Protein AF-A0A2E9QWH9-F1 (afdb_monomer)

pLDDT: mean 79.09, std 26.96, range [25.22, 98.94]

Foldseek 3Di:
DDDDLVDLCDPLLVVLLQVLLVLQAPQLQVQLCNVVSVVQRCLLLVLLVLQLPDDQAAEEEEEWDKDQQFWFDAPNDIDGIAIAPFGLLLSLLLQVLCVLVVHHYAYEYEPRQVQLNLLLNVLVVCSVPHYYHYDYADDDDPVVVVVVVVVVVVVVVVVVVVVPDDDDDDDDDDDDDDDDDDDDDDDDDDDDDDDDDDDDDDDDDDDDDDDDDDDDDDDDDDDDDDDDDDDDDDDDPDPDPPVVVQCPDPDHHQAYEYFHAFAADPVRFTADLQLDGPNVVHRHPLCVLVDPPNHQYEYFESNQRTAQSLVPDQVSQCVRGRCSVRRHHNHHGNHYRHGSTRSSSSLSSSLSSCSSVVNLQSSLVSLALVSSQSSLVSSCHRVVHAASCPSHSDCAHVNHHSVVPVNVSSVSSSPSSNDPPPPPD

Secondary structure (DSSP, 8-state):
--S--TT---HHHHHHHHHHHHHHTTTGGGGT-HHHHHHTTTHHHHHHHHHHHSSS-EEEEEE--EEEEEEEEETTEEEEEEEBSTTHHHHHHHHHHHHHTT-EEEEEEETTTHHHHHHHHHTTT-TTTS-EEEEPPPPPPHHHHHHHHHHHHHHHHHHHHHTTPPPPPP------------------------------------------PPPP-----------------S-PPPPPTTHHHHHTSSS---EEEEES-B-B-TTS-BB-TTS-B-GGG---GGGGTS-TT--EEEEEESSSSBTBBTTS-HHHHHHHSTTHHHH----B-SEEEE-SSHHHHHHHHHHHHHHHHT-HHHHHGGGSHHHHHHHHHHHHHTS--B-TTT---SSEETTEEIIIIIHHHHHHHHHHHH-------

Radius of gyration: 27.43 Å; Cα contacts (8 Å, |Δi|>4): 755; chains: 1; bounding box: 76×68×94 Å

Sequence (425 aa):
MKSSYKDTCTPDITERIAQLETLCHRHTENRGMSWAAKKTRGQLRQAAEHIVRTVSPHIAIITGFFIPHAKATLHGKIIQGAAETDGPLGAVVLATSLHALGMKVRLVTDTHCEGTLKASLAATGLLESIPIDVITREEPRESEARQSEAQQSAVQQSEASEARQPRVNEARQPRVNEARQSEANEARQSGASEARQSGASEARQSGASEAMQPGASEARQSGASEARQSGASGNSPSPNPYSSHWSSFASPLTHVISIERVGPGQHGHCRNMRGEDISAFTTPLHHLFTSEYGWYRVGIGDGGNELGMGCLDREEVAAYVPHGETIHCCVEADALMVCGVSNWGGAALAAAIALMCGEGEKIAGNLTREVSERILERMVYEGPAVDGVSGEQRLCVDGLDWEAVHAPIMDEMYMICKGSSNQEE

Nearest PDB structures (foldseek):
  4fc5-assembly3_C  TM=8.519E-01  e=3.545E-14  Thermococcus onnurineus NA1
  5gl2-assembly3_E  TM=8.378E-01  e=4.174E-14  Thermococcus onnurineus NA1
  4dwz-assembly9_C  TM=8.547E-01  e=1.814E-13  Thermococcus onnurineus NA1
  3q1y-assembly1_A-2  TM=4.254E-01  e=9.611E-02  Listeria innocua

Mean predicted aligned error: 13.26 Å

Structure (mmCIF, N/CA/C/O backbone):
data_AF-A0A2E9QWH9-F1
#
_entry.id   AF-A0A2E9QWH9-F1
#
loop_
_atom_site.group_PDB
_atom_site.id
_atom_site.type_symbol
_atom_site.label_atom_id
_atom_site.label_alt_id
_atom_site.label_comp_id
_atom_site.label_asym_id
_atom_site.label_entity_id
_atom_site.label_seq_id
_atom_site.pdbx_PDB_ins_code
_atom_site.Cartn_x
_atom_site.Cartn_y
_atom_site.Cartn_z
_atom_site.occupancy
_atom_site.B_iso_or_equiv
_atom_site.auth_seq_id
_atom_site.auth_comp_id
_atom_site.auth_asym_id
_atom_site.auth_atom_id
_atom_site.pdbx_PDB_model_num
ATOM 1 N N . MET A 1 1 ? -21.529 -4.283 18.034 1.00 44.06 1 MET A N 1
ATOM 2 C CA . MET A 1 1 ? -21.027 -3.255 18.970 1.00 44.06 1 MET A CA 1
ATOM 3 C C . MET A 1 1 ? -21.855 -1.991 18.786 1.00 44.06 1 MET A C 1
ATOM 5 O O . MET A 1 1 ? -21.977 -1.527 17.662 1.00 44.06 1 MET A O 1
ATOM 9 N N . LYS A 1 2 ? -22.539 -1.520 19.837 1.00 36.28 2 LYS A N 1
ATOM 10 C CA . LYS A 1 2 ? -23.463 -0.374 19.788 1.00 36.28 2 LYS A CA 1
ATOM 11 C C . LYS A 1 2 ? -22.742 0.919 20.208 1.00 36.28 2 LYS A C 1
ATOM 13 O O . LYS A 1 2 ? -22.222 0.975 21.309 1.00 36.28 2 LYS A O 1
ATOM 18 N N . SER A 1 3 ? -22.865 1.963 19.384 1.00 37.56 3 SER A N 1
ATOM 19 C CA . SER A 1 3 ? -23.193 3.340 19.805 1.00 37.56 3 SER A CA 1
ATOM 20 C C . SER A 1 3 ? -22.228 4.148 20.709 1.00 37.56 3 SER A C 1
ATOM 22 O O . SER A 1 3 ? -22.716 4.831 21.609 1.00 37.56 3 SER A O 1
ATOM 24 N N . SER A 1 4 ? -20.914 4.203 20.442 1.00 44.91 4 SER A N 1
ATOM 25 C CA . SER A 1 4 ? -20.048 5.232 21.076 1.00 44.91 4 SER A CA 1
ATOM 26 C C . SER A 1 4 ? -19.060 5.976 20.164 1.00 44.91 4 SER A C 1
ATOM 28 O O . SER A 1 4 ? -18.305 6.796 20.663 1.00 44.91 4 SER A O 1
ATOM 30 N N . TYR A 1 5 ? -19.080 5.791 18.839 1.00 53.16 5 TYR A N 1
ATOM 31 C CA . TYR A 1 5 ? -18.142 6.479 17.923 1.00 53.16 5 TYR A CA 1
ATOM 32 C C . TYR A 1 5 ? -18.444 7.972 17.671 1.00 53.16 5 TYR A C 1
ATOM 34 O O . TYR A 1 5 ? -17.885 8.578 16.758 1.00 53.16 5 TYR A O 1
ATOM 42 N N . LYS A 1 6 ? -19.357 8.582 18.436 1.00 46.44 6 LYS A N 1
ATOM 43 C CA . LYS A 1 6 ? -19.646 10.016 18.315 1.00 46.44 6 LYS A CA 1
ATOM 44 C C . LYS A 1 6 ? -18.578 10.778 19.108 1.00 46.44 6 LYS A C 1
ATOM 46 O O . LYS A 1 6 ? -18.607 10.744 20.329 1.00 46.44 6 LYS A O 1
ATOM 51 N N . ASP A 1 7 ? -17.664 11.407 18.369 1.00 55.00 7 ASP A N 1
ATOM 52 C CA . ASP A 1 7 ? -16.525 12.237 18.802 1.00 55.00 7 ASP A CA 1
ATOM 53 C C . ASP A 1 7 ? -15.250 11.508 19.267 1.00 55.00 7 ASP A C 1
ATOM 55 O O . ASP A 1 7 ? -14.662 11.840 20.292 1.00 55.00 7 ASP A O 1
ATOM 59 N N . THR A 1 8 ? -14.749 10.547 18.478 1.00 56.44 8 THR A N 1
ATOM 60 C CA . THR A 1 8 ? -13.451 9.888 18.750 1.00 56.44 8 THR A CA 1
ATOM 61 C C . THR A 1 8 ? -12.217 10.643 18.242 1.00 56.44 8 THR A C 1
ATOM 63 O O . THR A 1 8 ? -11.098 10.212 18.498 1.00 56.44 8 THR A O 1
ATOM 66 N N . CYS A 1 9 ? -12.366 11.767 17.535 1.00 66.75 9 CYS A N 1
ATOM 67 C CA . CYS A 1 9 ? -11.224 12.516 17.005 1.00 66.75 9 CYS A CA 1
ATOM 68 C C . CYS A 1 9 ? -10.888 13.702 17.918 1.00 66.75 9 CYS A C 1
ATOM 70 O O . CYS A 1 9 ? -11.327 14.830 17.692 1.00 66.75 9 CYS A O 1
ATOM 72 N N . THR A 1 10 ? -10.129 13.434 18.981 1.00 84.31 10 THR A N 1
ATOM 73 C CA . THR A 1 10 ? -9.572 14.491 19.834 1.00 84.31 10 THR A CA 1
ATOM 74 C C . THR A 1 10 ? -8.530 15.316 19.057 1.00 84.31 10 THR A C 1
ATOM 76 O O . THR A 1 10 ? -7.996 14.845 18.042 1.00 84.31 10 THR A O 1
ATOM 79 N N . PRO A 1 11 ? -8.196 16.541 19.509 1.00 84.94 11 PRO A N 1
ATOM 80 C CA . PRO A 1 11 ? -7.082 17.300 18.939 1.00 84.94 11 PRO A CA 1
ATOM 81 C C . PRO A 1 11 ? -5.759 16.517 18.947 1.00 84.94 11 PRO A C 1
ATOM 83 O O . PRO A 1 11 ? -5.027 16.573 17.966 1.00 84.94 11 PRO A O 1
ATOM 86 N N . ASP A 1 12 ? -5.504 15.722 19.994 1.00 91.25 12 ASP A N 1
ATOM 87 C CA . ASP A 1 12 ? -4.332 14.836 20.088 1.00 91.25 12 ASP A CA 1
ATOM 88 C C . ASP A 1 12 ? -4.313 13.770 18.980 1.00 91.25 12 ASP A C 1
ATOM 90 O O . ASP A 1 12 ? -3.332 13.642 18.251 1.00 91.25 12 ASP A O 1
ATOM 94 N N . ILE A 1 13 ? -5.426 13.052 18.785 1.00 93.88 13 ILE A N 1
ATOM 95 C CA . ILE A 1 13 ? -5.541 12.043 17.719 1.00 9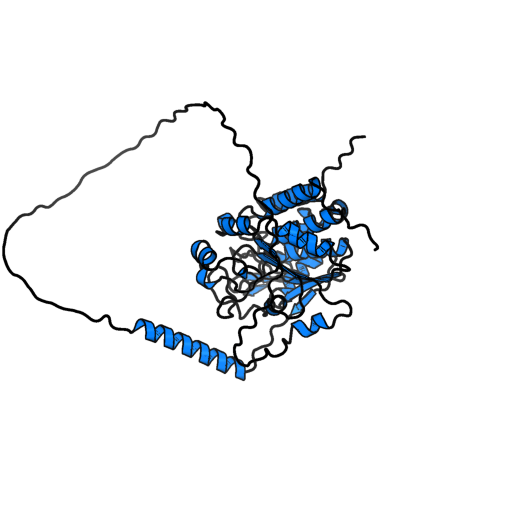3.88 13 ILE A CA 1
ATOM 96 C C . ILE A 1 13 ? -5.383 12.695 16.342 1.00 93.88 13 ILE A C 1
ATOM 98 O O . ILE A 1 13 ? -4.730 12.135 15.465 1.00 93.88 13 ILE A O 1
ATOM 102 N N . THR A 1 14 ? -5.953 13.888 16.149 1.00 94.50 14 THR A N 1
ATOM 103 C CA . THR A 1 14 ? -5.809 14.642 14.897 1.00 94.50 14 THR A CA 1
ATOM 104 C C . THR A 1 14 ? -4.345 14.969 14.607 1.00 94.50 14 THR A C 1
ATOM 106 O O . THR A 1 14 ? -3.886 14.741 13.488 1.00 94.50 14 THR A O 1
ATOM 109 N N . GLU A 1 15 ? -3.618 15.468 15.605 1.00 96.12 15 GLU A N 1
ATOM 110 C CA . GLU A 1 15 ? -2.205 15.823 15.474 1.00 96.12 15 GLU A CA 1
ATOM 111 C C . GLU A 1 15 ? -1.345 14.590 15.179 1.00 96.12 15 GLU A C 1
ATOM 113 O O . GLU A 1 15 ? -0.547 14.595 14.246 1.00 96.12 15 GLU A O 1
ATOM 118 N N . ARG A 1 16 ? -1.568 13.485 15.896 1.00 97.12 16 ARG A N 1
ATOM 119 C CA . ARG A 1 16 ? -0.848 12.224 15.664 1.00 97.12 16 ARG A CA 1
ATOM 120 C C . ARG A 1 16 ? -1.081 11.683 14.257 1.00 97.12 16 ARG A C 1
ATOM 122 O O . ARG A 1 16 ? -0.142 11.238 13.609 1.00 97.12 16 ARG A O 1
ATOM 129 N N . ILE A 1 17 ? -2.300 11.777 13.729 1.00 98.12 17 ILE A N 1
ATOM 130 C CA . ILE A 1 17 ? -2.580 11.382 12.341 1.00 98.12 17 ILE A CA 1
ATOM 131 C C . ILE A 1 17 ? -1.863 12.298 11.340 1.00 98.12 17 ILE A C 1
ATOM 133 O O . ILE A 1 17 ? -1.321 11.809 10.351 1.00 98.12 17 ILE A O 1
ATOM 137 N N . ALA A 1 18 ? -1.786 13.603 11.606 1.00 97.81 18 ALA A N 1
ATOM 138 C CA . ALA A 1 18 ? -1.010 14.523 10.775 1.00 97.81 18 ALA A CA 1
ATOM 139 C C . ALA A 1 18 ? 0.506 14.228 10.819 1.00 97.81 18 ALA A C 1
ATOM 141 O O . ALA A 1 18 ? 1.200 14.401 9.810 1.00 97.81 18 ALA A O 1
ATOM 142 N N . GLN A 1 19 ? 1.020 13.746 11.956 1.00 98.12 19 GLN A N 1
ATOM 143 C CA . GLN A 1 19 ? 2.400 13.264 12.089 1.00 98.12 19 GLN A CA 1
ATOM 144 C C . GLN A 1 19 ? 2.638 12.002 11.250 1.00 98.12 19 GLN A C 1
ATOM 146 O O . GLN A 1 19 ? 3.610 11.969 10.500 1.00 98.12 19 GLN A O 1
ATOM 151 N N . LEU A 1 20 ? 1.731 11.015 11.299 1.00 98.44 20 LEU A N 1
ATOM 152 C CA . LEU A 1 20 ? 1.797 9.807 10.457 1.00 98.44 20 LEU A CA 1
ATOM 153 C C . LEU A 1 20 ? 1.807 10.157 8.959 1.00 98.44 20 LEU A C 1
ATOM 155 O O . LEU A 1 20 ? 2.596 9.612 8.191 1.00 98.44 20 LEU A O 1
ATOM 159 N N . GLU A 1 21 ? 0.960 11.097 8.536 1.00 98.31 21 GLU A N 1
ATOM 160 C CA . GLU A 1 21 ? 0.912 11.542 7.138 1.00 98.31 21 GLU A CA 1
ATOM 161 C C . GLU A 1 21 ? 2.210 12.254 6.729 1.00 98.31 21 GLU A C 1
ATOM 163 O O . GLU A 1 21 ? 2.788 11.970 5.684 1.00 98.31 21 GLU A O 1
ATOM 168 N N . THR A 1 22 ? 2.727 13.133 7.593 1.00 97.94 22 THR A N 1
ATOM 169 C CA . THR A 1 22 ? 4.006 13.822 7.360 1.00 97.94 22 THR A CA 1
ATOM 170 C C . THR A 1 22 ? 5.173 12.835 7.277 1.00 97.94 22 THR A C 1
ATOM 172 O O . THR A 1 22 ? 6.074 13.024 6.460 1.00 97.94 22 THR A O 1
ATOM 175 N N . LEU A 1 23 ? 5.145 11.770 8.081 1.00 97.69 23 LEU A N 1
ATOM 176 C CA . LEU A 1 23 ? 6.124 10.690 8.040 1.00 97.69 23 LEU A CA 1
ATOM 177 C C . LEU A 1 23 ? 6.105 9.963 6.685 1.00 97.69 23 LEU A C 1
ATOM 179 O O . LEU A 1 23 ? 7.167 9.750 6.103 1.00 97.69 23 LEU A O 1
ATOM 183 N N . CYS A 1 24 ? 4.917 9.674 6.141 1.00 97.19 24 CYS A N 1
ATOM 184 C CA . CYS A 1 24 ? 4.758 9.032 4.829 1.00 97.19 24 CYS A CA 1
ATOM 185 C C . CYS A 1 24 ? 5.223 9.902 3.655 1.00 97.19 24 CYS A C 1
ATOM 187 O O . CYS A 1 24 ? 5.568 9.370 2.605 1.00 97.19 24 CYS A O 1
ATOM 189 N N . HIS A 1 25 ? 5.238 11.228 3.815 1.00 96.62 25 HIS A N 1
ATOM 190 C CA . HIS A 1 25 ? 5.674 12.162 2.773 1.00 96.62 25 HIS A CA 1
ATOM 191 C C . HIS A 1 25 ? 7.200 12.301 2.651 1.00 96.62 25 HIS A C 1
ATOM 193 O O . HIS A 1 25 ? 7.674 12.968 1.722 1.00 96.62 25 HIS A O 1
ATOM 199 N N . ARG A 1 26 ? 7.985 11.715 3.566 1.00 95.19 26 ARG A N 1
ATOM 200 C CA . ARG A 1 26 ? 9.451 11.657 3.421 1.00 95.19 26 ARG A CA 1
ATOM 201 C C . ARG A 1 26 ? 9.803 10.970 2.101 1.00 95.19 26 ARG A C 1
ATOM 203 O O . ARG A 1 26 ? 9.070 10.093 1.674 1.00 95.19 26 ARG A O 1
ATOM 210 N N . HIS A 1 27 ? 10.901 11.362 1.460 1.00 94.06 27 HIS A N 1
ATOM 211 C CA . HIS A 1 27 ? 11.366 10.802 0.183 1.00 94.06 27 HIS A CA 1
ATOM 212 C C . HIS A 1 27 ? 10.452 11.016 -1.038 1.00 94.06 27 HIS A C 1
ATOM 214 O O . HIS A 1 27 ? 10.832 10.623 -2.140 1.00 94.06 27 HIS A O 1
ATOM 220 N N . THR A 1 28 ? 9.314 11.708 -0.917 1.00 88.88 28 THR A N 1
ATOM 221 C CA . THR A 1 28 ? 8.469 12.051 -2.083 1.00 88.88 28 THR A CA 1
ATOM 222 C C . THR A 1 28 ? 9.211 12.895 -3.123 1.00 88.88 28 THR A C 1
ATOM 224 O O . THR A 1 28 ? 8.902 12.846 -4.313 1.00 88.88 28 THR A O 1
ATOM 227 N N . GLU A 1 29 ? 10.219 13.660 -2.706 1.00 88.88 29 GLU A N 1
ATOM 228 C CA . GLU A 1 29 ? 11.089 14.445 -3.581 1.00 88.88 29 GLU A CA 1
ATOM 229 C C . GLU A 1 29 ? 11.908 13.574 -4.538 1.00 88.88 29 GLU A C 1
ATOM 231 O O . GLU A 1 29 ? 12.118 13.968 -5.684 1.00 88.88 29 GLU A O 1
ATOM 236 N N . ASN A 1 30 ? 12.292 12.366 -4.114 1.00 87.44 30 ASN A N 1
ATOM 237 C CA . ASN A 1 30 ? 13.050 11.428 -4.942 1.00 87.44 30 ASN A CA 1
ATOM 238 C C . ASN A 1 30 ? 12.208 10.882 -6.106 1.00 87.44 30 ASN A C 1
ATOM 240 O O . ASN A 1 30 ? 12.763 10.434 -7.108 1.00 87.44 30 ASN A O 1
ATOM 244 N N . ARG A 1 31 ? 10.877 10.947 -5.981 1.00 85.38 31 ARG A N 1
ATOM 245 C CA . ARG A 1 31 ? 9.898 10.506 -6.984 1.00 85.38 31 ARG A CA 1
ATOM 246 C C . ARG A 1 31 ? 9.293 11.650 -7.803 1.00 85.38 31 ARG A C 1
ATOM 248 O O . ARG A 1 31 ? 8.480 11.408 -8.686 1.00 85.38 31 ARG A O 1
ATOM 255 N N . GLY A 1 32 ? 9.653 12.904 -7.510 1.00 92.12 32 GLY A N 1
ATOM 256 C CA . GLY A 1 32 ? 9.000 14.070 -8.117 1.00 92.12 32 GLY A CA 1
ATOM 257 C C . GLY A 1 32 ? 7.568 14.306 -7.615 1.00 92.12 32 GLY A C 1
ATOM 258 O O . GLY A 1 32 ? 6.804 15.022 -8.257 1.00 92.12 32 GLY A O 1
ATOM 259 N N . MET A 1 33 ? 7.205 13.743 -6.456 1.00 95.81 33 MET A N 1
ATOM 260 C CA . MET A 1 33 ? 5.834 13.711 -5.929 1.00 95.81 33 MET A CA 1
ATOM 261 C C . MET A 1 33 ? 5.559 14.659 -4.761 1.00 95.81 33 MET A C 1
ATOM 263 O O . MET A 1 33 ? 4.438 14.714 -4.256 1.00 95.81 33 MET A O 1
ATOM 267 N N . SER A 1 34 ? 6.528 15.470 -4.330 1.00 95.81 34 SER A N 1
ATOM 268 C CA . SER A 1 34 ? 6.328 16.371 -3.182 1.00 95.81 34 SER A CA 1
ATOM 269 C C . SER A 1 34 ? 5.179 17.371 -3.364 1.00 95.81 34 SER A C 1
ATOM 271 O O . SER A 1 34 ? 4.599 17.831 -2.380 1.00 95.81 34 SER A O 1
ATOM 273 N N . TRP A 1 35 ? 4.856 17.757 -4.601 1.00 96.19 35 TRP A N 1
ATOM 274 C CA . TRP A 1 35 ? 3.706 18.619 -4.894 1.00 96.19 35 TRP A CA 1
ATOM 275 C C . TRP A 1 35 ? 2.385 17.864 -4.692 1.00 96.19 35 TRP A C 1
ATOM 277 O O . TRP A 1 35 ? 1.468 18.393 -4.064 1.00 96.19 35 TRP A O 1
ATOM 287 N N . ALA A 1 36 ? 2.324 16.609 -5.141 1.00 96.62 36 ALA A N 1
ATOM 288 C CA . ALA A 1 36 ? 1.155 15.754 -5.028 1.00 96.62 36 ALA A CA 1
ATOM 289 C C . ALA A 1 36 ? 0.887 15.408 -3.558 1.00 96.62 36 ALA A C 1
ATOM 291 O O . ALA A 1 36 ? -0.225 15.620 -3.087 1.00 96.62 36 ALA A O 1
ATOM 292 N N . ALA A 1 37 ? 1.924 15.058 -2.791 1.00 95.81 37 ALA A N 1
ATOM 293 C CA . ALA A 1 37 ? 1.838 14.846 -1.342 1.00 95.81 37 ALA A CA 1
ATOM 294 C C . ALA A 1 37 ? 1.273 16.066 -0.583 1.00 95.81 37 ALA A C 1
ATOM 296 O O . ALA A 1 37 ? 0.479 15.938 0.349 1.00 95.81 37 ALA A O 1
ATOM 297 N N . LYS A 1 38 ? 1.623 17.292 -1.001 1.00 95.75 38 LYS A N 1
ATOM 298 C CA . LYS A 1 38 ? 1.018 18.517 -0.440 1.00 95.75 38 LYS A CA 1
ATOM 299 C C . LYS A 1 38 ? -0.454 18.660 -0.826 1.00 95.75 38 LYS A C 1
ATOM 301 O O . LYS A 1 38 ? -1.248 19.092 0.007 1.00 95.75 38 LYS A O 1
ATOM 306 N N . LYS A 1 39 ? -0.811 18.316 -2.067 1.00 96.00 39 LYS A N 1
ATOM 307 C CA . LYS A 1 39 ? -2.181 18.382 -2.603 1.00 96.00 39 LYS A CA 1
ATOM 308 C C . LYS A 1 39 ? -3.105 17.354 -1.944 1.00 96.00 39 LYS A C 1
ATOM 310 O O . LYS A 1 39 ? -4.286 17.631 -1.761 1.00 96.00 39 LYS A O 1
ATOM 315 N N . THR A 1 40 ? -2.567 16.202 -1.546 1.00 96.56 40 THR A N 1
ATOM 316 C CA . THR A 1 40 ? -3.317 15.113 -0.905 1.00 96.56 40 THR A CA 1
ATOM 317 C C . THR A 1 40 ? -3.308 15.151 0.621 1.00 96.56 40 THR A C 1
ATOM 319 O O . THR A 1 40 ? -3.805 14.232 1.263 1.00 96.56 40 THR A O 1
ATOM 322 N N . ARG A 1 41 ? -2.765 16.206 1.233 1.00 96.88 41 ARG A N 1
ATOM 323 C CA . ARG A 1 41 ? -2.673 16.313 2.691 1.00 96.88 41 ARG A CA 1
ATOM 324 C C . ARG A 1 41 ? -4.061 16.301 3.348 1.00 96.88 41 ARG A C 1
ATOM 326 O O . ARG A 1 41 ? -4.978 16.984 2.898 1.00 96.88 41 ARG A O 1
ATOM 333 N N . GLY A 1 42 ? -4.203 15.550 4.434 1.00 98.00 42 GLY A N 1
ATOM 334 C CA . GLY A 1 42 ? -5.453 15.292 5.143 1.00 98.00 42 GLY A CA 1
ATOM 335 C C . GLY A 1 42 ? -6.219 14.065 4.641 1.00 98.00 42 GLY A C 1
ATOM 336 O O . GLY A 1 42 ? -7.160 13.632 5.315 1.00 98.00 42 GLY A O 1
ATOM 337 N N . GLN A 1 43 ? -5.832 13.468 3.509 1.00 98.50 43 GLN A N 1
ATOM 338 C CA . GLN A 1 43 ? -6.555 12.327 2.946 1.00 98.50 43 GLN A CA 1
ATOM 339 C C . GLN A 1 43 ? -6.292 11.019 3.708 1.00 98.50 43 GLN A C 1
ATOM 341 O O . GLN A 1 43 ? -7.182 10.167 3.744 1.00 98.50 43 GLN A O 1
ATOM 346 N N . LEU A 1 44 ? -5.166 10.892 4.432 1.00 98.75 44 LEU A N 1
ATOM 347 C CA . LEU A 1 44 ? -4.978 9.798 5.400 1.00 98.75 44 LEU A CA 1
ATOM 348 C C . LEU A 1 44 ? -6.092 9.809 6.459 1.00 98.75 44 LEU A C 1
ATOM 350 O O . LEU A 1 44 ? -6.746 8.795 6.719 1.00 98.75 44 LEU A O 1
ATOM 354 N N . ARG A 1 45 ? -6.339 10.981 7.057 1.00 98.25 45 ARG A N 1
ATOM 355 C CA . ARG A 1 45 ? -7.400 11.161 8.056 1.00 98.25 45 ARG A CA 1
ATOM 356 C C . ARG A 1 45 ? -8.770 10.879 7.446 1.00 98.25 45 ARG A C 1
ATOM 358 O O . ARG A 1 45 ? -9.564 10.183 8.070 1.00 98.25 45 ARG A O 1
ATOM 365 N N . GLN A 1 46 ? -9.039 11.409 6.253 1.00 98.31 46 GLN A N 1
ATOM 366 C CA . GLN A 1 46 ? -10.306 11.209 5.547 1.00 98.31 46 GLN A CA 1
ATOM 367 C C . GLN A 1 46 ? -10.607 9.717 5.334 1.00 98.31 46 GLN A C 1
ATOM 369 O O . GLN A 1 46 ? -11.704 9.263 5.662 1.00 98.31 46 GLN A O 1
ATOM 374 N N . ALA A 1 47 ? -9.632 8.949 4.835 1.00 98.69 47 ALA A N 1
ATOM 375 C CA . ALA A 1 47 ? -9.775 7.513 4.612 1.00 98.69 47 ALA A CA 1
ATOM 376 C C . ALA A 1 47 ? -10.025 6.751 5.925 1.00 98.69 47 ALA A C 1
ATOM 378 O O . ALA A 1 47 ? -10.967 5.959 6.014 1.00 98.69 47 ALA A O 1
ATOM 379 N N . ALA A 1 48 ? -9.231 7.030 6.966 1.00 98.56 48 ALA A N 1
ATOM 380 C CA . ALA A 1 48 ? -9.400 6.412 8.280 1.00 98.56 48 ALA A CA 1
ATOM 381 C C . ALA A 1 48 ? -10.778 6.725 8.894 1.00 98.56 48 ALA A C 1
ATOM 383 O O . ALA A 1 48 ? -11.462 5.827 9.388 1.00 98.56 48 ALA A O 1
ATOM 384 N N . GLU A 1 49 ? -11.221 7.982 8.808 1.00 97.81 49 GLU A N 1
ATOM 385 C CA . GLU A 1 49 ? -12.512 8.432 9.330 1.00 97.81 49 GLU A CA 1
ATOM 386 C C . GLU A 1 49 ? -13.681 7.746 8.616 1.00 97.81 49 GLU A C 1
ATOM 388 O O . GLU A 1 49 ? -14.635 7.317 9.273 1.00 97.81 49 GLU A O 1
ATOM 393 N N . HIS A 1 50 ? -13.600 7.582 7.292 1.00 98.12 50 HIS A N 1
ATOM 394 C CA . HIS A 1 50 ? -14.630 6.887 6.524 1.00 98.12 50 HIS A CA 1
ATOM 395 C C . HIS A 1 50 ? -14.748 5.409 6.933 1.00 98.12 50 HIS A C 1
ATOM 397 O O . HIS A 1 50 ? -15.856 4.909 7.162 1.00 98.12 50 HIS A O 1
ATOM 403 N N . ILE A 1 51 ? -13.614 4.725 7.118 1.00 98.25 51 ILE A N 1
ATOM 404 C CA . ILE A 1 51 ? -13.584 3.324 7.560 1.00 98.25 51 ILE A CA 1
ATOM 405 C C . ILE A 1 51 ? -14.192 3.180 8.960 1.00 98.25 51 ILE A C 1
ATOM 407 O O . ILE A 1 51 ? -15.083 2.353 9.155 1.00 98.25 51 ILE A O 1
ATOM 411 N N . VAL A 1 52 ? -13.767 4.004 9.923 1.00 97.12 52 VAL A N 1
ATOM 412 C CA . VAL A 1 52 ? -14.226 3.920 11.324 1.00 97.12 52 VAL A CA 1
ATOM 413 C C . VAL A 1 52 ? -15.711 4.260 11.470 1.00 97.12 52 VAL A C 1
ATOM 415 O O . VAL A 1 52 ? -16.407 3.668 12.297 1.00 97.12 52 VAL A O 1
ATOM 418 N N . ARG A 1 53 ? -16.233 5.187 10.657 1.00 95.81 53 ARG A N 1
ATOM 419 C CA . ARG A 1 53 ? -17.661 5.551 10.663 1.00 95.81 53 ARG A CA 1
ATOM 420 C C . ARG A 1 53 ? -18.551 4.535 9.956 1.00 95.81 53 ARG A C 1
ATOM 422 O O . ARG A 1 53 ? -19.767 4.542 10.168 1.00 95.81 53 ARG A O 1
ATOM 429 N N . THR A 1 54 ? -17.977 3.670 9.127 1.00 96.06 54 THR A N 1
ATOM 430 C CA . THR A 1 54 ? -18.737 2.662 8.395 1.00 96.06 54 THR A CA 1
ATOM 431 C C . THR A 1 54 ? -19.207 1.558 9.335 1.00 96.06 54 THR A C 1
ATOM 433 O O . THR A 1 54 ? -18.434 0.949 10.070 1.00 96.06 54 THR A O 1
ATOM 436 N N . VAL A 1 55 ? -20.503 1.252 9.296 1.00 92.81 55 VAL A N 1
ATOM 437 C CA . VAL A 1 55 ? -21.066 0.151 10.080 1.00 92.81 55 VAL A CA 1
ATOM 438 C C . VAL A 1 55 ? -20.612 -1.181 9.482 1.00 92.81 55 VAL A C 1
ATOM 440 O O . VAL A 1 55 ? -20.952 -1.494 8.348 1.00 92.81 55 VAL A O 1
ATOM 443 N N . SER A 1 56 ? -19.909 -1.995 10.277 1.00 93.44 56 SER A N 1
ATOM 444 C CA . SER A 1 56 ? -19.400 -3.322 9.881 1.00 93.44 56 SER A CA 1
ATOM 445 C C . SER A 1 56 ? -18.534 -3.283 8.610 1.00 93.44 56 SER A C 1
ATOM 447 O O . SER A 1 56 ? -18.917 -3.874 7.597 1.00 93.44 56 SER A O 1
ATOM 449 N N . PRO A 1 57 ? -17.377 -2.595 8.636 1.00 96.38 57 PRO A N 1
ATOM 450 C CA . PRO A 1 57 ? -16.542 -2.450 7.453 1.00 96.38 57 PRO A CA 1
ATOM 451 C C . PRO A 1 57 ? -16.048 -3.817 6.957 1.00 96.38 57 PRO A C 1
ATOM 453 O O . PRO A 1 57 ? -15.622 -4.670 7.745 1.00 96.38 57 PRO A O 1
ATOM 456 N N . HIS A 1 58 ? -16.118 -4.008 5.639 1.00 96.25 58 HIS A N 1
ATOM 457 C CA . HIS A 1 58 ? -15.549 -5.149 4.937 1.00 96.25 58 HIS A CA 1
ATOM 458 C C . HIS A 1 58 ? -14.648 -4.628 3.822 1.00 96.25 58 HIS A C 1
ATOM 460 O O . HIS A 1 58 ? -15.113 -3.979 2.885 1.00 96.25 58 HIS A O 1
ATOM 466 N N . ILE A 1 59 ? -13.353 -4.864 3.977 1.00 98.00 59 ILE A N 1
ATOM 467 C CA . ILE A 1 59 ? -12.307 -4.151 3.252 1.00 98.00 59 ILE A CA 1
ATOM 468 C C . ILE A 1 59 ? -11.553 -5.145 2.370 1.00 98.00 59 ILE A C 1
ATOM 470 O O . ILE A 1 59 ? -11.089 -6.177 2.856 1.00 98.00 59 ILE A O 1
ATOM 474 N N . ALA A 1 60 ? -11.419 -4.830 1.085 1.00 97.56 60 ALA A N 1
ATOM 475 C CA . ALA A 1 60 ? -10.491 -5.514 0.191 1.00 97.56 60 ALA A CA 1
ATOM 476 C C . ALA A 1 60 ? -9.245 -4.649 -0.010 1.00 97.56 60 ALA A C 1
ATOM 478 O O . ALA A 1 60 ? -9.367 -3.477 -0.355 1.00 97.56 60 ALA A O 1
ATOM 479 N N . ILE A 1 61 ? -8.060 -5.220 0.205 1.00 98.81 61 ILE A N 1
ATOM 480 C CA . ILE A 1 61 ? -6.779 -4.541 -0.007 1.00 98.81 61 ILE A CA 1
ATOM 481 C C . ILE A 1 61 ? -6.093 -5.183 -1.208 1.00 98.81 61 ILE A C 1
ATOM 483 O O . ILE A 1 61 ? -5.717 -6.352 -1.161 1.00 98.81 61 ILE A O 1
ATOM 487 N N . ILE A 1 62 ? -5.955 -4.416 -2.280 1.00 98.44 62 ILE A N 1
ATOM 488 C CA . ILE A 1 62 ? -5.299 -4.787 -3.524 1.00 98.44 62 ILE A CA 1
ATOM 489 C C . ILE A 1 62 ? -3.834 -4.376 -3.445 1.00 98.44 62 ILE A C 1
ATOM 491 O O . ILE A 1 62 ? -3.531 -3.238 -3.091 1.00 98.44 62 ILE A O 1
ATOM 495 N N . THR A 1 63 ? -2.931 -5.277 -3.815 1.00 98.81 63 THR A N 1
ATOM 496 C CA . THR A 1 63 ? -1.506 -4.957 -3.919 1.00 98.81 63 THR A CA 1
ATOM 497 C C . THR A 1 63 ? -0.790 -5.868 -4.910 1.00 98.81 63 THR A C 1
ATOM 499 O O . THR A 1 63 ? -1.302 -6.929 -5.295 1.00 98.81 63 THR A O 1
ATOM 502 N N . GLY A 1 64 ? 0.411 -5.455 -5.298 1.00 97.81 64 GLY A N 1
ATOM 503 C CA . GLY A 1 64 ? 1.346 -6.233 -6.085 1.00 97.81 64 GLY A CA 1
ATOM 504 C C . GLY A 1 64 ? 1.679 -5.536 -7.393 1.00 97.81 64 GLY A C 1
ATOM 505 O O . GLY A 1 64 ? 0.789 -5.205 -8.185 1.00 97.81 64 GLY A O 1
ATOM 506 N N . PHE A 1 65 ? 2.973 -5.422 -7.646 1.00 98.31 65 PHE A N 1
ATOM 507 C CA . PHE A 1 65 ? 3.543 -4.838 -8.844 1.00 98.31 65 PHE A CA 1
ATOM 508 C C . PHE A 1 65 ? 4.617 -5.788 -9.371 1.00 98.31 6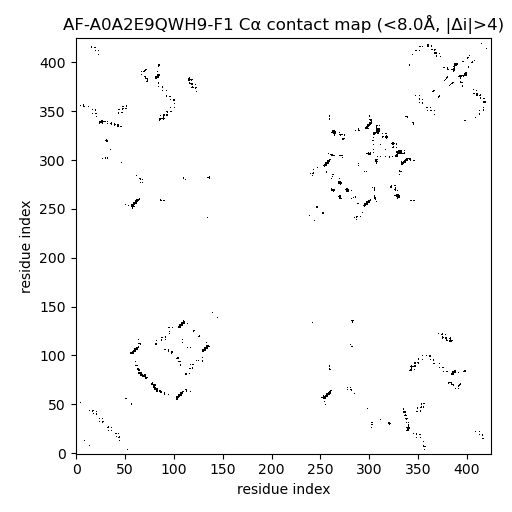5 PHE A C 1
ATOM 510 O O . PHE A 1 65 ? 5.526 -6.184 -8.645 1.00 98.31 65 PHE A O 1
ATOM 517 N N . PHE A 1 66 ? 4.496 -6.213 -10.627 1.00 97.50 66 PHE A N 1
ATOM 518 C CA . PHE A 1 66 ? 5.425 -7.177 -11.211 1.00 97.50 66 PHE A CA 1
ATOM 519 C C . PHE A 1 66 ? 6.548 -6.476 -11.976 1.00 97.50 66 PHE A C 1
ATOM 521 O O . PHE A 1 66 ? 6.292 -5.575 -12.776 1.00 97.50 66 PHE A O 1
ATOM 528 N N . ILE A 1 67 ? 7.783 -6.941 -11.784 1.00 97.50 67 ILE A N 1
ATOM 529 C CA . ILE A 1 67 ? 9.004 -6.426 -12.406 1.00 97.50 67 ILE A CA 1
ATOM 530 C C . ILE A 1 67 ? 9.521 -7.462 -13.416 1.00 97.50 67 ILE A C 1
ATOM 532 O O . ILE A 1 67 ? 10.268 -8.367 -13.041 1.00 97.50 67 ILE A O 1
ATOM 536 N N . PRO A 1 68 ? 9.172 -7.366 -14.718 1.00 96.06 68 PRO A N 1
ATOM 537 C CA . PRO A 1 68 ? 9.408 -8.459 -15.669 1.00 96.06 68 PRO A CA 1
ATOM 538 C C . PRO A 1 68 ? 10.884 -8.771 -15.931 1.00 96.06 68 PRO A C 1
ATOM 540 O O . PRO A 1 68 ? 11.250 -9.913 -16.208 1.00 96.06 68 PRO A O 1
ATOM 543 N N . HIS A 1 69 ? 11.740 -7.752 -15.865 1.00 93.94 69 HIS A N 1
ATOM 544 C CA . HIS A 1 69 ? 13.165 -7.872 -16.169 1.00 93.94 69 HIS A CA 1
ATOM 545 C C . HIS A 1 69 ? 13.999 -8.346 -14.967 1.00 93.94 69 HIS A C 1
ATOM 547 O O . HIS A 1 69 ? 15.156 -8.729 -15.159 1.00 93.94 69 HIS A O 1
ATOM 553 N N . ALA A 1 70 ? 13.427 -8.358 -13.758 1.00 95.94 70 ALA A N 1
ATOM 554 C CA . ALA A 1 70 ? 14.123 -8.776 -12.549 1.00 95.94 70 ALA A CA 1
ATOM 555 C C . ALA A 1 70 ? 14.543 -10.249 -12.602 1.00 95.94 70 ALA A C 1
ATOM 557 O O . ALA A 1 70 ? 13.973 -11.065 -13.335 1.00 95.94 70 ALA A O 1
ATOM 558 N N . LYS A 1 71 ? 15.544 -10.594 -11.794 1.00 93.38 71 LYS A N 1
ATOM 559 C CA . LYS A 1 71 ? 15.981 -11.975 -11.587 1.00 93.38 71 LYS A CA 1
ATOM 560 C C . LYS A 1 71 ? 16.000 -12.258 -10.099 1.00 93.38 71 LYS A C 1
ATOM 562 O O . LYS A 1 71 ? 16.723 -11.603 -9.357 1.00 93.38 71 LYS A O 1
ATOM 567 N N . ALA A 1 72 ? 15.250 -13.270 -9.694 1.00 96.12 72 ALA A N 1
ATOM 568 C CA . ALA A 1 72 ? 15.196 -13.719 -8.312 1.00 96.12 72 ALA A CA 1
ATOM 569 C C . ALA A 1 72 ? 15.563 -15.199 -8.220 1.00 96.12 72 ALA A C 1
ATOM 571 O O . ALA A 1 72 ? 15.576 -15.921 -9.218 1.00 96.12 72 ALA A O 1
ATOM 572 N N . THR A 1 73 ? 15.867 -15.658 -7.015 1.00 96.44 73 THR A N 1
ATOM 573 C CA . THR A 1 73 ? 16.120 -17.059 -6.702 1.00 96.44 73 THR A CA 1
ATOM 574 C C . THR A 1 73 ? 14.972 -17.605 -5.869 1.00 96.44 73 THR A C 1
ATOM 576 O O . THR A 1 73 ? 14.656 -17.072 -4.808 1.00 96.44 73 THR A O 1
ATOM 579 N N . LEU A 1 74 ? 14.390 -18.715 -6.318 1.00 93.75 74 LEU A N 1
ATOM 580 C CA . LEU A 1 74 ? 13.375 -19.467 -5.588 1.00 93.75 74 LEU A CA 1
ATOM 581 C C . LEU A 1 74 ? 13.761 -20.944 -5.555 1.00 93.75 74 LEU A C 1
ATOM 583 O O . LEU A 1 74 ? 14.013 -21.552 -6.597 1.00 93.75 74 LEU A O 1
ATOM 587 N N . HIS A 1 75 ? 13.832 -21.530 -4.357 1.00 92.00 75 HIS A N 1
ATOM 588 C CA . HIS A 1 75 ? 14.229 -22.932 -4.153 1.00 92.00 75 HIS A CA 1
ATOM 589 C C . HIS A 1 75 ? 15.539 -23.311 -4.880 1.00 92.00 75 HIS A C 1
ATOM 591 O O . HIS A 1 75 ? 15.650 -24.376 -5.490 1.00 92.00 75 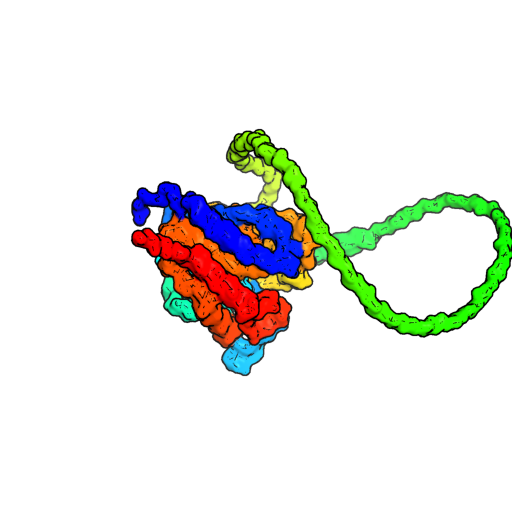HIS A O 1
ATOM 597 N N . GLY A 1 76 ? 16.528 -22.408 -4.854 1.00 92.12 76 GLY A N 1
ATOM 598 C CA . GLY A 1 76 ? 17.836 -22.606 -5.488 1.00 92.12 76 GLY A CA 1
ATOM 599 C C . GLY A 1 76 ? 17.848 -22.485 -7.017 1.00 92.12 76 GLY A C 1
ATOM 600 O O . GLY A 1 76 ? 18.854 -22.823 -7.639 1.00 92.12 76 GLY A O 1
ATOM 601 N N . LYS A 1 77 ? 16.758 -22.021 -7.640 1.00 95.06 77 LYS A N 1
ATOM 602 C CA . LYS A 1 77 ? 16.665 -21.784 -9.087 1.00 95.06 77 LYS A CA 1
ATOM 603 C C . LYS A 1 77 ? 16.453 -20.307 -9.380 1.00 95.06 77 LYS A C 1
ATOM 605 O O . LYS A 1 77 ? 15.641 -19.664 -8.723 1.00 95.06 77 LYS A O 1
ATOM 610 N N . ILE A 1 78 ? 17.143 -19.803 -10.400 1.00 95.69 78 ILE A N 1
ATOM 611 C CA . ILE A 1 78 ? 16.907 -18.454 -10.919 1.00 95.69 78 ILE A CA 1
ATOM 612 C C . ILE A 1 78 ? 15.585 -18.454 -11.694 1.00 95.69 78 ILE A C 1
ATOM 614 O O . ILE A 1 78 ? 15.388 -19.290 -12.578 1.00 95.69 78 ILE A O 1
ATOM 618 N N . ILE A 1 79 ? 14.707 -17.513 -11.367 1.00 95.12 79 ILE A N 1
ATOM 619 C CA . ILE A 1 79 ? 13.456 -17.228 -12.071 1.00 95.12 79 ILE A CA 1
ATOM 620 C C . ILE A 1 79 ? 13.543 -15.868 -12.771 1.00 95.12 79 ILE A C 1
ATOM 622 O O . ILE A 1 79 ? 14.310 -14.994 -12.360 1.00 95.12 79 ILE A O 1
ATOM 626 N N . GLN A 1 80 ? 12.770 -15.710 -13.847 1.00 94.81 80 GLN A N 1
ATOM 627 C CA . GLN A 1 80 ? 12.667 -14.462 -14.600 1.00 94.81 80 GLN A CA 1
ATOM 628 C C . GLN A 1 80 ? 11.390 -13.727 -14.202 1.00 94.81 80 GLN A C 1
ATOM 630 O O . GLN A 1 80 ? 10.299 -14.287 -14.304 1.00 94.81 80 GLN A O 1
ATOM 635 N N . GLY A 1 81 ? 11.553 -12.467 -13.815 1.00 96.12 81 GLY A N 1
ATOM 636 C CA . GLY A 1 81 ? 10.492 -11.628 -13.292 1.00 96.12 81 GLY A CA 1
ATOM 637 C C . GLY A 1 81 ? 10.099 -12.001 -11.862 1.00 96.12 81 GLY A C 1
ATOM 638 O O . GLY A 1 81 ? 10.107 -13.169 -11.472 1.00 96.12 81 GLY A O 1
ATOM 639 N N . ALA A 1 82 ? 9.774 -10.987 -11.074 1.00 97.62 82 ALA A N 1
ATOM 640 C CA . ALA A 1 82 ? 9.353 -11.131 -9.687 1.00 97.62 82 ALA A CA 1
ATOM 641 C C . ALA A 1 82 ? 8.437 -9.968 -9.307 1.00 97.62 82 ALA A C 1
ATOM 643 O O . ALA A 1 82 ? 8.499 -8.909 -9.933 1.00 97.62 82 ALA A O 1
ATOM 644 N N . ALA A 1 83 ? 7.589 -10.163 -8.299 1.00 97.88 83 ALA A N 1
ATOM 645 C CA . ALA A 1 83 ? 6.891 -9.040 -7.692 1.00 97.88 83 ALA A CA 1
ATOM 646 C C . ALA A 1 83 ? 7.875 -8.183 -6.894 1.00 97.88 83 ALA A C 1
ATOM 648 O O . ALA A 1 83 ? 8.875 -8.695 -6.376 1.00 97.88 83 ALA A O 1
ATOM 649 N N . GLU A 1 84 ? 7.597 -6.892 -6.805 1.00 98.00 84 GLU A N 1
ATOM 650 C CA . GLU A 1 84 ? 8.410 -6.006 -5.992 1.00 98.00 84 GLU A CA 1
ATOM 651 C C . GLU A 1 84 ? 8.046 -6.057 -4.504 1.00 98.00 84 GLU A C 1
ATOM 653 O O . GLU A 1 84 ? 7.041 -6.644 -4.090 1.00 98.00 84 GLU A O 1
ATOM 658 N N . THR A 1 85 ? 8.908 -5.454 -3.695 1.00 98.56 85 THR A N 1
ATOM 659 C CA . THR A 1 85 ? 8.770 -5.370 -2.241 1.00 98.56 85 THR A CA 1
ATOM 660 C C . THR A 1 85 ? 7.885 -4.221 -1.754 1.00 98.56 85 THR A C 1
ATOM 662 O O . THR A 1 85 ? 7.429 -4.269 -0.605 1.00 98.56 85 THR A O 1
ATOM 665 N N . ASP A 1 86 ? 7.652 -3.183 -2.568 1.00 98.75 86 ASP A N 1
ATOM 666 C CA . ASP A 1 86 ? 6.715 -2.112 -2.216 1.00 98.75 86 ASP A CA 1
ATOM 667 C C . ASP A 1 86 ? 5.263 -2.513 -2.496 1.00 98.75 86 ASP A C 1
ATOM 669 O O . ASP A 1 86 ? 4.963 -3.180 -3.482 1.00 98.75 86 ASP A O 1
ATOM 673 N N . GLY A 1 87 ? 4.368 -2.185 -1.563 1.00 98.75 87 GLY A N 1
ATOM 674 C CA . GLY A 1 87 ? 2.971 -2.619 -1.542 1.00 98.75 87 GLY A CA 1
ATOM 675 C C . GLY A 1 87 ? 2.660 -3.767 -0.581 1.00 98.75 87 GLY A C 1
ATOM 676 O O . GLY A 1 87 ? 1.935 -3.550 0.402 1.00 98.75 87 GLY A O 1
ATOM 677 N N . PRO A 1 88 ? 3.152 -5.002 -0.830 1.00 98.81 88 PRO A N 1
ATOM 678 C CA . PRO A 1 88 ? 2.753 -6.173 -0.058 1.00 98.81 88 PRO A CA 1
ATOM 679 C C . PRO A 1 88 ? 3.019 -6.070 1.448 1.00 98.81 88 PRO A C 1
ATOM 681 O O . PRO A 1 88 ? 2.211 -6.571 2.234 1.00 98.81 88 PRO A O 1
ATOM 684 N N . LEU A 1 89 ? 4.095 -5.402 1.882 1.00 98.81 89 LEU A N 1
ATOM 685 C CA . LEU A 1 89 ? 4.394 -5.239 3.311 1.00 98.81 89 LEU A CA 1
ATOM 686 C C . LEU A 1 89 ? 3.330 -4.356 3.969 1.00 98.81 89 LEU A C 1
ATOM 688 O O . LEU A 1 89 ? 2.721 -4.766 4.958 1.00 98.81 89 LEU A O 1
ATOM 692 N N . GLY A 1 90 ? 3.055 -3.182 3.397 1.00 98.81 90 GLY A N 1
ATOM 693 C CA . GLY A 1 90 ? 2.042 -2.251 3.891 1.00 98.81 90 GLY A CA 1
ATOM 694 C C . GLY A 1 90 ? 0.642 -2.852 3.857 1.00 98.81 90 GLY A C 1
ATOM 695 O O . GLY A 1 90 ? -0.127 -2.672 4.802 1.00 98.81 90 GLY A O 1
ATOM 696 N N . ALA A 1 91 ? 0.326 -3.634 2.823 1.00 98.94 91 ALA A N 1
ATOM 697 C CA . ALA A 1 91 ? -0.936 -4.358 2.719 1.00 98.94 91 ALA A CA 1
ATOM 698 C C . ALA A 1 91 ? -1.108 -5.395 3.834 1.00 98.94 91 ALA A C 1
ATOM 700 O O . ALA A 1 91 ? -2.177 -5.463 4.443 1.00 98.94 91 ALA A O 1
ATOM 701 N N . VAL A 1 92 ? -0.067 -6.171 4.150 1.00 98.94 92 VAL A N 1
ATOM 702 C CA . VAL A 1 92 ? -0.102 -7.152 5.246 1.00 98.94 92 VAL A CA 1
ATOM 703 C C . VAL A 1 92 ? -0.168 -6.464 6.610 1.00 98.94 92 VAL A C 1
ATOM 705 O O . VAL A 1 92 ? -0.977 -6.865 7.450 1.00 98.94 92 VAL A O 1
ATOM 708 N N . VAL A 1 93 ? 0.605 -5.402 6.841 1.00 98.88 93 VAL A N 1
ATOM 709 C CA . VAL A 1 93 ? 0.542 -4.623 8.092 1.00 98.88 93 VAL A CA 1
ATOM 710 C C . VAL A 1 93 ? -0.857 -4.033 8.300 1.00 98.88 93 VAL A C 1
ATOM 712 O O . VAL A 1 93 ? -1.433 -4.160 9.387 1.00 98.88 93 VAL A O 1
ATOM 715 N N . LEU A 1 94 ? -1.456 -3.462 7.252 1.00 98.94 94 LEU A N 1
ATOM 716 C CA . LEU A 1 94 ? -2.825 -2.958 7.297 1.00 98.94 94 LEU A CA 1
ATOM 717 C C . LEU A 1 94 ? -3.832 -4.084 7.552 1.00 98.94 94 LEU A C 1
ATOM 719 O O . LEU A 1 94 ? -4.648 -3.979 8.467 1.00 98.94 94 LEU A O 1
ATOM 723 N N . ALA A 1 95 ? -3.762 -5.182 6.798 1.00 98.94 95 ALA A N 1
ATOM 724 C CA . ALA A 1 95 ? -4.705 -6.289 6.921 1.00 98.94 95 ALA A CA 1
ATOM 725 C C . ALA A 1 95 ? -4.681 -6.924 8.318 1.00 98.94 95 ALA A C 1
ATOM 727 O O . ALA A 1 95 ? -5.728 -7.124 8.931 1.00 98.94 95 ALA A O 1
ATOM 728 N N . THR A 1 96 ? -3.495 -7.201 8.856 1.00 98.88 96 THR A N 1
ATOM 729 C CA . THR A 1 96 ? -3.349 -7.795 10.193 1.00 98.88 96 THR A CA 1
ATOM 730 C C . THR A 1 96 ? -3.837 -6.867 11.302 1.00 98.88 96 THR A C 1
ATOM 732 O O . THR A 1 96 ? -4.473 -7.324 12.254 1.00 98.88 96 THR A O 1
ATOM 735 N N . SER A 1 97 ? -3.637 -5.558 11.152 1.00 98.81 97 SER A N 1
ATOM 736 C CA . SER A 1 97 ? -4.146 -4.554 12.090 1.00 98.81 97 SER A CA 1
ATOM 737 C C . SER A 1 97 ? -5.669 -4.427 12.028 1.00 98.81 97 SER A C 1
ATOM 739 O O . SER A 1 97 ? -6.329 -4.472 13.064 1.00 98.81 97 SER A O 1
ATOM 741 N N . LEU A 1 98 ? -6.259 -4.368 10.831 1.00 98.81 98 LEU A N 1
ATOM 742 C CA . LEU A 1 98 ? -7.717 -4.361 10.654 1.00 98.81 98 LEU A CA 1
ATOM 743 C C . LEU A 1 98 ? -8.364 -5.637 11.211 1.00 98.81 98 LEU A C 1
ATOM 745 O O . LEU A 1 98 ? -9.393 -5.568 11.887 1.00 98.81 98 LEU A O 1
ATOM 749 N N . HIS A 1 99 ? -7.732 -6.792 10.988 1.00 98.62 99 HIS A N 1
ATOM 750 C CA . HIS A 1 99 ? -8.160 -8.065 11.561 1.00 98.62 99 HIS A CA 1
ATOM 751 C C . HIS A 1 99 ? -8.125 -8.036 13.097 1.00 98.62 99 HIS A C 1
ATOM 753 O O . HIS A 1 99 ? -9.106 -8.410 13.741 1.00 98.62 99 HIS A O 1
ATOM 759 N N . ALA A 1 100 ? -7.049 -7.517 13.701 1.00 98.38 100 ALA A N 1
ATOM 760 C CA . ALA A 1 100 ? -6.935 -7.357 15.153 1.00 98.38 100 ALA A CA 1
ATOM 761 C C . ALA A 1 100 ? -7.984 -6.385 15.735 1.00 98.38 100 ALA A C 1
ATOM 763 O O . ALA A 1 100 ? -8.469 -6.580 16.854 1.00 98.38 100 ALA A O 1
ATOM 764 N N . LEU A 1 101 ? -8.402 -5.372 14.972 1.00 98.00 101 LEU A N 1
ATOM 765 C CA . LEU A 1 101 ? -9.511 -4.472 15.320 1.00 98.00 101 LEU A CA 1
ATOM 766 C C . LEU A 1 101 ? -10.902 -5.112 15.129 1.00 98.00 101 LEU A C 1
ATOM 768 O O . LEU A 1 101 ? -11.912 -4.492 15.454 1.00 98.00 101 LEU A O 1
ATOM 772 N N . GLY A 1 102 ? -10.976 -6.358 14.651 1.00 97.56 102 GLY A N 1
ATOM 773 C CA . GLY A 1 102 ? -12.226 -7.093 14.443 1.00 97.56 102 GLY A CA 1
ATOM 774 C C . GLY A 1 102 ? -12.969 -6.710 13.161 1.00 97.56 102 GLY A C 1
ATOM 775 O O . GLY A 1 102 ? -14.153 -7.026 13.023 1.00 97.56 102 GLY A O 1
ATOM 776 N N . MET A 1 103 ? -12.304 -6.025 12.228 1.00 97.81 103 MET A N 1
ATOM 777 C CA . MET A 1 103 ? -12.871 -5.678 10.926 1.00 97.81 103 MET A CA 1
ATOM 778 C C . MET A 1 103 ? -12.736 -6.853 9.953 1.00 97.81 103 MET A C 1
ATOM 780 O O . MET A 1 103 ? -11.775 -7.623 10.007 1.00 97.81 103 MET A O 1
ATOM 784 N N . LYS A 1 104 ? -13.700 -6.998 9.034 1.00 97.50 104 LYS A N 1
ATOM 785 C CA . LYS A 1 104 ? -13.584 -7.996 7.966 1.00 97.50 104 LYS A CA 1
ATOM 786 C C . LYS A 1 104 ? -12.616 -7.462 6.924 1.00 97.50 104 LYS A C 1
ATOM 788 O O . LYS A 1 104 ? -12.830 -6.383 6.376 1.00 97.50 104 LYS A O 1
ATOM 793 N N . VAL A 1 105 ? -11.580 -8.226 6.628 1.00 98.12 105 VAL A N 1
ATOM 794 C CA . VAL A 1 105 ? -10.548 -7.818 5.682 1.00 98.12 105 VAL A CA 1
ATOM 795 C C . VAL A 1 105 ? -10.104 -8.998 4.841 1.00 98.12 105 VAL A C 1
ATOM 797 O O . VAL A 1 105 ? -10.120 -10.143 5.297 1.00 98.12 105 VAL A O 1
ATOM 800 N N . ARG A 1 106 ? -9.734 -8.700 3.603 1.00 97.44 106 ARG A N 1
ATOM 801 C CA . ARG A 1 106 ? -9.140 -9.639 2.663 1.00 97.44 106 ARG A CA 1
ATOM 802 C C . ARG A 1 106 ? -8.066 -8.958 1.840 1.00 97.44 106 ARG A C 1
ATOM 804 O O . ARG A 1 106 ? -8.145 -7.757 1.579 1.00 97.44 106 ARG A O 1
ATOM 811 N N . LEU A 1 107 ? -7.093 -9.748 1.429 1.00 98.62 107 LEU A N 1
ATOM 812 C CA . LEU A 1 107 ? -6.053 -9.342 0.502 1.00 98.62 107 LEU A CA 1
ATOM 813 C C . LEU A 1 107 ? -6.442 -9.794 -0.907 1.00 98.62 107 LEU A C 1
ATOM 815 O O . LEU A 1 107 ? -7.031 -10.860 -1.077 1.00 98.62 107 LEU A O 1
ATOM 819 N N . VAL A 1 108 ? -6.114 -8.992 -1.911 1.00 97.44 108 VAL A N 1
ATOM 820 C CA . VAL A 1 108 ? -6.391 -9.273 -3.320 1.00 97.44 108 VAL A CA 1
ATOM 821 C C . VAL A 1 108 ? -5.120 -9.029 -4.119 1.00 97.44 108 VAL A C 1
ATOM 823 O O . VAL A 1 108 ? -4.484 -7.984 -3.998 1.00 97.44 108 VAL A O 1
ATOM 826 N N . THR A 1 109 ? -4.743 -9.995 -4.946 1.00 97.31 109 THR A N 1
ATOM 827 C CA . THR A 1 109 ? -3.582 -9.876 -5.829 1.00 97.31 109 THR A CA 1
ATOM 828 C C . THR A 1 109 ? -3.777 -10.714 -7.088 1.00 97.31 109 THR A C 1
ATOM 830 O O . THR A 1 109 ? -4.857 -11.260 -7.317 1.00 97.31 109 THR A O 1
ATOM 833 N N . ASP A 1 110 ? -2.758 -10.798 -7.933 1.00 95.06 110 ASP A N 1
ATOM 834 C CA . ASP A 1 110 ? -2.753 -11.661 -9.109 1.00 95.06 110 ASP A CA 1
ATOM 835 C C . ASP A 1 110 ? -1.766 -12.822 -8.982 1.00 95.06 110 ASP A C 1
ATOM 837 O O . ASP A 1 110 ? -1.011 -12.945 -8.018 1.00 95.06 110 ASP A O 1
ATOM 841 N N . THR A 1 111 ? -1.795 -13.712 -9.968 1.00 95.00 111 THR A N 1
ATOM 842 C CA . THR A 1 111 ? -0.960 -14.916 -9.999 1.00 95.00 111 THR A CA 1
ATOM 843 C C . THR A 1 111 ? 0.538 -14.622 -10.029 1.00 95.00 111 THR A C 1
ATOM 845 O O . THR A 1 111 ? 1.323 -15.471 -9.618 1.00 95.00 111 THR A O 1
ATOM 848 N N . HIS A 1 112 ? 0.958 -13.447 -10.507 1.00 96.19 112 HIS A N 1
ATOM 849 C CA . HIS A 1 112 ? 2.374 -13.082 -10.546 1.00 96.19 112 HIS A CA 1
ATOM 850 C C . HIS A 1 112 ? 2.892 -12.645 -9.173 1.00 96.19 112 HIS A C 1
ATOM 852 O O . HIS A 1 112 ? 4.053 -12.893 -8.851 1.00 96.19 112 HIS A O 1
ATOM 858 N N . CYS A 1 113 ? 2.022 -12.050 -8.357 1.00 97.88 113 CYS A N 1
ATOM 859 C CA . CYS A 1 113 ? 2.350 -11.530 -7.030 1.00 97.88 113 CYS A CA 1
ATOM 860 C C . CYS A 1 113 ? 1.885 -12.441 -5.873 1.00 97.88 113 CYS A C 1
ATOM 862 O O . CYS A 1 113 ? 2.182 -12.173 -4.708 1.00 97.88 113 CYS A O 1
ATOM 864 N N . GLU A 1 114 ? 1.186 -13.542 -6.172 1.00 97.19 114 GLU A N 1
ATOM 865 C CA . GLU A 1 114 ? 0.635 -14.480 -5.185 1.00 97.19 114 GLU A CA 1
ATOM 866 C C . GLU A 1 114 ? 1.684 -15.002 -4.196 1.00 97.19 114 GLU A C 1
ATOM 868 O O . GLU A 1 114 ? 1.461 -14.966 -2.984 1.00 97.19 114 GLU A O 1
ATOM 873 N N . GLY A 1 115 ? 2.810 -15.518 -4.703 1.00 97.44 115 GLY A N 1
ATOM 874 C CA . GLY A 1 115 ? 3.842 -16.142 -3.868 1.00 97.44 115 GLY A CA 1
ATOM 875 C C . GLY A 1 115 ? 4.425 -15.157 -2.858 1.00 97.44 115 GLY A C 1
ATOM 876 O O . GLY A 1 115 ? 4.544 -15.474 -1.675 1.00 97.44 115 GLY A O 1
ATOM 877 N N . THR A 1 116 ? 4.691 -13.938 -3.324 1.00 98.12 116 THR A N 1
ATOM 878 C CA . THR A 1 116 ? 5.132 -12.802 -2.519 1.00 98.12 116 THR A CA 1
ATOM 879 C C . THR A 1 116 ? 4.147 -12.502 -1.399 1.00 98.12 116 THR A C 1
ATOM 881 O O . THR A 1 116 ? 4.509 -12.580 -0.227 1.00 98.12 116 THR A O 1
ATOM 884 N N . LEU A 1 117 ? 2.877 -12.259 -1.736 1.00 98.62 117 LEU A N 1
ATOM 885 C CA . LEU A 1 117 ? 1.873 -11.859 -0.752 1.00 98.62 117 LEU A CA 1
ATOM 886 C C . LEU A 1 117 ? 1.553 -12.969 0.261 1.00 98.62 117 LEU A C 1
ATOM 888 O O . LEU A 1 117 ? 1.363 -12.693 1.448 1.00 98.62 117 LEU A O 1
ATOM 892 N N . LYS A 1 118 ? 1.535 -14.235 -0.178 1.00 98.69 118 LYS A N 1
ATOM 893 C CA . LYS A 1 118 ? 1.366 -15.392 0.715 1.00 98.69 118 LYS A CA 1
ATOM 894 C C . LYS A 1 118 ? 2.520 -15.516 1.706 1.00 98.69 118 LYS A C 1
ATOM 896 O O . LYS A 1 118 ? 2.260 -15.708 2.893 1.00 98.69 118 LYS A O 1
ATOM 901 N N . ALA A 1 119 ? 3.766 -15.381 1.248 1.00 98.62 119 ALA A N 1
ATOM 902 C CA . ALA A 1 119 ? 4.939 -15.422 2.120 1.00 98.62 119 ALA A CA 1
ATOM 903 C C . ALA A 1 119 ? 4.918 -14.280 3.150 1.00 98.62 119 ALA A C 1
ATOM 905 O O . ALA A 1 119 ? 5.153 -14.509 4.340 1.00 98.62 119 ALA A O 1
ATOM 906 N N . SER A 1 120 ? 4.542 -13.072 2.718 1.00 98.69 120 SER A N 1
ATOM 907 C CA . SER A 1 120 ? 4.375 -11.913 3.598 1.00 98.69 120 SER A CA 1
ATOM 908 C C . SER A 1 120 ? 3.326 -12.154 4.682 1.00 98.69 120 SER A C 1
ATOM 910 O O . SER A 1 120 ? 3.607 -11.959 5.863 1.00 98.69 120 SER A O 1
ATOM 912 N N . LEU A 1 121 ? 2.128 -12.634 4.325 1.00 98.81 121 LEU A N 1
ATOM 913 C CA . LEU A 1 121 ? 1.083 -12.906 5.315 1.00 98.81 121 LEU A CA 1
ATOM 914 C C . LEU A 1 121 ? 1.472 -14.065 6.249 1.00 98.81 121 LEU A C 1
ATOM 916 O O . LEU A 1 121 ? 1.224 -13.998 7.456 1.00 98.81 121 LEU A O 1
ATOM 920 N N . ALA A 1 122 ? 2.138 -15.102 5.733 1.00 98.62 122 ALA A N 1
ATOM 921 C CA . ALA A 1 122 ? 2.629 -16.225 6.532 1.00 98.62 122 ALA A CA 1
ATOM 922 C C . ALA A 1 122 ? 3.627 -15.796 7.623 1.00 98.62 122 ALA A C 1
ATOM 924 O O . ALA A 1 122 ? 3.668 -16.410 8.690 1.00 98.62 122 ALA A O 1
ATOM 925 N N . ALA A 1 123 ? 4.388 -14.715 7.414 1.00 98.31 123 ALA A N 1
ATOM 926 C CA . ALA A 1 123 ? 5.287 -14.133 8.418 1.00 98.31 123 ALA A CA 1
ATOM 927 C C . ALA A 1 123 ? 4.569 -13.622 9.685 1.00 98.31 123 ALA A C 1
ATOM 929 O O . ALA A 1 123 ? 5.202 -13.423 10.728 1.00 98.31 123 ALA A O 1
ATOM 930 N N . THR A 1 124 ? 3.250 -13.431 9.606 1.00 98.19 124 THR A N 1
ATOM 931 C CA . THR A 1 124 ? 2.398 -12.951 10.707 1.00 98.19 124 THR A CA 1
ATOM 932 C C . THR A 1 124 ? 1.631 -14.074 11.411 1.00 98.19 124 THR A C 1
ATOM 934 O O . THR A 1 124 ? 1.005 -13.839 12.439 1.00 98.19 124 THR A O 1
ATOM 937 N N . GLY A 1 125 ? 1.664 -15.298 10.869 1.00 98.00 125 GLY A N 1
ATOM 938 C CA . GLY A 1 125 ? 0.881 -16.429 11.376 1.00 98.00 125 GLY A CA 1
ATOM 939 C C . GLY A 1 125 ? -0.617 -16.371 11.046 1.00 98.00 125 GLY A C 1
ATOM 940 O O . GLY A 1 125 ? -1.376 -17.186 11.562 1.00 98.00 125 GLY A O 1
ATOM 941 N N . LEU A 1 126 ? -1.055 -15.440 10.189 1.00 98.12 126 LEU A N 1
ATOM 942 C CA . LEU A 1 126 ? -2.471 -15.206 9.869 1.00 98.12 126 LEU A CA 1
ATOM 943 C C . LEU A 1 126 ? -2.891 -15.681 8.468 1.00 98.12 126 LEU A C 1
ATOM 945 O O . LEU A 1 126 ? -3.965 -15.306 8.004 1.00 98.12 126 LEU A O 1
ATOM 949 N N . LEU A 1 127 ? -2.090 -16.530 7.812 1.00 96.88 127 LEU A N 1
ATOM 950 C CA . LEU A 1 127 ? -2.372 -17.037 6.458 1.00 96.88 127 LEU A CA 1
ATOM 951 C C . LEU A 1 127 ? -3.732 -17.749 6.348 1.00 96.88 127 LEU A C 1
ATOM 953 O O . LEU A 1 127 ? -4.432 -17.583 5.357 1.00 96.88 127 LEU A O 1
ATOM 957 N N . GLU A 1 128 ? -4.126 -18.491 7.384 1.00 96.88 128 GLU A N 1
ATOM 958 C CA . GLU A 1 128 ? -5.418 -19.195 7.435 1.00 96.88 128 GLU A CA 1
ATOM 959 C C . GLU A 1 128 ? -6.573 -18.297 7.918 1.00 96.88 128 GLU A C 1
ATOM 961 O O . GLU A 1 128 ? -7.745 -18.633 7.752 1.00 96.88 128 GLU A O 1
ATOM 966 N N . SER A 1 129 ? -6.257 -17.153 8.534 1.00 97.75 129 SER A N 1
ATOM 967 C CA . SER A 1 129 ? -7.235 -16.254 9.164 1.00 97.75 129 SER A CA 1
ATOM 968 C C . SER A 1 129 ? -7.673 -15.111 8.249 1.00 97.75 129 SER A C 1
ATOM 970 O O . SER A 1 129 ? -8.810 -14.645 8.352 1.00 97.75 129 SER A O 1
ATOM 972 N N . ILE A 1 130 ? -6.779 -14.633 7.379 1.00 98.12 130 ILE A N 1
ATOM 973 C CA . ILE A 1 130 ? -7.042 -13.541 6.438 1.00 98.12 130 ILE A CA 1
ATOM 974 C C . ILE A 1 130 ? -7.022 -14.119 5.019 1.00 98.12 130 ILE A C 1
ATOM 976 O O . ILE A 1 130 ? -5.966 -14.547 4.555 1.00 98.12 130 ILE A O 1
ATOM 980 N N . PRO A 1 131 ? -8.160 -14.136 4.304 1.00 96.81 131 PRO A N 1
ATOM 981 C CA . PRO A 1 131 ? -8.209 -14.699 2.963 1.00 96.81 131 PRO A CA 1
ATOM 982 C C . PRO A 1 131 ? -7.404 -13.851 1.971 1.00 96.81 131 PRO A C 1
ATOM 984 O O . PRO A 1 131 ? -7.440 -12.616 2.015 1.00 96.81 131 PRO A O 1
ATOM 987 N N . ILE A 1 132 ? -6.725 -14.540 1.052 1.00 96.94 132 ILE A N 1
ATOM 988 C CA . ILE A 1 132 ? -6.063 -13.960 -0.118 1.00 96.94 132 ILE A CA 1
ATOM 989 C C . ILE A 1 132 ? -6.828 -14.416 -1.361 1.00 96.94 132 ILE A C 1
ATOM 991 O O . ILE A 1 132 ? -6.842 -15.607 -1.675 1.00 96.94 132 ILE A O 1
ATOM 995 N N . ASP A 1 133 ? -7.430 -13.473 -2.081 1.00 95.12 133 ASP A N 1
ATOM 996 C CA . ASP A 1 133 ? -8.003 -13.738 -3.396 1.00 95.12 133 ASP A CA 1
ATOM 997 C C . ASP A 1 133 ? -6.938 -13.525 -4.469 1.00 95.12 133 ASP A C 1
ATOM 999 O O . ASP A 1 133 ? -6.444 -12.413 -4.670 1.00 95.12 133 ASP A O 1
ATOM 1003 N N . VAL A 1 134 ? -6.600 -14.600 -5.175 1.00 94.00 134 VAL A N 1
ATOM 1004 C CA . VAL A 1 134 ? -5.654 -14.562 -6.290 1.00 94.00 134 VAL A CA 1
ATOM 1005 C C . VAL A 1 134 ? -6.440 -14.568 -7.586 1.00 94.00 134 VAL A C 1
ATOM 1007 O O . VAL A 1 134 ? -7.130 -15.535 -7.909 1.00 94.00 134 VAL A O 1
ATOM 1010 N N . ILE A 1 135 ? -6.340 -13.475 -8.332 1.00 91.06 135 ILE A N 1
ATOM 1011 C CA . ILE A 1 135 ? -7.119 -13.269 -9.545 1.00 91.06 135 ILE A CA 1
ATOM 1012 C C . ILE A 1 135 ? -6.241 -13.545 -10.749 1.00 91.06 135 ILE A C 1
ATOM 1014 O O . ILE A 1 135 ? -5.281 -12.830 -11.048 1.00 91.06 135 ILE A O 1
ATOM 1018 N N . THR A 1 136 ? -6.598 -14.613 -11.449 1.00 86.69 136 THR A N 1
ATOM 1019 C CA . THR A 1 136 ? -5.957 -14.973 -12.707 1.00 86.69 136 THR A CA 1
ATOM 1020 C C . THR A 1 136 ? -6.530 -14.102 -13.811 1.00 86.69 136 THR A C 1
ATOM 1022 O O . THR A 1 136 ? -7.744 -13.919 -13.903 1.00 86.69 136 THR A O 1
ATOM 1025 N N . ARG A 1 137 ? -5.655 -13.562 -14.653 1.00 77.69 137 ARG A N 1
ATOM 1026 C CA . ARG A 1 137 ? -6.078 -12.885 -15.871 1.00 77.69 137 ARG A CA 1
ATOM 1027 C C . ARG A 1 137 ? -6.708 -13.901 -16.824 1.00 77.69 137 ARG A C 1
ATOM 1029 O O . ARG A 1 137 ? -6.073 -14.892 -17.170 1.00 77.69 137 ARG A O 1
ATOM 1036 N N . GLU A 1 138 ? -7.924 -13.631 -17.285 1.00 71.62 138 GLU A N 1
ATOM 1037 C CA . GLU A 1 138 ? -8.493 -14.354 -18.423 1.00 71.62 138 GLU A CA 1
ATOM 1038 C C . GLU A 1 138 ? -7.759 -13.932 -19.707 1.00 71.62 138 GLU A C 1
ATOM 1040 O O . GLU A 1 138 ? -7.590 -12.736 -19.972 1.00 71.62 138 GLU A O 1
ATOM 1045 N N . GLU A 1 139 ? -7.286 -14.900 -20.499 1.00 57.00 139 GLU A N 1
ATOM 1046 C CA . GLU A 1 139 ? -6.738 -14.593 -21.821 1.00 57.00 139 GLU A CA 1
ATOM 1047 C C . GLU A 1 139 ? -7.842 -13.991 -22.707 1.00 57.00 139 GLU A C 1
ATOM 1049 O O . GLU A 1 139 ? -8.972 -14.496 -22.700 1.00 57.00 139 GLU A O 1
ATOM 1054 N N . PRO A 1 140 ? -7.551 -12.919 -23.471 1.00 51.62 140 PRO A N 1
ATOM 1055 C CA . PRO A 1 140 ? -8.539 -12.347 -24.369 1.00 51.62 140 PRO A CA 1
ATOM 1056 C C . PRO A 1 140 ? -9.003 -13.412 -25.361 1.00 51.62 140 PRO A C 1
ATOM 1058 O O . PRO A 1 140 ? -8.194 -14.133 -25.950 1.00 51.62 140 PRO A O 1
ATOM 1061 N N . ARG A 1 141 ? -10.319 -13.507 -25.579 1.00 50.09 141 ARG A N 1
ATOM 1062 C CA . ARG A 1 141 ? -10.858 -14.399 -26.615 1.00 50.09 141 ARG A CA 1
ATOM 1063 C C . ARG A 1 141 ? -10.291 -13.944 -27.962 1.00 50.09 141 ARG A C 1
ATOM 1065 O O . ARG A 1 141 ? -10.209 -12.743 -28.205 1.00 50.09 141 ARG A O 1
ATOM 1072 N N . GLU A 1 142 ? -9.942 -14.869 -28.862 1.00 45.25 142 GLU A N 1
ATOM 1073 C CA . GLU A 1 142 ? -9.291 -14.560 -30.157 1.00 45.25 142 GLU A CA 1
ATOM 1074 C C . GLU A 1 142 ? -9.959 -13.426 -30.966 1.00 45.25 142 GLU A C 1
ATOM 1076 O O . GLU A 1 142 ? -9.310 -12.769 -31.778 1.00 45.25 142 GLU A O 1
ATOM 1081 N N . SER A 1 143 ? -11.258 -13.186 -30.770 1.00 41.94 143 SER A N 1
ATOM 1082 C CA . SER A 1 143 ? -12.008 -12.099 -31.402 1.00 41.94 143 SER A CA 1
ATOM 1083 C C . SER A 1 143 ? -11.628 -10.697 -30.911 1.00 41.94 143 SER A C 1
ATOM 1085 O O . SER A 1 143 ? -11.671 -9.756 -31.698 1.00 41.94 143 SER A O 1
ATOM 1087 N N . GLU A 1 144 ? -11.261 -10.550 -29.637 1.00 50.34 144 GLU A N 1
ATOM 1088 C CA . GLU A 1 144 ? -10.898 -9.270 -29.011 1.00 50.34 144 GLU A CA 1
ATOM 1089 C C . GLU A 1 144 ? -9.441 -8.904 -29.313 1.00 50.34 144 GLU A C 1
ATOM 1091 O O . GLU A 1 144 ? -9.153 -7.752 -29.631 1.00 50.34 144 GLU A O 1
ATOM 1096 N N . ALA A 1 145 ? -8.544 -9.898 -29.350 1.00 47.19 145 ALA A N 1
ATOM 1097 C CA . ALA A 1 145 ? -7.148 -9.714 -29.758 1.00 47.19 145 ALA A CA 1
ATOM 1098 C C . ALA A 1 145 ? -7.030 -9.150 -31.189 1.00 47.19 145 ALA A C 1
ATOM 1100 O O . ALA A 1 145 ? -6.274 -8.213 -31.442 1.00 47.19 145 ALA A O 1
ATOM 1101 N N . ARG A 1 146 ? -7.859 -9.642 -32.122 1.00 47.09 146 ARG A N 1
ATOM 1102 C CA . ARG A 1 146 ? -7.900 -9.133 -33.506 1.00 47.09 146 ARG A CA 1
ATOM 1103 C C . ARG A 1 146 ? -8.428 -7.698 -33.598 1.00 47.09 146 ARG A C 1
ATOM 1105 O O . ARG A 1 146 ? -8.045 -6.967 -34.509 1.00 47.09 146 ARG A O 1
ATOM 1112 N N . GLN A 1 147 ? -9.307 -7.283 -32.681 1.00 47.12 147 GLN A N 1
ATOM 1113 C CA . GLN A 1 147 ? -9.809 -5.906 -32.623 1.00 47.12 147 GLN A CA 1
ATOM 1114 C C . GLN A 1 147 ? -8.776 -4.951 -32.018 1.00 47.12 147 GLN A C 1
ATOM 1116 O O . GLN A 1 147 ? -8.583 -3.864 -32.564 1.00 47.12 147 GLN A O 1
ATOM 1121 N N . SER A 1 148 ? -8.055 -5.367 -30.969 1.00 52.03 148 SER A N 1
ATOM 1122 C CA . SER A 1 148 ? -6.969 -4.566 -30.394 1.00 52.03 148 SER A CA 1
ATOM 1123 C C . SER A 1 148 ? -5.789 -4.413 -31.354 1.00 52.03 148 SER A C 1
ATOM 1125 O O . SER A 1 148 ? -5.247 -3.319 -31.472 1.00 52.03 148 SER A O 1
ATOM 1127 N N . GLU A 1 149 ? -5.430 -5.462 -32.104 1.00 52.28 149 GLU A N 1
ATOM 1128 C CA . GLU A 1 149 ? -4.397 -5.390 -33.150 1.00 52.28 149 GLU A CA 1
ATOM 1129 C C . GLU A 1 149 ? -4.808 -4.449 -34.292 1.00 52.28 149 GLU A C 1
ATOM 1131 O O . GLU A 1 149 ? -3.991 -3.668 -34.790 1.00 52.28 149 GLU A O 1
ATOM 1136 N N . ALA A 1 150 ? -6.086 -4.465 -34.683 1.00 48.00 150 ALA A N 1
ATOM 1137 C CA . ALA A 1 150 ? -6.620 -3.553 -35.691 1.00 48.00 150 ALA A CA 1
ATOM 1138 C C . ALA A 1 150 ? -6.641 -2.092 -35.202 1.00 48.00 150 ALA A C 1
ATOM 1140 O O . ALA A 1 150 ? -6.312 -1.188 -35.971 1.00 48.00 150 ALA A O 1
ATOM 1141 N N . GLN A 1 151 ? -6.969 -1.851 -33.928 1.00 51.09 151 GLN A N 1
ATOM 1142 C CA . GLN A 1 151 ? -6.926 -0.518 -33.318 1.00 51.09 151 GLN A CA 1
ATOM 1143 C C . GLN A 1 151 ? -5.492 -0.005 -33.129 1.00 51.09 151 GLN A C 1
ATOM 1145 O O . GLN A 1 151 ? -5.223 1.145 -33.463 1.00 51.09 151 GLN A O 1
ATOM 1150 N N . GLN A 1 152 ? -4.552 -0.848 -32.691 1.00 54.19 152 GLN A N 1
ATOM 1151 C CA . GLN A 1 152 ? -3.129 -0.491 -32.597 1.00 54.19 152 GLN A CA 1
ATOM 1152 C C . GLN A 1 152 ? -2.530 -0.171 -33.971 1.00 54.19 152 GLN A C 1
ATOM 1154 O O . GLN A 1 152 ? -1.806 0.814 -34.120 1.00 54.19 152 GLN A O 1
ATOM 1159 N N . SER A 1 153 ? -2.894 -0.946 -34.996 1.00 55.44 153 SER A N 1
ATOM 1160 C CA . SER A 1 153 ? -2.480 -0.687 -36.379 1.00 55.44 153 SER A CA 1
ATOM 1161 C C . SER A 1 153 ? -3.052 0.629 -36.918 1.00 55.44 153 SER A C 1
ATOM 1163 O O . SER A 1 153 ? -2.373 1.334 -37.663 1.00 55.44 153 SER A O 1
ATOM 1165 N N . ALA A 1 154 ? -4.279 0.992 -36.530 1.00 52.41 154 ALA A N 1
ATOM 1166 C CA . ALA A 1 154 ? -4.911 2.245 -36.936 1.00 52.41 154 ALA A CA 1
ATOM 1167 C C . ALA A 1 154 ? -4.263 3.476 -36.274 1.00 52.41 154 ALA A C 1
ATOM 1169 O O . ALA A 1 154 ? -4.040 4.475 -36.955 1.00 52.41 154 ALA A O 1
ATOM 1170 N N . VAL A 1 155 ? -3.902 3.390 -34.987 1.00 52.81 155 VAL A N 1
ATOM 1171 C CA . VAL A 1 155 ? -3.225 4.480 -34.254 1.00 52.81 155 VAL A CA 1
ATOM 1172 C C . VAL A 1 155 ? -1.811 4.722 -34.798 1.00 52.81 155 VAL A C 1
ATOM 1174 O O . VAL A 1 155 ? -1.440 5.862 -35.081 1.00 52.81 155 VAL A O 1
ATOM 1177 N N . GLN A 1 156 ? -1.048 3.656 -35.068 1.00 50.94 156 GLN A N 1
ATOM 1178 C CA . GLN A 1 156 ? 0.277 3.783 -35.692 1.00 50.94 156 GLN A CA 1
ATOM 1179 C C . GLN A 1 156 ? 0.206 4.376 -37.110 1.00 50.94 156 GLN A C 1
ATOM 1181 O O . GLN A 1 156 ? 1.093 5.125 -37.525 1.00 50.94 156 GLN A O 1
ATOM 1186 N N . GLN A 1 157 ? -0.855 4.074 -37.867 1.00 53.06 157 GLN A N 1
ATOM 1187 C CA . GLN A 1 157 ? -1.073 4.667 -39.189 1.00 53.06 157 GLN A CA 1
ATOM 1188 C C . GLN A 1 157 ? -1.478 6.146 -39.116 1.00 53.06 157 GLN A C 1
ATOM 1190 O O . GLN A 1 157 ? -1.050 6.918 -39.977 1.00 53.06 157 GLN A O 1
ATOM 1195 N N . SER A 1 158 ? -2.241 6.569 -38.100 1.00 49.72 158 SER A N 1
ATOM 1196 C CA . SER A 1 158 ? -2.579 7.986 -37.914 1.00 49.72 158 SER A CA 1
ATOM 1197 C C . SER A 1 158 ? -1.364 8.825 -37.514 1.00 49.72 158 SER A C 1
ATOM 1199 O O . SER A 1 158 ? -1.131 9.864 -38.134 1.00 49.72 158 SER A O 1
ATOM 1201 N N . GLU A 1 159 ? -0.522 8.342 -36.596 1.00 49.75 159 GLU A N 1
ATOM 1202 C CA . GLU A 1 159 ? 0.702 9.043 -36.169 1.00 49.75 159 GLU A CA 1
ATOM 1203 C C . GLU A 1 159 ? 1.721 9.172 -37.319 1.00 49.75 159 GLU A C 1
ATOM 1205 O O . GLU A 1 159 ? 2.332 10.224 -37.525 1.00 49.75 159 GLU A O 1
ATOM 1210 N N . ALA A 1 160 ? 1.843 8.138 -38.160 1.00 47.38 160 ALA A N 1
ATOM 1211 C CA . ALA A 1 160 ? 2.678 8.185 -39.362 1.00 47.38 160 ALA A CA 1
ATOM 1212 C C . ALA A 1 160 ? 2.144 9.154 -40.439 1.00 47.38 160 ALA A C 1
ATOM 1214 O O . ALA A 1 160 ? 2.918 9.637 -41.275 1.00 47.38 160 ALA A O 1
ATOM 1215 N N . SER A 1 161 ? 0.835 9.434 -40.441 1.00 51.19 161 SER A N 1
ATOM 1216 C CA . SER A 1 161 ? 0.198 10.367 -41.378 1.00 51.19 161 SER A CA 1
ATOM 1217 C C . SER A 1 161 ? 0.340 11.833 -40.946 1.00 51.19 161 SER A C 1
ATOM 1219 O O . SER A 1 161 ? 0.568 12.694 -41.799 1.00 51.19 161 SER A O 1
ATOM 1221 N N . GLU A 1 162 ? 0.318 12.120 -39.640 1.00 46.84 162 GLU A N 1
ATOM 1222 C CA . GLU A 1 162 ? 0.555 13.468 -39.100 1.00 46.84 162 GLU A CA 1
ATOM 1223 C C . GLU A 1 162 ? 2.015 13.915 -39.265 1.00 46.84 162 GLU A C 1
ATOM 1225 O O . GLU A 1 162 ? 2.278 15.080 -39.564 1.00 46.84 162 GLU A O 1
ATOM 1230 N N . ALA A 1 163 ? 2.971 12.981 -39.224 1.00 44.38 163 ALA A N 1
ATOM 1231 C CA . ALA A 1 163 ? 4.383 13.258 -39.501 1.00 44.38 163 ALA A CA 1
ATOM 1232 C C . ALA A 1 163 ? 4.697 13.580 -40.986 1.00 44.38 163 ALA A C 1
ATOM 1234 O O . ALA A 1 163 ? 5.841 13.899 -41.319 1.00 44.38 163 ALA A O 1
ATOM 1235 N N . ARG A 1 164 ? 3.714 13.496 -41.901 1.00 41.66 164 ARG A N 1
ATOM 1236 C CA . ARG A 1 164 ? 3.893 13.663 -43.361 1.00 41.66 164 ARG A CA 1
ATOM 1237 C C . ARG A 1 164 ? 3.151 14.855 -43.981 1.00 41.66 164 ARG A C 1
ATOM 1239 O O . ARG A 1 164 ? 2.919 14.856 -45.190 1.00 41.66 164 ARG A O 1
ATOM 1246 N N . GLN A 1 165 ? 2.821 15.900 -43.223 1.00 36.59 165 GLN A N 1
ATOM 1247 C CA . GLN A 1 165 ? 2.351 17.151 -43.839 1.00 36.59 165 GLN A CA 1
ATOM 1248 C C . GLN A 1 165 ? 3.535 18.023 -44.317 1.00 36.59 165 GLN A C 1
ATOM 1250 O O . GLN A 1 165 ? 4.402 18.371 -43.512 1.00 36.59 165 GLN A O 1
ATOM 1255 N N . PRO A 1 166 ? 3.617 18.410 -45.607 1.00 39.72 166 PRO A N 1
ATOM 1256 C CA . PRO A 1 166 ? 4.693 19.264 -46.095 1.00 39.72 166 PRO A CA 1
ATOM 1257 C C . PRO A 1 166 ? 4.439 20.728 -45.704 1.00 39.72 166 PRO A C 1
ATOM 1259 O O . PRO A 1 166 ? 3.386 21.291 -45.999 1.00 39.72 166 PRO A O 1
ATOM 1262 N N . ARG A 1 167 ? 5.436 21.373 -45.083 1.00 34.56 167 ARG A N 1
ATOM 1263 C CA . ARG A 1 167 ? 5.459 22.834 -44.905 1.00 34.56 167 ARG A CA 1
ATOM 1264 C C . ARG A 1 167 ? 5.473 23.511 -46.280 1.00 34.56 167 ARG A C 1
ATOM 1266 O O . ARG A 1 167 ? 6.379 23.284 -47.080 1.00 34.56 167 ARG A O 1
ATOM 1273 N N . VAL A 1 168 ? 4.473 24.346 -46.542 1.00 35.56 168 VAL A N 1
ATOM 1274 C CA . VAL A 1 168 ? 4.372 25.170 -47.752 1.00 35.56 168 VAL A CA 1
ATOM 1275 C C . VAL A 1 168 ? 5.403 26.303 -47.671 1.00 35.56 168 VAL A C 1
ATOM 1277 O O . VAL A 1 168 ? 5.396 27.089 -46.728 1.00 35.56 168 VAL A O 1
ATOM 1280 N N . ASN A 1 169 ? 6.301 26.365 -48.656 1.00 37.25 169 ASN A N 1
ATOM 1281 C CA . ASN A 1 169 ? 7.239 27.469 -48.869 1.00 37.25 169 ASN A CA 1
ATOM 1282 C C . ASN A 1 169 ? 6.519 28.656 -49.526 1.00 37.25 169 ASN A C 1
ATOM 1284 O O . ASN A 1 169 ? 5.994 28.509 -50.629 1.00 37.25 169 ASN A O 1
ATOM 1288 N N . GLU A 1 170 ? 6.604 29.847 -48.932 1.00 34.88 170 GLU A N 1
ATOM 1289 C CA . GLU A 1 170 ? 6.411 31.107 -49.656 1.00 34.88 170 GLU A CA 1
ATOM 1290 C C . GLU A 1 170 ? 7.767 31.759 -49.946 1.00 34.88 170 GLU A C 1
ATOM 1292 O O . GLU A 1 170 ? 8.543 32.082 -49.048 1.00 34.88 170 GLU A O 1
ATOM 1297 N N . ALA A 1 171 ? 8.047 31.959 -51.234 1.00 34.81 171 ALA A N 1
ATOM 1298 C CA . ALA A 1 171 ? 9.191 32.702 -51.739 1.00 34.81 171 ALA A CA 1
ATOM 1299 C C . ALA A 1 171 ? 8.737 34.066 -52.283 1.00 34.81 171 ALA A C 1
ATOM 1301 O O . ALA A 1 171 ? 7.851 34.121 -53.137 1.00 34.81 171 ALA A O 1
ATOM 1302 N N . ARG A 1 172 ? 9.409 35.159 -51.887 1.00 30.61 172 ARG A N 1
ATOM 1303 C CA . ARG A 1 172 ? 9.426 36.441 -52.624 1.00 30.61 172 ARG A CA 1
ATOM 1304 C C . ARG A 1 172 ? 10.785 37.161 -52.517 1.00 30.61 172 ARG A C 1
ATOM 1306 O O . ARG A 1 172 ? 11.032 37.885 -51.568 1.00 30.61 172 ARG A O 1
ATOM 1313 N N . GLN A 1 173 ? 11.612 36.909 -53.539 1.00 30.70 173 GLN A N 1
ATOM 1314 C CA . GLN A 1 173 ? 12.416 37.805 -54.408 1.00 30.70 173 GLN A CA 1
ATOM 1315 C C . GLN A 1 173 ? 13.345 38.941 -53.880 1.00 30.70 173 GLN A C 1
ATOM 1317 O O . GLN A 1 173 ? 13.161 39.465 -52.789 1.00 30.70 173 GLN A O 1
ATOM 1322 N N . PRO A 1 174 ? 14.377 39.327 -54.680 1.00 46.34 174 PRO A N 1
ATOM 1323 C CA . PRO A 1 174 ? 15.697 39.738 -54.191 1.00 46.34 174 PRO A CA 1
ATOM 1324 C C . PRO A 1 174 ? 15.980 41.248 -54.283 1.00 46.34 174 PRO A C 1
ATOM 1326 O O . PRO A 1 174 ? 15.371 41.967 -55.077 1.00 46.34 174 PRO A O 1
ATOM 1329 N N . ARG A 1 175 ? 17.005 41.716 -53.554 1.00 29.44 175 ARG A N 1
ATOM 1330 C CA . ARG A 1 175 ? 17.735 42.955 -53.868 1.00 29.44 175 ARG A CA 1
ATOM 1331 C C . ARG A 1 175 ? 19.243 42.775 -53.711 1.00 29.44 175 ARG A C 1
ATOM 1333 O O . ARG A 1 175 ? 19.721 41.977 -52.916 1.00 29.44 175 ARG A O 1
ATOM 1340 N N . VAL A 1 176 ? 19.937 43.514 -54.561 1.00 32.31 176 VAL A N 1
ATOM 1341 C CA . VAL A 1 176 ? 21.327 43.382 -54.988 1.00 32.31 176 VAL A CA 1
ATOM 1342 C C . VAL A 1 176 ? 22.185 44.486 -54.346 1.00 32.31 176 VAL A C 1
ATOM 1344 O O . VAL A 1 176 ? 21.674 45.575 -54.097 1.00 32.31 176 VAL A O 1
ATOM 1347 N N . ASN A 1 177 ? 23.480 44.174 -54.204 1.00 33.03 177 ASN A N 1
ATOM 1348 C CA . ASN A 1 177 ? 24.689 45.020 -54.198 1.00 33.03 177 ASN A CA 1
ATOM 1349 C C . ASN A 1 177 ? 25.524 45.249 -52.912 1.00 33.03 177 ASN A C 1
ATOM 1351 O O . ASN A 1 177 ? 25.128 45.942 -51.984 1.00 33.03 177 ASN A O 1
ATOM 1355 N N . GLU A 1 178 ? 26.763 44.742 -53.046 1.00 32.22 178 GLU A N 1
ATOM 1356 C CA . GLU A 1 178 ? 28.076 45.396 -52.866 1.00 32.22 178 GLU A CA 1
ATOM 1357 C C . GLU A 1 178 ? 28.848 45.336 -51.527 1.00 32.22 178 GLU A C 1
ATOM 1359 O O . GLU A 1 178 ? 28.644 46.110 -50.604 1.00 32.22 178 GLU A O 1
ATOM 1364 N N . ALA A 1 179 ? 29.865 44.457 -51.564 1.00 30.00 179 ALA A N 1
ATOM 1365 C CA . ALA A 1 179 ? 31.307 44.727 -51.417 1.00 30.00 179 ALA A CA 1
ATOM 1366 C C . ALA A 1 179 ? 31.913 45.173 -50.066 1.00 30.00 179 ALA A C 1
ATOM 1368 O O . ALA A 1 179 ? 31.727 46.303 -49.627 1.00 30.00 179 ALA A O 1
ATOM 1369 N N . ARG A 1 180 ? 32.828 44.326 -49.547 1.00 30.97 180 ARG A N 1
ATOM 1370 C CA . ARG A 1 180 ? 34.279 44.550 -49.243 1.00 30.97 180 ARG A CA 1
ATOM 1371 C C . ARG A 1 180 ? 34.767 43.428 -48.293 1.00 30.97 180 ARG A C 1
ATOM 1373 O O . ARG A 1 180 ? 34.055 43.095 -47.358 1.00 30.97 180 ARG A O 1
ATOM 1380 N N . GLN A 1 181 ? 35.768 42.609 -48.667 1.00 29.19 181 GLN A N 1
ATOM 1381 C CA . GLN A 1 181 ? 37.210 42.702 -48.298 1.00 29.19 181 GLN A CA 1
ATOM 1382 C C . GLN A 1 181 ? 37.431 42.959 -46.789 1.00 29.19 181 GLN A C 1
ATOM 1384 O O . GLN A 1 181 ? 36.820 43.878 -46.267 1.00 29.19 181 GLN A O 1
ATOM 1389 N N . SER A 1 182 ? 38.282 42.271 -46.018 1.00 33.31 182 SER A N 1
ATOM 1390 C CA . SER A 1 182 ? 39.406 41.347 -46.257 1.00 33.31 182 SER A CA 1
ATOM 1391 C C . SER A 1 182 ? 39.951 40.860 -44.887 1.00 33.31 182 SER A C 1
ATOM 1393 O O . SER A 1 182 ? 39.627 41.464 -43.871 1.00 33.31 182 SER A O 1
ATOM 1395 N N . GLU A 1 183 ? 40.824 39.837 -44.909 1.00 30.62 183 GLU A N 1
ATOM 1396 C CA . GLU A 1 183 ? 41.879 39.494 -43.910 1.00 30.62 183 GLU A CA 1
ATOM 1397 C C . GLU A 1 183 ? 41.442 38.867 -42.560 1.00 30.62 183 GLU A C 1
ATOM 1399 O O . GLU A 1 183 ? 40.672 39.433 -41.799 1.00 30.62 183 GLU A O 1
ATOM 1404 N N . ALA A 1 184 ? 41.741 37.589 -42.280 1.00 31.58 184 ALA A N 1
ATOM 1405 C CA . ALA A 1 184 ? 43.030 36.960 -41.916 1.00 31.58 184 ALA A CA 1
ATOM 1406 C C . ALA A 1 184 ? 43.488 37.260 -40.471 1.00 31.58 184 ALA A C 1
ATOM 1408 O O . ALA A 1 184 ? 43.936 38.364 -40.190 1.00 31.58 184 ALA A O 1
ATOM 1409 N N . ASN A 1 185 ? 43.457 36.263 -39.573 1.00 31.66 185 ASN A N 1
ATOM 1410 C CA . ASN A 1 185 ? 44.687 35.636 -39.065 1.00 31.66 185 ASN A CA 1
ATOM 1411 C C . ASN A 1 185 ? 44.450 34.482 -38.078 1.00 31.66 185 ASN A C 1
ATOM 1413 O O . ASN A 1 185 ? 43.469 34.426 -37.341 1.00 31.66 185 ASN A O 1
ATOM 1417 N N . GLU A 1 186 ? 45.414 33.568 -38.115 1.00 32.72 186 GLU A N 1
ATOM 1418 C CA . GLU A 1 186 ? 45.564 32.355 -37.325 1.00 32.72 186 GLU A CA 1
ATOM 1419 C C . GLU A 1 186 ? 46.089 32.596 -35.893 1.00 32.72 186 GLU A C 1
ATOM 1421 O O . GLU A 1 186 ? 46.656 33.636 -35.571 1.00 32.72 186 GLU A O 1
ATOM 1426 N N . ALA A 1 187 ? 46.040 31.496 -35.130 1.00 30.33 187 ALA A N 1
ATOM 1427 C CA . ALA A 1 187 ? 47.100 30.991 -34.248 1.00 30.33 187 ALA A CA 1
ATOM 1428 C C . ALA A 1 187 ? 47.027 31.259 -32.726 1.00 30.33 187 ALA A C 1
ATOM 1430 O O . ALA A 1 187 ? 47.419 32.294 -32.208 1.00 30.33 187 ALA A O 1
ATOM 1431 N N . ARG A 1 188 ? 46.661 30.163 -32.041 1.00 31.77 188 ARG A N 1
ATOM 1432 C CA . ARG A 1 188 ? 47.449 29.393 -31.048 1.00 31.77 188 ARG A CA 1
ATOM 1433 C C . ARG A 1 188 ? 47.866 30.011 -29.696 1.00 31.77 188 ARG A C 1
ATOM 1435 O O . ARG A 1 188 ? 48.694 30.900 -29.614 1.00 31.77 188 ARG A O 1
ATOM 1442 N N . GLN A 1 189 ? 47.459 29.241 -28.676 1.00 30.62 189 GLN A N 1
ATOM 1443 C CA . GLN A 1 189 ? 48.223 28.693 -27.535 1.00 30.62 189 GLN A CA 1
ATOM 1444 C C . GLN A 1 189 ? 48.827 29.631 -26.479 1.00 30.62 189 GLN A C 1
ATOM 1446 O O . GLN A 1 189 ? 49.785 30.350 -26.727 1.00 30.62 189 GLN A O 1
ATOM 1451 N N . SER A 1 190 ? 48.412 29.423 -25.226 1.00 33.62 190 SER A N 1
ATOM 1452 C CA . SER A 1 190 ? 49.224 28.915 -24.089 1.00 33.62 190 SER A CA 1
ATOM 1453 C C . SER A 1 190 ? 48.397 29.074 -22.801 1.00 33.62 190 SER A C 1
ATOM 1455 O O . SER A 1 190 ? 47.663 30.042 -22.663 1.00 33.62 190 SER A O 1
ATOM 1457 N N . GLY A 1 191 ? 48.252 28.035 -21.976 1.00 28.50 191 GLY A N 1
ATOM 1458 C CA . GLY A 1 191 ? 49.079 27.778 -20.782 1.00 28.50 191 GLY A CA 1
ATOM 1459 C C . GLY A 1 191 ? 48.176 27.964 -19.547 1.00 28.50 191 GLY A C 1
ATOM 1460 O O . GLY A 1 191 ? 47.512 28.984 -19.449 1.00 28.50 191 GLY A O 1
ATOM 1461 N N . ALA A 1 192 ? 47.865 26.911 -18.777 1.00 29.05 192 ALA A N 1
ATOM 1462 C CA . ALA A 1 192 ? 48.478 26.608 -17.468 1.00 29.05 192 ALA A CA 1
ATOM 1463 C C . ALA A 1 192 ? 48.517 27.847 -16.535 1.00 29.05 192 ALA A C 1
ATOM 1465 O O . ALA A 1 192 ? 49.023 28.884 -16.933 1.00 29.05 192 ALA A O 1
ATOM 1466 N N . SER A 1 193 ? 48.048 27.854 -15.287 1.00 31.41 193 SER A N 1
ATOM 1467 C CA . SER A 1 193 ? 47.969 26.799 -14.274 1.00 31.41 193 SER A CA 1
ATOM 1468 C C . SER A 1 193 ? 47.433 27.405 -12.959 1.00 31.41 193 SER A C 1
ATOM 1470 O O . SER A 1 193 ? 47.464 28.616 -12.777 1.00 31.41 193 SER A O 1
ATOM 1472 N N . GLU A 1 194 ? 47.058 26.512 -12.036 1.00 32.41 194 GLU A N 1
ATOM 1473 C CA . GLU A 1 194 ? 47.107 26.656 -10.567 1.00 32.41 194 GLU A CA 1
ATOM 1474 C C . GLU A 1 194 ? 46.028 27.450 -9.797 1.00 32.41 194 GLU A C 1
ATOM 1476 O O . GLU A 1 194 ? 46.003 28.670 -9.713 1.00 32.41 194 GLU A O 1
ATOM 1481 N N . ALA A 1 195 ? 45.175 26.660 -9.134 1.00 30.00 195 ALA A N 1
ATOM 1482 C CA . ALA A 1 195 ? 44.980 26.593 -7.681 1.00 30.00 195 ALA A CA 1
ATOM 1483 C C . ALA A 1 195 ? 45.184 27.870 -6.835 1.00 30.00 195 ALA A C 1
ATOM 1485 O O . ALA A 1 195 ? 46.303 28.345 -6.677 1.00 30.00 195 ALA A O 1
ATOM 1486 N N . ARG A 1 196 ? 44.167 28.226 -6.037 1.00 30.42 196 ARG A N 1
ATOM 1487 C CA . ARG A 1 196 ? 44.139 27.944 -4.585 1.00 30.42 196 ARG A CA 1
ATOM 1488 C C . ARG A 1 196 ? 42.883 28.495 -3.908 1.00 30.42 196 ARG A C 1
ATOM 1490 O O . ARG A 1 196 ? 42.266 29.457 -4.341 1.00 30.42 196 ARG A O 1
ATOM 1497 N N . GLN A 1 197 ? 42.561 27.803 -2.822 1.00 34.16 197 GLN A N 1
ATOM 1498 C CA . GLN A 1 197 ? 41.528 28.048 -1.825 1.00 34.16 197 GLN A CA 1
ATOM 1499 C C . GLN A 1 197 ? 41.632 29.431 -1.168 1.00 34.16 197 GLN A C 1
ATOM 1501 O O . GLN A 1 197 ? 42.734 29.942 -0.978 1.00 34.16 197 GLN A O 1
ATOM 1506 N N . SER A 1 198 ? 40.507 29.940 -0.663 1.00 33.00 198 SER A N 1
ATOM 1507 C CA . SER A 1 198 ? 40.265 30.205 0.771 1.00 33.00 198 SER A CA 1
ATOM 1508 C C . SER A 1 198 ? 39.178 31.264 0.962 1.00 33.00 198 SER A C 1
ATOM 1510 O O . SER A 1 198 ? 38.999 32.138 0.120 1.00 33.00 198 SER A O 1
ATOM 1512 N N . GLY A 1 199 ? 38.497 31.200 2.108 1.00 29.02 199 GLY A N 1
ATOM 1513 C CA . GLY A 1 199 ? 37.860 32.377 2.695 1.00 29.02 199 GLY A CA 1
ATOM 1514 C C . GLY A 1 199 ? 36.395 32.200 3.051 1.00 29.02 199 GLY A C 1
ATOM 1515 O O . GLY A 1 199 ? 35.520 32.659 2.329 1.00 29.02 199 GLY A O 1
ATOM 1516 N N . ALA A 1 200 ? 36.145 31.581 4.202 1.00 35.03 200 ALA A N 1
ATOM 1517 C CA . ALA A 1 200 ? 34.920 31.801 4.953 1.00 35.03 200 ALA A CA 1
ATOM 1518 C C . ALA A 1 200 ? 34.893 33.234 5.514 1.00 35.03 200 ALA A C 1
ATOM 1520 O O . ALA A 1 200 ? 35.927 33.747 5.947 1.00 35.03 200 ALA A O 1
ATOM 1521 N N . SER A 1 201 ? 33.703 33.822 5.609 1.00 33.66 201 SER A N 1
ATOM 1522 C CA . SER A 1 201 ? 33.401 34.844 6.609 1.00 33.66 201 SER A CA 1
ATOM 1523 C C . SER A 1 201 ? 31.928 34.780 7.010 1.00 33.66 201 SER A C 1
ATOM 1525 O O . SER A 1 201 ? 31.015 34.862 6.192 1.00 33.66 201 SER A O 1
ATOM 1527 N N . GLU A 1 202 ? 31.732 34.590 8.312 1.00 35.09 202 GLU A N 1
ATOM 1528 C CA . GLU A 1 202 ? 30.476 34.745 9.033 1.00 35.09 202 GLU A CA 1
ATOM 1529 C C . GLU A 1 202 ? 30.031 36.216 9.038 1.00 35.09 202 GLU A C 1
ATOM 1531 O O . GLU A 1 202 ? 30.859 37.118 9.166 1.00 35.09 202 GLU A O 1
ATOM 1536 N N . ALA A 1 203 ? 28.719 36.458 9.051 1.00 31.16 203 ALA A N 1
ATOM 1537 C CA . ALA A 1 203 ? 28.149 37.593 9.772 1.00 31.16 203 ALA A CA 1
ATOM 1538 C C . ALA A 1 203 ? 26.733 37.256 10.255 1.00 31.16 203 ALA A C 1
ATOM 1540 O O . ALA A 1 203 ? 25.895 36.736 9.521 1.00 31.16 203 ALA A O 1
ATOM 1541 N N . ARG A 1 204 ? 26.523 37.530 11.541 1.00 29.52 204 ARG A N 1
ATOM 1542 C CA . ARG A 1 204 ? 25.355 37.215 12.361 1.00 29.52 204 ARG A CA 1
ATOM 1543 C C . ARG A 1 204 ? 24.221 38.237 12.200 1.00 29.52 204 ARG A C 1
ATOM 1545 O O . ARG A 1 204 ? 24.474 39.416 12.007 1.00 29.52 204 ARG A O 1
ATOM 1552 N N . GLN A 1 205 ? 23.007 37.724 12.417 1.00 32.75 205 GLN A N 1
ATOM 1553 C CA . GLN A 1 205 ? 21.857 38.272 13.162 1.00 32.75 205 GLN A CA 1
ATOM 1554 C C . GLN A 1 205 ? 21.548 39.782 13.141 1.00 32.75 205 GLN A C 1
ATOM 1556 O O . GLN A 1 205 ? 22.271 40.583 13.723 1.00 32.75 205 GLN A O 1
ATOM 1561 N N . SER A 1 206 ? 20.302 40.093 12.775 1.00 32.91 206 SER A N 1
ATOM 1562 C CA . SER A 1 206 ? 19.357 40.799 13.658 1.00 32.91 206 SER A CA 1
ATOM 1563 C C . SER A 1 206 ? 17.918 40.574 13.172 1.00 32.91 206 SER A C 1
ATOM 1565 O O . SER A 1 206 ? 17.652 40.536 11.974 1.00 32.91 206 SER A O 1
ATOM 1567 N N . GLY A 1 207 ? 17.000 40.332 14.111 1.00 26.91 207 GLY A N 1
ATOM 1568 C CA . GLY A 1 207 ? 15.573 40.174 13.837 1.00 26.91 207 GLY A CA 1
ATOM 1569 C C . GLY A 1 207 ? 14.780 41.455 14.079 1.00 26.91 207 GLY A C 1
ATOM 1570 O O . GLY A 1 207 ? 15.291 42.386 14.692 1.00 26.91 207 GLY A O 1
ATOM 1571 N N . ALA A 1 208 ? 13.527 41.462 13.628 1.00 27.28 208 ALA A N 1
ATOM 1572 C CA . ALA A 1 208 ? 12.331 41.729 14.435 1.00 27.28 208 ALA A CA 1
ATOM 1573 C C . ALA A 1 208 ? 11.087 41.809 13.527 1.00 27.28 208 ALA A C 1
ATOM 1575 O O . ALA A 1 208 ? 11.035 42.601 12.596 1.00 27.28 208 ALA A O 1
ATOM 1576 N N . SER A 1 209 ? 10.129 40.939 13.847 1.00 27.33 209 SER A N 1
ATOM 1577 C CA . SER A 1 209 ? 8.676 41.125 13.925 1.00 27.33 209 SER A CA 1
ATOM 1578 C C . SER A 1 209 ? 7.969 42.151 13.035 1.00 27.33 209 SER A C 1
ATOM 1580 O O . SER A 1 209 ? 8.138 43.347 13.224 1.00 27.33 209 SER A O 1
ATOM 1582 N N . GLU A 1 210 ? 6.962 41.677 12.297 1.00 30.25 210 GLU A N 1
ATOM 1583 C CA . GLU A 1 210 ? 5.666 42.357 12.244 1.00 30.25 210 GLU A CA 1
ATOM 1584 C C . GLU A 1 210 ? 4.522 41.339 12.140 1.00 30.25 210 GLU A C 1
ATOM 1586 O O . GLU A 1 210 ? 4.589 40.339 11.428 1.00 30.25 210 GLU A O 1
ATOM 1591 N N . ALA A 1 211 ? 3.500 41.582 12.956 1.00 26.61 211 ALA A N 1
ATOM 1592 C CA . ALA A 1 211 ? 2.320 40.761 13.134 1.00 26.61 211 ALA A CA 1
ATOM 1593 C C . ALA A 1 211 ? 1.251 41.108 12.088 1.00 26.61 211 ALA A C 1
ATOM 1595 O O . ALA A 1 211 ? 0.951 42.282 11.885 1.00 26.61 211 ALA A O 1
ATOM 1596 N N . MET A 1 212 ? 0.585 40.100 11.520 1.00 28.47 212 MET A N 1
ATOM 1597 C CA . MET A 1 212 ? -0.737 40.271 10.912 1.00 28.47 212 MET A CA 1
ATOM 1598 C C . MET A 1 212 ? -1.703 39.231 11.480 1.00 28.47 212 MET A C 1
ATOM 1600 O O . MET A 1 212 ? -1.465 38.028 11.438 1.00 28.47 212 MET A O 1
ATOM 1604 N N . GLN A 1 213 ? -2.782 39.750 12.062 1.00 30.36 213 GLN A N 1
ATOM 1605 C CA . GLN A 1 213 ? -3.952 39.024 12.552 1.00 30.36 213 GLN A CA 1
ATOM 1606 C C . GLN A 1 213 ? -4.773 38.445 11.379 1.00 30.36 213 GLN A C 1
ATOM 1608 O O . GLN A 1 213 ? -4.724 38.996 10.276 1.00 30.36 213 GLN A O 1
ATOM 1613 N N . PRO A 1 214 ? -5.547 37.365 11.599 1.00 31.31 214 PRO A N 1
ATOM 1614 C CA . PRO A 1 214 ? -6.200 36.618 10.532 1.00 31.31 214 PRO A CA 1
ATOM 1615 C C . PRO A 1 214 ? -7.547 37.235 10.131 1.00 31.31 214 PRO A C 1
ATOM 1617 O O . PRO A 1 214 ? -8.400 37.530 10.968 1.00 31.31 214 PRO A O 1
ATOM 1620 N N . GLY A 1 215 ? -7.751 37.392 8.822 1.00 26.56 215 GLY A N 1
ATOM 1621 C CA . GLY A 1 215 ? -9.044 37.724 8.231 1.00 26.56 215 GLY A CA 1
ATOM 1622 C C . GLY A 1 215 ? -9.901 36.472 8.066 1.00 26.56 215 GLY A C 1
ATOM 1623 O O . GLY A 1 215 ? -9.509 35.526 7.384 1.00 26.56 215 GLY A O 1
ATOM 1624 N N . ALA A 1 216 ? -11.078 36.484 8.689 1.00 27.86 216 ALA A N 1
ATOM 1625 C CA . ALA A 1 216 ? -12.135 35.506 8.486 1.00 27.86 216 ALA A CA 1
ATOM 1626 C C . ALA A 1 216 ? -12.523 35.425 7.001 1.00 27.86 216 ALA A C 1
ATOM 1628 O O . ALA A 1 216 ? -12.814 36.442 6.374 1.00 27.86 216 ALA A O 1
ATOM 1629 N N . SER A 1 217 ? -12.560 34.214 6.449 1.00 30.77 217 SER A N 1
ATOM 1630 C CA . SER A 1 217 ? -13.220 33.942 5.174 1.00 30.77 217 SER A CA 1
ATOM 1631 C C . SER A 1 217 ? -14.157 32.751 5.336 1.00 30.77 217 SER A C 1
ATOM 1633 O O . SER A 1 217 ? -13.829 31.726 5.929 1.00 30.77 217 SER A O 1
ATOM 1635 N N . GLU A 1 218 ? -15.385 32.996 4.902 1.00 27.83 218 GLU A N 1
ATOM 1636 C CA . GLU A 1 218 ? -16.590 32.237 5.176 1.00 27.83 218 GLU A CA 1
ATOM 1637 C C . GLU A 1 218 ? -16.554 30.836 4.563 1.00 27.83 218 GLU A C 1
ATOM 1639 O O . GLU A 1 218 ? -16.150 30.632 3.416 1.00 27.83 218 GLU A O 1
ATOM 1644 N N . ALA A 1 219 ? -17.058 29.875 5.336 1.00 26.53 219 ALA A N 1
ATOM 1645 C CA . ALA A 1 219 ? -17.365 28.532 4.885 1.00 26.53 219 ALA A CA 1
ATOM 1646 C C . ALA A 1 219 ? -18.377 28.585 3.730 1.00 26.53 219 ALA A C 1
ATOM 1648 O O . ALA A 1 219 ? -19.565 28.846 3.929 1.00 26.53 219 ALA A O 1
ATOM 1649 N N . ARG A 1 220 ? -17.915 28.301 2.510 1.00 25.22 220 ARG A N 1
ATOM 1650 C CA . ARG A 1 220 ? -18.802 27.960 1.399 1.00 25.22 220 ARG A CA 1
ATOM 1651 C C . ARG A 1 220 ? -19.150 26.482 1.485 1.00 25.22 220 ARG A C 1
ATOM 1653 O O . ARG A 1 220 ? -18.316 25.618 1.245 1.00 25.22 220 ARG A O 1
ATOM 1660 N N . GLN A 1 221 ? -20.408 26.218 1.816 1.00 27.80 221 GLN A N 1
ATOM 1661 C CA . GLN A 1 221 ? -21.068 24.942 1.576 1.00 27.80 221 GLN A CA 1
ATOM 1662 C C . GLN A 1 221 ? -21.103 24.687 0.061 1.00 27.80 221 GLN A C 1
ATOM 1664 O O . GLN A 1 221 ? -21.815 25.384 -0.662 1.00 27.80 221 GLN A O 1
ATOM 1669 N N . SER A 1 222 ? -20.351 23.707 -0.440 1.00 32.00 222 SER A N 1
ATOM 1670 C CA . SER A 1 222 ? -20.600 23.144 -1.768 1.00 32.00 222 SER A CA 1
ATOM 1671 C C . SER A 1 222 ? -21.628 22.028 -1.632 1.00 32.00 222 SER A C 1
ATOM 1673 O O . SER A 1 222 ? -21.363 20.976 -1.052 1.00 32.00 222 SER A O 1
ATOM 1675 N N . GLY A 1 223 ? -22.831 22.322 -2.121 1.00 26.33 223 GLY A N 1
ATOM 1676 C CA . GLY A 1 223 ? -23.933 21.382 -2.241 1.00 26.33 223 GLY A CA 1
ATOM 1677 C C . GLY A 1 223 ? -23.630 20.240 -3.208 1.00 26.33 223 GLY A C 1
ATOM 1678 O O . GLY A 1 223 ? -22.731 20.320 -4.043 1.00 26.33 223 GLY A O 1
ATOM 1679 N N . ALA A 1 224 ? -24.424 19.182 -3.062 1.00 27.72 224 ALA A N 1
ATOM 1680 C CA . ALA A 1 224 ? -24.453 18.012 -3.922 1.00 27.72 224 ALA A CA 1
ATOM 1681 C C . ALA A 1 224 ? -24.498 18.404 -5.408 1.00 27.72 224 ALA A C 1
ATOM 1683 O O . ALA A 1 224 ? -25.417 19.095 -5.850 1.00 27.72 224 ALA A O 1
ATOM 1684 N N . SER A 1 225 ? -23.516 17.949 -6.183 1.00 29.81 225 SER A N 1
ATOM 1685 C CA . SER A 1 225 ? -23.561 18.016 -7.639 1.00 29.81 225 SER A CA 1
ATOM 1686 C C . SER A 1 225 ? -24.443 16.889 -8.166 1.00 29.81 225 SER A C 1
ATOM 1688 O O . SER A 1 225 ? -24.078 15.715 -8.134 1.00 29.81 225 SER A O 1
ATOM 1690 N N . GLU A 1 226 ? -25.622 17.272 -8.651 1.00 27.78 226 GLU A N 1
ATOM 1691 C CA . GLU A 1 226 ? -26.483 16.448 -9.491 1.00 27.78 226 GLU A CA 1
ATOM 1692 C C . GLU A 1 226 ? -25.693 15.915 -10.694 1.00 27.78 226 GLU A C 1
ATOM 1694 O O . GLU A 1 226 ? -25.014 16.661 -11.407 1.00 27.78 226 GLU A O 1
ATOM 1699 N N . ALA A 1 227 ? -25.799 14.605 -10.913 1.00 27.56 227 ALA A N 1
ATOM 1700 C CA . ALA A 1 227 ? -25.227 13.908 -12.050 1.00 27.56 227 ALA A CA 1
ATOM 1701 C C . ALA A 1 227 ? -25.733 14.523 -13.365 1.00 27.56 227 ALA A C 1
ATOM 1703 O O . ALA A 1 227 ? -26.894 14.366 -13.748 1.00 27.56 227 ALA A O 1
ATOM 1704 N N . ARG A 1 228 ? -24.845 15.212 -14.087 1.00 26.09 228 ARG A N 1
ATOM 1705 C CA . ARG A 1 228 ? -25.089 15.594 -15.478 1.00 26.09 228 ARG A CA 1
ATOM 1706 C C . ARG A 1 228 ? -24.868 14.372 -16.360 1.00 26.09 228 ARG A C 1
ATOM 1708 O O . ARG A 1 228 ? -23.737 13.990 -16.635 1.00 26.09 228 ARG A O 1
ATOM 1715 N N . GLN A 1 229 ? -25.964 13.783 -16.826 1.00 30.67 229 GLN A N 1
ATOM 1716 C CA . GLN A 1 229 ? -25.951 12.853 -17.949 1.00 30.67 229 GLN A CA 1
ATOM 1717 C C . GLN A 1 229 ? -25.616 13.626 -19.230 1.00 30.67 229 GLN A C 1
ATOM 1719 O O . GLN A 1 229 ? -26.470 14.306 -19.797 1.00 30.67 229 GLN A O 1
ATOM 1724 N N . SER A 1 230 ? -24.377 13.528 -19.706 1.00 32.75 230 SER A N 1
ATOM 1725 C CA . SER A 1 230 ? -24.060 13.788 -21.111 1.00 32.75 230 SER A CA 1
ATOM 1726 C C . SER A 1 230 ? -24.168 12.473 -21.873 1.00 32.75 230 SER A C 1
ATOM 1728 O O . SER A 1 230 ? -23.385 11.551 -21.649 1.00 32.75 230 SER A O 1
ATOM 1730 N N . GLY A 1 231 ? -25.168 12.383 -22.748 1.00 30.86 231 GLY A N 1
ATOM 1731 C CA . GLY A 1 231 ? -25.362 11.252 -23.641 1.00 30.86 231 GLY A CA 1
ATOM 1732 C C . GLY A 1 231 ? -24.174 11.065 -24.583 1.00 30.86 231 GLY A C 1
ATOM 1733 O O . GLY A 1 231 ? -23.885 11.931 -25.405 1.00 30.86 231 GLY A O 1
ATOM 1734 N N . ALA A 1 232 ? -23.545 9.899 -24.489 1.00 29.69 232 ALA A N 1
ATOM 1735 C CA . ALA A 1 232 ? -22.756 9.299 -25.550 1.00 29.69 232 ALA A CA 1
ATOM 1736 C C . ALA A 1 232 ? -23.326 7.898 -25.804 1.00 29.69 232 ALA A C 1
ATOM 1738 O O . ALA A 1 232 ? -23.660 7.151 -24.885 1.00 29.69 232 ALA A O 1
ATOM 1739 N N . SER A 1 233 ? -23.538 7.599 -27.076 1.00 30.86 233 SER A N 1
ATOM 1740 C CA . SER A 1 233 ? -24.235 6.430 -27.589 1.00 30.86 233 SER A CA 1
ATOM 1741 C C . SER A 1 233 ? -23.589 5.100 -27.185 1.00 30.86 233 SER A C 1
ATOM 1743 O O . SER A 1 233 ? -22.435 4.853 -27.514 1.00 30.86 233 SER A O 1
ATOM 1745 N N . GLY A 1 234 ? -24.400 4.216 -26.600 1.00 36.84 234 GLY A N 1
ATOM 1746 C CA . GLY A 1 234 ? -24.496 2.809 -26.997 1.00 36.84 234 GLY A CA 1
ATOM 1747 C C . GLY A 1 234 ? -23.234 1.952 -26.934 1.00 36.84 234 GLY A C 1
ATOM 1748 O O . GLY A 1 234 ? -22.774 1.481 -27.967 1.00 36.84 234 GLY A O 1
ATOM 1749 N N . ASN A 1 235 ? -22.768 1.653 -25.723 1.00 28.27 235 ASN A N 1
ATOM 1750 C CA . ASN A 1 235 ? -22.322 0.306 -25.367 1.00 28.27 235 ASN A CA 1
ATOM 1751 C C . ASN A 1 235 ? -22.395 0.186 -23.840 1.00 28.27 235 ASN A C 1
ATOM 1753 O O . ASN A 1 235 ? -21.568 0.754 -23.131 1.00 28.27 235 ASN A O 1
ATOM 1757 N N . SER A 1 236 ? -23.421 -0.488 -23.314 1.00 30.16 236 SER A N 1
ATOM 1758 C CA . SER A 1 236 ? -23.413 -0.875 -21.901 1.00 30.16 236 SER A CA 1
ATOM 1759 C C . SER A 1 236 ? -22.202 -1.788 -21.689 1.00 30.16 236 SER A C 1
ATOM 1761 O O . SER A 1 236 ? -22.088 -2.771 -22.428 1.00 30.16 236 SER A O 1
ATOM 1763 N N . PRO A 1 237 ? -21.282 -1.485 -20.755 1.00 36.69 237 PRO A N 1
ATOM 1764 C CA . PRO A 1 237 ? -20.142 -2.355 -20.517 1.00 36.69 237 PRO A CA 1
ATOM 1765 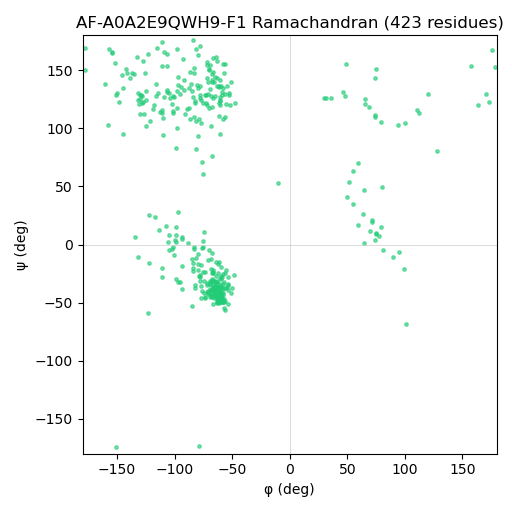C C . PRO A 1 237 ? -20.672 -3.736 -20.128 1.00 36.69 237 PRO A C 1
ATOM 1767 O O . PRO A 1 237 ? -21.555 -3.864 -19.278 1.00 36.69 237 PRO A O 1
ATOM 1770 N N . SER A 1 238 ? -20.179 -4.775 -20.801 1.00 35.19 238 SER A N 1
ATOM 1771 C CA . SER A 1 238 ? -20.460 -6.160 -20.430 1.00 35.19 238 SER A CA 1
ATOM 1772 C C . SER A 1 238 ? -20.161 -6.356 -18.938 1.00 35.19 238 SER A C 1
ATOM 1774 O O . SER A 1 238 ? -19.150 -5.824 -18.470 1.00 35.19 238 SER A O 1
ATOM 1776 N N . PRO A 1 239 ? -20.988 -7.105 -18.184 1.00 42.34 239 PRO A N 1
ATOM 1777 C CA . PRO A 1 239 ? -20.750 -7.323 -16.763 1.00 42.34 239 PRO A CA 1
ATOM 1778 C C . PRO A 1 239 ? -19.349 -7.901 -16.562 1.00 42.34 239 PRO A C 1
ATOM 1780 O O . PRO A 1 239 ? -19.002 -8.937 -17.129 1.00 42.34 239 PRO A O 1
ATOM 1783 N N . ASN A 1 240 ? -18.536 -7.183 -15.790 1.00 50.97 240 ASN A N 1
ATOM 1784 C CA . ASN A 1 240 ? -17.156 -7.545 -15.513 1.00 50.97 240 ASN A CA 1
ATOM 1785 C C . ASN A 1 240 ? -17.105 -8.921 -14.809 1.00 50.97 240 ASN A C 1
ATOM 1787 O O . ASN A 1 240 ? -17.702 -9.059 -13.732 1.00 50.97 240 ASN A O 1
ATOM 1791 N N . PRO A 1 241 ? -16.384 -9.922 -15.353 1.00 52.50 241 PRO A N 1
ATOM 1792 C CA . PRO A 1 241 ? -16.291 -11.246 -14.739 1.00 52.50 241 PRO A CA 1
ATOM 1793 C C . PRO A 1 241 ? -15.678 -11.196 -13.332 1.00 52.50 241 PRO A C 1
ATOM 1795 O O . PRO A 1 241 ? -16.060 -11.988 -12.472 1.00 52.50 241 PRO A O 1
ATOM 1798 N N . TYR A 1 242 ? -14.811 -10.219 -13.051 1.00 59.38 242 TYR A N 1
ATOM 1799 C CA . TYR A 1 242 ? -14.081 -10.132 -11.790 1.00 59.38 242 TYR A CA 1
ATOM 1800 C C . TYR A 1 242 ? -14.951 -9.599 -10.635 1.00 59.38 242 TYR A C 1
ATOM 1802 O O . TYR A 1 242 ? -14.977 -10.195 -9.565 1.00 59.38 242 TYR A O 1
ATOM 1810 N N . SER A 1 243 ? -15.724 -8.520 -10.817 1.00 54.66 243 SER A N 1
ATOM 1811 C CA . SER A 1 243 ? -16.444 -7.862 -9.703 1.00 54.66 243 SER A CA 1
ATOM 1812 C C . SER A 1 243 ? -17.667 -8.634 -9.183 1.00 54.66 243 SER A C 1
ATOM 1814 O O . SER A 1 243 ? -18.056 -8.476 -8.021 1.00 54.66 243 SER A O 1
ATOM 1816 N N . SER A 1 244 ? -18.254 -9.501 -10.016 1.00 55.22 244 SER A N 1
ATOM 1817 C CA . SER A 1 244 ? -19.444 -10.287 -9.663 1.00 55.22 244 SER A CA 1
ATOM 1818 C C . SER A 1 244 ? -19.210 -11.204 -8.452 1.00 55.22 244 SER A C 1
ATOM 1820 O O . SER A 1 244 ? -20.085 -11.314 -7.589 1.00 55.22 244 SER A O 1
ATOM 1822 N N . HIS A 1 245 ? -18.001 -11.763 -8.317 1.00 65.62 245 HIS A N 1
ATOM 1823 C CA . HIS A 1 245 ? -17.626 -12.641 -7.209 1.00 65.62 245 HIS A CA 1
ATOM 1824 C C . HIS A 1 245 ? -17.768 -11.947 -5.845 1.00 65.62 245 HIS A C 1
ATOM 1826 O O . HIS A 1 245 ? -18.445 -12.464 -4.956 1.00 65.62 245 HIS A O 1
ATOM 1832 N N . TRP A 1 246 ? -17.217 -10.740 -5.692 1.00 66.69 246 TRP A N 1
ATOM 1833 C CA . TRP A 1 246 ? -17.217 -10.023 -4.410 1.00 66.69 246 TRP A CA 1
ATOM 1834 C C . TRP A 1 246 ? -18.555 -9.365 -4.067 1.00 66.69 246 TRP A C 1
ATOM 1836 O O . TRP A 1 246 ? -18.904 -9.242 -2.892 1.00 66.69 246 TRP A O 1
ATOM 1846 N N . SER A 1 247 ? -19.342 -8.987 -5.078 1.00 58.53 247 SER A N 1
ATOM 1847 C CA . SER A 1 247 ? -20.700 -8.463 -4.869 1.00 58.53 247 SER A CA 1
ATOM 1848 C C . SER A 1 247 ? -21.671 -9.511 -4.304 1.00 58.53 247 SER A C 1
ATOM 1850 O O . SER A 1 247 ? -22.666 -9.160 -3.674 1.00 58.53 247 SER A O 1
ATOM 1852 N N . SER A 1 248 ? -21.359 -10.802 -4.480 1.00 58.56 248 SER A N 1
ATOM 1853 C CA . SER A 1 248 ? -22.194 -11.923 -4.033 1.00 58.56 248 SER A CA 1
ATOM 1854 C C . SER A 1 248 ? -22.013 -12.302 -2.558 1.00 58.56 248 SER A C 1
ATOM 1856 O O . SER A 1 248 ? -22.687 -13.204 -2.055 1.00 58.56 248 SER A O 1
ATOM 1858 N N . PHE A 1 249 ? -21.106 -11.639 -1.837 1.00 64.44 249 PHE A N 1
ATOM 1859 C CA . PHE A 1 249 ? -20.848 -11.976 -0.444 1.00 64.44 249 PHE A CA 1
ATOM 1860 C C . PHE A 1 249 ? -22.041 -11.657 0.450 1.00 64.44 249 PHE A C 1
ATOM 1862 O O . PHE A 1 249 ? -22.626 -10.579 0.380 1.00 64.44 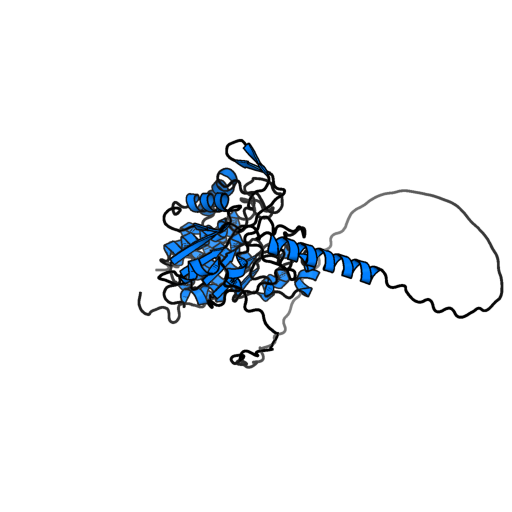249 PHE A O 1
ATOM 1869 N N . ALA A 1 250 ? -22.315 -12.556 1.402 1.00 59.31 250 ALA A N 1
ATOM 1870 C CA . ALA A 1 250 ? -23.317 -12.340 2.452 1.00 59.31 250 ALA A CA 1
ATOM 1871 C C . ALA A 1 250 ? -23.075 -11.042 3.253 1.00 59.31 250 ALA A C 1
ATOM 1873 O O . ALA A 1 250 ? -23.989 -10.503 3.870 1.00 59.31 250 ALA A O 1
ATOM 1874 N N . SER A 1 251 ? -21.835 -10.548 3.241 1.00 74.25 251 SER A N 1
ATOM 1875 C CA . SER A 1 251 ? -21.437 -9.220 3.698 1.00 74.25 251 SER A CA 1
ATOM 1876 C C . SER A 1 251 ? -20.709 -8.535 2.539 1.00 74.25 251 SER A C 1
ATOM 1878 O O . SER A 1 251 ? -19.541 -8.868 2.320 1.00 74.25 251 SER A O 1
ATOM 1880 N N . PRO A 1 252 ? -21.356 -7.621 1.798 1.00 85.62 252 PRO A N 1
ATOM 1881 C CA . PRO A 1 252 ? -20.724 -6.916 0.686 1.00 85.62 252 PRO A CA 1
ATOM 1882 C C . PRO A 1 252 ? -19.477 -6.145 1.123 1.00 85.62 252 PRO A C 1
ATOM 1884 O O . PRO A 1 252 ? -19.351 -5.775 2.294 1.00 85.62 252 PRO A O 1
ATOM 1887 N N . LEU A 1 253 ? -18.560 -5.909 0.184 1.00 92.06 253 LEU A N 1
ATOM 1888 C CA . LEU A 1 253 ? -17.451 -4.982 0.401 1.00 92.06 253 LEU A CA 1
ATOM 1889 C C . LEU A 1 253 ? -17.989 -3.566 0.626 1.00 92.06 253 LEU A C 1
ATOM 1891 O O . LEU A 1 253 ? -18.967 -3.154 0.003 1.00 92.06 253 LEU A O 1
ATOM 1895 N N . THR A 1 254 ? -17.333 -2.829 1.515 1.00 95.25 254 THR A N 1
ATOM 1896 C CA . THR A 1 254 ? -17.603 -1.406 1.755 1.00 95.25 254 THR A CA 1
ATOM 1897 C C . THR A 1 254 ? -16.454 -0.524 1.286 1.00 95.25 254 THR A C 1
ATOM 1899 O O . THR A 1 254 ? -16.688 0.620 0.904 1.00 95.25 254 THR A O 1
ATOM 1902 N N . HIS A 1 255 ? -15.230 -1.059 1.292 1.00 97.81 255 HIS A N 1
ATOM 1903 C CA . HIS A 1 255 ? -14.033 -0.348 0.861 1.00 97.81 255 HIS A CA 1
ATOM 1904 C C . HIS A 1 255 ? -13.164 -1.226 -0.025 1.00 97.81 255 HIS A C 1
ATOM 1906 O O . HIS A 1 255 ? -13.041 -2.436 0.201 1.00 97.81 255 HIS A O 1
ATOM 1912 N N . VAL A 1 256 ? -12.500 -0.571 -0.969 1.00 97.62 256 VAL A N 1
ATOM 1913 C CA . VAL A 1 256 ? -11.386 -1.139 -1.718 1.00 97.62 256 VAL A CA 1
ATOM 1914 C C . VAL A 1 256 ? -10.195 -0.210 -1.562 1.00 97.62 256 VAL A C 1
ATOM 1916 O O . VAL A 1 256 ? -10.284 0.982 -1.837 1.00 97.62 256 VAL A O 1
ATOM 1919 N N . ILE A 1 257 ? -9.086 -0.761 -1.095 1.00 98.88 257 ILE A N 1
ATOM 1920 C CA . ILE A 1 257 ? -7.840 -0.039 -0.866 1.00 98.88 257 ILE A CA 1
ATOM 1921 C C . ILE A 1 257 ? -6.818 -0.604 -1.839 1.00 98.88 257 ILE A C 1
ATOM 1923 O O . ILE A 1 257 ? -6.680 -1.816 -1.927 1.00 98.88 257 ILE A O 1
ATOM 1927 N N . SER A 1 258 ? -6.116 0.245 -2.571 1.00 98.88 258 SER A N 1
ATOM 1928 C CA . SER A 1 258 ? -4.978 -0.135 -3.400 1.00 98.88 258 SER A CA 1
ATOM 1929 C C . SER A 1 258 ? -3.700 0.349 -2.738 1.00 98.88 258 SER A C 1
ATOM 1931 O O . SER A 1 258 ? -3.641 1.508 -2.339 1.00 98.88 258 SER A O 1
ATOM 1933 N N . ILE A 1 259 ? -2.693 -0.516 -2.649 1.00 98.88 259 ILE A N 1
ATOM 1934 C CA . ILE A 1 259 ? -1.350 -0.169 -2.180 1.00 98.88 259 ILE A CA 1
ATOM 1935 C C . ILE A 1 259 ? -0.354 -0.700 -3.197 1.00 98.88 259 ILE A C 1
ATOM 1937 O O . ILE A 1 259 ? -0.236 -1.919 -3.344 1.00 98.88 259 ILE A O 1
ATOM 1941 N N . GLU A 1 260 ? 0.325 0.207 -3.896 1.00 98.69 260 GLU A N 1
ATOM 1942 C CA . GLU A 1 260 ? 1.314 -0.130 -4.925 1.00 98.69 260 GLU A CA 1
ATOM 1943 C C . GLU A 1 260 ? 0.768 -1.122 -5.956 1.00 98.69 260 GLU A C 1
ATOM 1945 O O . GLU A 1 260 ? 1.256 -2.236 -6.174 1.00 98.69 260 GLU A O 1
ATOM 1950 N N . ARG A 1 261 ? -0.371 -0.754 -6.542 1.00 98.31 261 ARG A N 1
ATOM 1951 C CA . ARG A 1 261 ? -0.939 -1.494 -7.661 1.00 98.31 261 ARG A CA 1
ATOM 1952 C C . ARG A 1 261 ? -1.015 -0.582 -8.859 1.00 98.31 261 ARG A C 1
ATOM 1954 O O . ARG A 1 261 ? -1.797 0.365 -8.856 1.00 98.31 261 ARG A O 1
ATOM 1961 N N . VAL A 1 262 ? -0.282 -0.936 -9.909 1.00 98.12 262 VAL A N 1
ATOM 1962 C CA . VAL A 1 262 ? -0.350 -0.250 -11.199 1.00 98.12 262 VAL A CA 1
ATOM 1963 C C . VAL A 1 262 ? -1.787 -0.196 -11.738 1.00 98.12 262 VAL A C 1
ATOM 1965 O O . VAL A 1 262 ? -2.542 -1.176 -11.699 1.00 98.12 262 VAL A O 1
ATOM 1968 N N . GLY A 1 263 ? -2.161 0.969 -12.254 1.00 97.81 263 GLY A N 1
ATOM 1969 C CA . GLY A 1 263 ? -3.403 1.213 -12.969 1.00 97.81 263 GLY A CA 1
ATOM 1970 C C . GLY A 1 263 ? -3.182 1.445 -14.463 1.00 97.81 263 GLY A C 1
ATOM 1971 O O . GLY A 1 263 ? -2.051 1.619 -14.920 1.00 97.81 263 GLY A O 1
ATOM 1972 N N . PRO A 1 264 ? -4.249 1.385 -15.273 1.00 97.81 264 PRO A N 1
ATOM 1973 C CA . PRO A 1 264 ? -4.154 1.713 -16.685 1.00 97.81 264 PRO A CA 1
ATOM 1974 C C . PRO A 1 264 ? -3.962 3.222 -16.872 1.00 97.81 264 PRO A C 1
ATOM 1976 O O . PRO A 1 264 ? -4.573 4.029 -16.172 1.00 97.81 264 PRO A O 1
ATOM 1979 N N . GLY A 1 265 ? -3.153 3.605 -17.858 1.00 96.75 265 GLY A N 1
ATOM 1980 C CA . GLY A 1 265 ? -3.132 4.976 -18.363 1.00 96.75 265 GLY A CA 1
ATOM 1981 C C . GLY A 1 265 ? -4.298 5.266 -19.312 1.00 96.75 265 GLY A C 1
ATOM 1982 O O . GLY A 1 265 ? -5.157 4.418 -19.556 1.00 96.75 265 GLY A O 1
ATOM 1983 N N . GLN A 1 266 ? -4.294 6.449 -19.930 1.00 91.75 266 GLN A N 1
ATOM 1984 C CA . GLN A 1 266 ? -5.371 6.932 -20.820 1.00 91.75 266 GLN A CA 1
ATOM 1985 C C . GLN A 1 266 ? -5.737 5.972 -21.969 1.00 91.75 266 GLN A C 1
ATOM 1987 O O . GLN A 1 266 ? -6.875 5.946 -22.429 1.00 91.75 266 GLN A O 1
ATOM 1992 N N . HIS A 1 267 ? -4.784 5.155 -22.420 1.00 91.25 267 HIS A N 1
ATOM 1993 C CA . HIS A 1 267 ? -4.979 4.183 -23.500 1.00 91.25 267 HIS A CA 1
ATOM 1994 C C . HIS A 1 267 ? -5.227 2.749 -22.999 1.00 91.25 267 HIS A C 1
ATOM 1996 O O . HIS A 1 267 ? -5.090 1.804 -23.766 1.00 91.25 267 HIS A O 1
ATOM 2002 N N . GLY A 1 268 ? -5.542 2.559 -21.714 1.00 93.12 268 GLY A N 1
ATOM 2003 C CA . GLY A 1 268 ? -5.878 1.252 -21.135 1.00 93.12 268 GLY A CA 1
ATOM 2004 C C . GLY A 1 268 ? -4.684 0.362 -20.770 1.00 93.12 268 GLY A C 1
ATOM 2005 O O . GLY A 1 268 ? -4.876 -0.698 -20.182 1.00 93.12 268 GLY A O 1
ATOM 2006 N N . HIS A 1 269 ? -3.458 0.783 -21.084 1.00 95.81 269 HIS A N 1
ATOM 2007 C CA . HIS A 1 269 ? -2.235 0.030 -20.796 1.00 95.81 269 HIS A CA 1
ATOM 2008 C C . HIS A 1 269 ? -1.700 0.334 -19.395 1.00 95.81 269 HIS A C 1
ATOM 2010 O O . HIS A 1 269 ? -1.573 1.503 -19.025 1.00 95.81 269 HIS A O 1
ATOM 2016 N N . CYS A 1 270 ? -1.320 -0.705 -18.656 1.00 97.50 270 CYS A N 1
ATOM 2017 C CA . CYS A 1 270 ? -0.573 -0.587 -17.407 1.00 97.50 270 CYS A CA 1
ATOM 2018 C C . CYS A 1 270 ? 0.920 -0.473 -17.718 1.00 97.50 270 CYS A C 1
ATOM 2020 O O . CYS A 1 270 ? 1.472 -1.315 -18.431 1.00 97.50 270 CYS A O 1
ATOM 2022 N N . ARG A 1 271 ? 1.577 0.563 -17.191 1.00 97.88 271 ARG A N 1
ATOM 2023 C CA . ARG A 1 271 ? 2.997 0.828 -17.444 1.00 97.88 271 ARG A CA 1
ATOM 2024 C C . ARG A 1 271 ? 3.784 0.958 -16.156 1.00 97.88 271 ARG A C 1
ATOM 2026 O O . ARG A 1 271 ? 3.267 1.454 -15.161 1.00 97.88 271 ARG A O 1
ATOM 2033 N N . ASN A 1 272 ? 5.041 0.534 -16.194 1.00 96.88 272 ASN A N 1
ATOM 2034 C CA . ASN A 1 272 ? 5.965 0.780 -15.091 1.00 96.88 272 ASN A CA 1
ATOM 2035 C C . ASN A 1 272 ? 6.613 2.167 -15.177 1.00 96.88 272 ASN A C 1
ATOM 2037 O O . ASN A 1 272 ? 6.450 2.876 -16.169 1.00 96.88 272 ASN A O 1
ATOM 2041 N N . MET A 1 273 ? 7.408 2.522 -14.166 1.00 95.75 273 MET A N 1
ATOM 2042 C CA . MET A 1 273 ? 8.098 3.817 -14.082 1.00 95.75 273 MET A CA 1
ATOM 2043 C C . MET A 1 273 ? 9.096 4.088 -15.226 1.00 95.75 273 MET A C 1
ATOM 2045 O O . MET A 1 273 ? 9.494 5.230 -15.427 1.00 95.75 273 MET A O 1
ATOM 2049 N N . ARG A 1 274 ? 9.490 3.071 -16.012 1.00 94.62 274 ARG A N 1
ATOM 2050 C CA . ARG A 1 274 ? 10.306 3.227 -17.237 1.00 94.62 274 ARG A CA 1
ATOM 2051 C C . ARG A 1 274 ? 9.464 3.472 -18.498 1.00 94.62 274 ARG A C 1
ATOM 2053 O O . ARG A 1 274 ? 10.012 3.555 -19.593 1.00 94.62 274 ARG A O 1
ATOM 2060 N N . GLY A 1 275 ? 8.138 3.552 -18.374 1.00 95.38 275 GLY A N 1
ATOM 2061 C CA . GLY A 1 275 ? 7.217 3.678 -19.506 1.00 95.38 275 GLY A CA 1
ATOM 2062 C C . GLY A 1 275 ? 6.961 2.370 -20.259 1.00 95.38 275 GLY A C 1
ATOM 2063 O O . GLY A 1 275 ? 6.304 2.386 -21.301 1.00 95.38 275 GLY A O 1
ATOM 2064 N N . GLU A 1 276 ? 7.455 1.237 -19.757 1.00 96.25 276 GLU A N 1
ATOM 2065 C CA . GLU A 1 276 ? 7.289 -0.065 -20.406 1.00 96.25 276 GLU A CA 1
ATOM 2066 C C . GLU A 1 276 ? 5.884 -0.606 -20.136 1.00 96.25 276 GLU A C 1
ATOM 2068 O O . GLU A 1 276 ? 5.403 -0.560 -19.003 1.00 96.25 276 GLU A O 1
ATOM 2073 N N . ASP A 1 277 ? 5.235 -1.146 -21.169 1.00 97.25 277 ASP A N 1
ATOM 2074 C CA . ASP A 1 277 ? 3.947 -1.824 -21.024 1.00 97.25 277 ASP A CA 1
ATOM 2075 C C . ASP A 1 277 ? 4.127 -3.152 -20.278 1.00 97.25 277 ASP A C 1
ATOM 2077 O O . ASP A 1 277 ? 4.806 -4.068 -20.747 1.00 97.25 277 ASP A O 1
ATOM 2081 N N . ILE A 1 278 ? 3.499 -3.246 -19.109 1.00 96.69 278 ILE A N 1
ATOM 2082 C CA . ILE A 1 278 ? 3.478 -4.437 -18.259 1.00 96.69 278 ILE A CA 1
ATOM 2083 C C . ILE A 1 278 ? 2.081 -5.050 -18.165 1.00 96.69 278 ILE A C 1
ATOM 2085 O O . ILE A 1 278 ? 1.864 -5.955 -17.362 1.00 96.69 278 ILE A O 1
ATOM 2089 N N . SER A 1 279 ? 1.142 -4.622 -19.015 1.00 95.75 279 SER A N 1
ATOM 2090 C CA . SER A 1 279 ? -0.240 -5.111 -19.028 1.00 95.75 279 SER A CA 1
ATOM 2091 C C . SER A 1 279 ? -0.298 -6.631 -19.122 1.00 95.75 279 SER A C 1
ATOM 2093 O O . SER A 1 279 ? -1.182 -7.233 -18.526 1.00 95.75 279 SER A O 1
ATOM 2095 N N . ALA A 1 280 ? 0.644 -7.271 -19.831 1.00 94.50 280 ALA A N 1
ATOM 2096 C CA . ALA A 1 280 ? 0.806 -8.729 -19.908 1.00 94.50 280 ALA A CA 1
ATOM 2097 C C . ALA A 1 280 ? 0.829 -9.409 -18.523 1.00 94.50 280 ALA A C 1
ATOM 2099 O O . ALA A 1 280 ? 0.218 -10.460 -18.350 1.00 94.50 280 ALA A O 1
ATOM 2100 N N . PHE A 1 281 ? 1.454 -8.754 -17.543 1.00 94.44 281 PHE A N 1
ATOM 2101 C CA . PHE A 1 281 ? 1.699 -9.242 -16.185 1.00 94.44 281 PHE A CA 1
ATOM 2102 C C . PHE A 1 281 ? 0.782 -8.599 -15.138 1.00 94.44 281 PHE A C 1
ATOM 2104 O O . PHE A 1 281 ? 1.002 -8.753 -13.943 1.00 94.44 281 PHE A O 1
ATOM 2111 N N . THR A 1 282 ? -0.218 -7.829 -15.569 1.00 94.19 282 THR A N 1
ATOM 2112 C CA . THR A 1 282 ? -1.117 -7.095 -14.678 1.00 94.19 282 THR A CA 1
ATOM 2113 C C . THR A 1 282 ? -2.554 -7.533 -14.923 1.00 94.19 282 THR A C 1
ATOM 2115 O O . THR A 1 282 ? -3.185 -7.147 -15.907 1.00 94.19 282 THR A O 1
ATOM 2118 N N . THR A 1 283 ? -3.114 -8.314 -13.999 1.00 93.69 283 THR A N 1
ATOM 2119 C CA . THR A 1 283 ? -4.564 -8.561 -13.971 1.00 93.69 283 THR A CA 1
ATOM 2120 C C . THR A 1 283 ? -5.315 -7.229 -13.797 1.00 93.69 283 THR A C 1
ATOM 2122 O O . THR A 1 283 ? -4.910 -6.423 -12.950 1.00 93.69 283 THR A O 1
ATOM 2125 N N . PRO A 1 284 ? -6.412 -6.966 -14.536 1.00 91.94 284 PRO A N 1
ATOM 2126 C CA . PRO A 1 284 ? -7.106 -5.672 -14.544 1.00 91.94 284 PRO A CA 1
ATOM 2127 C C . PRO A 1 284 ? -7.956 -5.428 -13.278 1.00 91.94 284 PRO A C 1
ATOM 2129 O O . PRO A 1 284 ? -9.168 -5.226 -13.324 1.00 91.94 284 PRO A O 1
ATOM 2132 N N . LEU A 1 285 ? -7.310 -5.406 -12.110 1.00 92.44 285 LEU A N 1
ATOM 2133 C CA . LEU A 1 285 ? -7.939 -5.164 -10.807 1.00 92.44 285 LEU A CA 1
ATOM 2134 C C . LEU A 1 285 ? -8.456 -3.725 -10.649 1.00 92.44 285 LEU A C 1
ATOM 2136 O O . LEU A 1 285 ? -9.267 -3.460 -9.764 1.00 92.44 285 LEU A O 1
ATOM 2140 N N . HIS A 1 286 ? -8.076 -2.817 -11.554 1.00 93.38 286 HIS A N 1
ATOM 2141 C CA . HIS A 1 286 ? -8.630 -1.466 -11.653 1.00 93.38 286 HIS A CA 1
ATOM 2142 C C . HIS A 1 286 ? -10.156 -1.456 -11.822 1.00 93.38 286 HIS A C 1
ATOM 2144 O O . HIS A 1 286 ? -10.818 -0.507 -11.407 1.00 93.38 286 HIS A O 1
ATOM 2150 N N . HIS A 1 287 ? -10.744 -2.533 -12.354 1.00 89.75 287 HIS A N 1
ATOM 2151 C CA . HIS A 1 287 ? -12.195 -2.650 -12.443 1.00 89.75 287 HIS A CA 1
ATOM 2152 C C . HIS A 1 287 ? -12.907 -2.695 -11.084 1.00 89.75 287 HIS A C 1
ATOM 2154 O O . HIS A 1 287 ? -14.121 -2.513 -11.030 1.00 89.75 287 HIS A O 1
ATOM 2160 N N . LEU A 1 288 ? -12.187 -2.937 -9.984 1.00 87.38 288 LEU A N 1
ATOM 2161 C CA . LEU A 1 288 ? -12.747 -2.799 -8.642 1.00 87.38 288 LEU A CA 1
ATOM 2162 C C . LEU A 1 288 ? -12.965 -1.322 -8.277 1.00 87.38 288 LEU A C 1
ATOM 2164 O O . LEU A 1 288 ? -13.957 -0.994 -7.631 1.00 87.38 288 LEU A O 1
ATOM 2168 N N . PHE A 1 289 ? -12.105 -0.425 -8.765 1.00 91.31 289 PHE A N 1
ATOM 2169 C CA . PHE A 1 289 ? -12.211 1.025 -8.565 1.00 91.31 289 PHE A CA 1
ATOM 2170 C C . PHE A 1 289 ? -13.238 1.683 -9.495 1.00 91.31 289 PHE A C 1
ATOM 2172 O O . PHE A 1 289 ? -13.826 2.705 -9.142 1.00 91.31 289 PHE A O 1
ATOM 2179 N N . THR A 1 290 ? -13.483 1.100 -10.668 1.00 88.94 290 THR A N 1
ATOM 2180 C CA . THR A 1 290 ? -14.470 1.610 -11.635 1.00 88.94 290 THR A CA 1
ATOM 2181 C C . THR A 1 290 ? -15.813 0.881 -11.573 1.00 88.94 290 THR A C 1
ATOM 2183 O O . THR A 1 290 ? -16.672 1.091 -12.427 1.00 88.94 290 THR A O 1
ATOM 2186 N N . SER A 1 291 ? -16.009 0.015 -10.573 1.00 82.56 291 SER A N 1
ATOM 2187 C CA . SER A 1 291 ? -17.254 -0.734 -10.415 1.00 82.56 291 SER A CA 1
ATOM 2188 C C . SER A 1 291 ? -18.427 0.156 -9.989 1.00 82.56 291 SER A C 1
ATOM 2190 O O . SER A 1 291 ? -18.262 1.139 -9.270 1.00 82.56 291 SER A O 1
ATOM 2192 N N . GLU A 1 292 ? -19.644 -0.238 -10.372 1.00 80.25 292 GLU A N 1
ATOM 2193 C CA . GLU A 1 292 ? -20.881 0.468 -10.002 1.00 80.25 292 GLU A CA 1
ATOM 2194 C C . GLU A 1 292 ? -21.321 0.207 -8.548 1.00 80.25 292 GLU A C 1
ATOM 2196 O O . GLU A 1 292 ? -22.302 0.782 -8.081 1.00 80.25 292 GLU A O 1
ATOM 2201 N N . TYR A 1 293 ? -20.608 -0.649 -7.803 1.00 79.81 293 TYR A N 1
ATOM 2202 C CA . TYR A 1 293 ? -21.006 -1.094 -6.461 1.00 79.81 293 TYR A CA 1
ATOM 2203 C C . TYR A 1 293 ? -20.787 -0.048 -5.354 1.00 79.81 293 TYR A C 1
ATOM 2205 O O . TYR A 1 293 ? -21.065 -0.333 -4.189 1.00 79.81 293 TYR A O 1
ATOM 2213 N N . GLY A 1 294 ? -20.326 1.161 -5.700 1.00 80.88 294 GLY A N 1
ATOM 2214 C CA . GLY A 1 294 ? -20.278 2.311 -4.791 1.00 80.88 294 GLY A CA 1
ATOM 2215 C C . GLY A 1 294 ? -19.347 2.137 -3.588 1.00 80.88 294 GLY A C 1
ATOM 2216 O O . GLY A 1 294 ? -19.592 2.730 -2.539 1.00 80.88 294 GLY A O 1
ATOM 2217 N N . TRP A 1 295 ? -18.315 1.297 -3.704 1.00 91.88 295 TRP A N 1
ATOM 2218 C CA . TRP A 1 295 ? -17.308 1.128 -2.656 1.00 91.88 295 TRP A CA 1
ATOM 2219 C C . TRP A 1 295 ? -16.512 2.414 -2.461 1.00 91.88 295 TRP A C 1
ATOM 2221 O O . TRP A 1 295 ? -16.189 3.090 -3.435 1.00 91.88 295 TRP A O 1
ATOM 2231 N N . TYR A 1 296 ? -16.136 2.705 -1.217 1.00 97.38 296 TYR A N 1
ATOM 2232 C CA . TYR A 1 296 ? -15.196 3.787 -0.950 1.00 97.38 296 TYR A CA 1
ATOM 2233 C C . TYR A 1 296 ? -13.781 3.339 -1.323 1.00 97.38 296 TYR A C 1
ATOM 2235 O O . TYR A 1 296 ? -13.281 2.326 -0.818 1.00 97.38 296 TYR A O 1
ATOM 2243 N N . ARG A 1 297 ? -13.148 4.071 -2.233 1.00 98.12 297 ARG A N 1
ATOM 2244 C CA . ARG A 1 297 ? -11.883 3.706 -2.870 1.00 98.12 297 ARG A CA 1
ATOM 2245 C C . ARG A 1 297 ? -10.748 4.518 -2.279 1.00 98.12 297 ARG A C 1
ATOM 2247 O O . ARG A 1 297 ? -10.802 5.746 -2.278 1.00 98.12 297 ARG A O 1
ATOM 2254 N N . VAL A 1 298 ? -9.714 3.832 -1.812 1.00 98.88 298 VAL A N 1
ATOM 2255 C CA . VAL A 1 298 ? -8.500 4.459 -1.285 1.00 98.88 298 VAL A CA 1
ATOM 2256 C C . VAL A 1 298 ? -7.319 4.045 -2.151 1.00 98.88 298 VAL A C 1
ATOM 2258 O O . VAL A 1 298 ? -7.044 2.855 -2.265 1.00 98.88 298 VAL A O 1
ATOM 2261 N N . GLY A 1 299 ? -6.633 5.002 -2.766 1.00 98.81 299 GLY A N 1
ATOM 2262 C CA . GLY A 1 299 ? -5.364 4.770 -3.457 1.00 98.81 299 GLY A CA 1
ATOM 2263 C C . GLY A 1 299 ? -4.179 5.117 -2.562 1.00 98.81 299 GLY A C 1
ATOM 2264 O O . GLY A 1 299 ? -4.206 6.144 -1.886 1.00 98.81 299 GLY A O 1
ATOM 2265 N N . ILE A 1 300 ? -3.147 4.281 -2.559 1.00 98.88 300 ILE A N 1
ATOM 2266 C CA . ILE A 1 300 ? -1.845 4.540 -1.940 1.00 98.88 300 ILE A CA 1
ATOM 2267 C C . ILE A 1 300 ? -0.779 4.195 -2.985 1.00 98.88 300 ILE A C 1
ATOM 2269 O O . ILE A 1 300 ? -0.755 3.063 -3.475 1.00 98.88 300 ILE A O 1
ATOM 2273 N N . GLY A 1 301 ? 0.041 5.180 -3.343 1.00 98.44 301 GLY A N 1
ATOM 2274 C CA . GLY A 1 301 ? 1.065 5.073 -4.389 1.00 98.44 301 GLY A CA 1
ATOM 2275 C C . GLY A 1 301 ? 2.178 6.107 -4.199 1.00 98.44 301 GLY A C 1
ATOM 2276 O O . GLY A 1 301 ? 2.007 7.062 -3.424 1.00 98.44 301 GLY A O 1
ATOM 2277 N N . ASP A 1 302 ? 3.276 5.960 -4.938 1.00 97.56 302 ASP A N 1
ATOM 2278 C CA . ASP A 1 302 ? 4.453 6.833 -4.836 1.00 97.56 302 ASP A CA 1
ATOM 2279 C C . ASP A 1 302 ? 4.981 7.353 -6.196 1.00 97.56 302 ASP A C 1
ATOM 2281 O O . ASP A 1 302 ? 5.793 8.283 -6.223 1.00 97.56 302 ASP A O 1
ATOM 2285 N N . GLY A 1 303 ? 4.487 6.815 -7.319 1.00 95.81 303 GLY A N 1
ATOM 2286 C CA . GLY A 1 303 ? 5.032 7.008 -8.665 1.00 95.81 303 GLY A CA 1
ATOM 2287 C C . GLY A 1 303 ? 4.068 7.596 -9.702 1.00 95.81 303 GLY A C 1
ATOM 2288 O O . GLY A 1 303 ? 4.512 8.140 -10.713 1.00 95.81 303 GLY A O 1
ATOM 2289 N N . GLY A 1 304 ? 2.756 7.598 -9.458 1.00 97.25 304 GLY A N 1
ATOM 2290 C CA . GLY A 1 304 ? 1.746 8.252 -10.308 1.00 97.25 304 GLY A CA 1
ATOM 2291 C C . GLY A 1 304 ? 1.088 7.332 -11.341 1.00 97.25 304 GLY A C 1
ATOM 2292 O O . GLY A 1 304 ? 0.141 7.733 -12.025 1.00 97.25 304 GLY A O 1
ATOM 2293 N N . ASN A 1 305 ? 1.570 6.100 -11.463 1.00 98.25 305 ASN 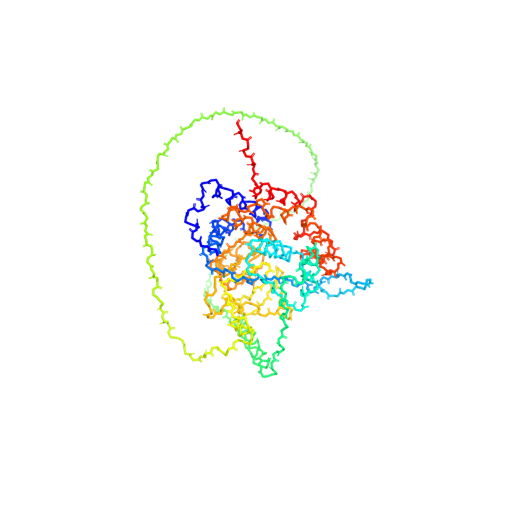A N 1
ATOM 2294 C CA . ASN A 1 305 ? 1.039 5.052 -12.332 1.00 98.25 305 ASN A CA 1
ATOM 2295 C C . ASN A 1 305 ? 0.157 4.042 -11.576 1.00 98.25 305 ASN A C 1
ATOM 2297 O O . ASN A 1 305 ? -0.326 3.081 -12.174 1.00 98.25 305 ASN A O 1
ATOM 2301 N N . GLU A 1 306 ? -0.094 4.251 -10.288 1.00 98.69 306 GLU A N 1
ATOM 2302 C CA . GLU A 1 306 ? -0.870 3.376 -9.415 1.00 98.69 306 GLU A CA 1
ATOM 2303 C C . GLU A 1 306 ? -2.353 3.760 -9.361 1.00 98.69 306 GLU A C 1
ATOM 2305 O O . GLU A 1 306 ? -2.769 4.880 -9.672 1.00 98.69 306 GLU A O 1
ATOM 2310 N N . LEU A 1 307 ? -3.199 2.814 -8.956 1.00 98.50 307 LEU A N 1
ATOM 2311 C CA . LEU A 1 307 ? -4.631 3.050 -8.787 1.00 98.50 307 LEU A CA 1
ATOM 2312 C C . LEU A 1 307 ? -4.902 4.160 -7.767 1.00 98.50 307 LEU A C 1
ATOM 2314 O O . LEU A 1 307 ? -4.403 4.140 -6.644 1.00 98.50 307 LEU A O 1
ATOM 2318 N N . GLY A 1 308 ? -5.756 5.101 -8.165 1.00 98.31 308 GLY A N 1
ATOM 2319 C CA . GLY A 1 308 ? -6.089 6.302 -7.407 1.00 98.31 308 GLY A CA 1
ATOM 2320 C C . GLY A 1 308 ? -5.331 7.544 -7.871 1.00 98.31 308 GLY A C 1
ATOM 2321 O O . GLY A 1 308 ? -5.835 8.650 -7.683 1.00 98.31 308 GLY A O 1
ATOM 2322 N N . MET A 1 309 ? -4.189 7.395 -8.551 1.00 98.50 309 MET A N 1
ATOM 2323 C CA . MET A 1 309 ? -3.403 8.531 -9.056 1.00 98.50 309 MET A CA 1
ATOM 2324 C C . MET A 1 309 ? -4.096 9.312 -10.184 1.00 98.50 309 MET A C 1
ATOM 2326 O O . MET A 1 309 ? -3.650 10.406 -10.533 1.00 98.50 309 MET A O 1
ATOM 2330 N N . GLY A 1 310 ? -5.236 8.831 -10.693 1.00 98.06 310 GLY A N 1
ATOM 2331 C CA . GLY A 1 310 ? -6.102 9.603 -11.587 1.00 98.06 310 GLY A CA 1
ATOM 2332 C C . GLY A 1 310 ? -6.631 10.898 -10.963 1.00 98.06 310 GLY A C 1
ATOM 2333 O O . GLY A 1 310 ? -6.991 11.810 -11.695 1.00 98.06 310 GLY A O 1
ATOM 2334 N N . CYS A 1 311 ? -6.615 11.024 -9.628 1.00 97.62 311 CYS A N 1
ATOM 2335 C CA . CYS A 1 311 ? -6.976 12.267 -8.935 1.00 97.62 311 CYS A CA 1
ATOM 2336 C C . CYS A 1 311 ? -5.939 13.392 -9.109 1.00 97.62 311 CYS A C 1
ATOM 2338 O O . CYS A 1 311 ? -6.194 14.538 -8.725 1.00 97.62 311 CYS A O 1
ATOM 2340 N N . LEU A 1 312 ? -4.744 13.069 -9.609 1.00 97.81 312 LEU A N 1
ATOM 2341 C CA . LEU A 1 312 ? -3.683 14.033 -9.859 1.00 97.81 312 LEU A CA 1
ATOM 2342 C C . LEU A 1 312 ? -3.837 14.667 -11.243 1.00 97.81 312 LEU A C 1
ATOM 2344 O O . LEU A 1 312 ? -4.303 14.037 -12.190 1.00 97.81 312 LEU A O 1
ATOM 2348 N N . ASP A 1 313 ? -3.417 15.927 -11.350 1.00 96.56 313 ASP A N 1
ATOM 2349 C CA . ASP A 1 313 ? -3.435 16.651 -12.618 1.00 96.56 313 ASP A CA 1
ATOM 2350 C C . ASP A 1 313 ? -2.400 16.038 -13.566 1.00 96.56 313 ASP A C 1
ATOM 2352 O O . ASP A 1 313 ? -1.240 15.833 -13.192 1.00 96.56 313 ASP A O 1
ATOM 2356 N N . ARG A 1 314 ? -2.836 15.695 -14.778 1.00 96.12 314 ARG A N 1
ATOM 2357 C CA . ARG A 1 314 ? -2.011 14.949 -15.728 1.00 96.12 314 ARG A CA 1
ATOM 2358 C C . ARG A 1 314 ? -0.812 15.772 -16.179 1.00 96.12 314 ARG A C 1
ATOM 2360 O O . ARG A 1 314 ? 0.272 15.220 -16.348 1.00 96.12 314 ARG A O 1
ATOM 2367 N N . GLU A 1 315 ? -0.999 17.067 -16.387 1.00 97.06 315 GLU A N 1
ATOM 2368 C CA . GLU A 1 315 ? 0.044 17.994 -16.795 1.00 97.06 315 GLU A CA 1
ATOM 2369 C C . GLU A 1 315 ? 1.081 18.173 -15.677 1.00 97.06 315 GLU A C 1
ATOM 2371 O O . GLU A 1 315 ? 2.279 18.172 -15.962 1.00 97.06 315 GLU A O 1
ATOM 2376 N N . GLU A 1 316 ? 0.655 18.237 -14.409 1.00 96.81 316 GLU A N 1
ATOM 2377 C CA . GLU A 1 316 ? 1.571 18.223 -13.257 1.00 96.81 316 GLU A CA 1
ATOM 2378 C C . GLU A 1 316 ? 2.369 16.906 -13.187 1.00 96.81 316 GLU A C 1
ATOM 2380 O O . GLU A 1 316 ? 3.596 16.933 -13.051 1.00 96.81 316 GLU A O 1
ATOM 2385 N N . VAL A 1 317 ? 1.716 15.747 -13.350 1.00 97.19 317 VAL A N 1
ATOM 2386 C CA . VAL A 1 317 ? 2.403 14.440 -13.379 1.00 97.19 317 VAL A CA 1
ATOM 2387 C C . VAL A 1 317 ? 3.399 14.378 -14.538 1.00 97.19 317 VAL A C 1
ATOM 2389 O O . VAL A 1 317 ? 4.555 14.015 -14.336 1.00 97.19 317 VAL A O 1
ATOM 2392 N N . ALA A 1 318 ? 3.000 14.794 -15.741 1.00 96.75 318 ALA A N 1
ATOM 2393 C CA . ALA A 1 318 ? 3.871 14.839 -16.912 1.00 96.75 318 ALA A CA 1
ATOM 2394 C C . ALA A 1 318 ? 5.083 15.766 -16.730 1.00 96.75 318 ALA A C 1
ATOM 2396 O O . ALA A 1 318 ? 6.159 15.471 -17.249 1.00 96.75 318 ALA A O 1
ATOM 2397 N N . ALA A 1 319 ? 4.919 16.871 -16.000 1.00 96.75 319 ALA A N 1
ATOM 2398 C CA . ALA A 1 319 ? 5.978 17.845 -15.773 1.00 96.75 319 ALA A CA 1
ATOM 2399 C C . ALA A 1 319 ? 7.009 17.393 -14.728 1.00 96.75 319 ALA A C 1
ATOM 2401 O O . ALA A 1 319 ? 8.191 17.719 -14.863 1.00 96.75 319 ALA A O 1
ATOM 2402 N N . TYR A 1 320 ? 6.576 16.687 -13.680 1.00 96.25 320 TYR A N 1
ATOM 2403 C CA . TYR A 1 320 ? 7.418 16.418 -12.508 1.00 96.25 320 TYR A CA 1
ATOM 2404 C C . TYR A 1 320 ? 7.847 14.959 -12.349 1.00 96.25 320 TYR A C 1
ATOM 2406 O O . TYR A 1 320 ? 8.841 14.700 -11.670 1.00 96.25 320 TYR A O 1
ATOM 2414 N N . VAL A 1 321 ? 7.147 14.019 -12.983 1.00 96.06 321 VAL A N 1
ATOM 2415 C CA . VAL A 1 321 ? 7.421 12.585 -12.866 1.00 96.06 321 VAL A CA 1
ATOM 2416 C C . VAL A 1 321 ? 8.108 12.089 -14.139 1.00 96.06 321 VAL A C 1
ATOM 2418 O O . VAL A 1 321 ? 7.615 12.348 -15.243 1.00 96.06 321 VAL A O 1
ATOM 2421 N N . PRO A 1 322 ? 9.229 11.350 -14.041 1.00 93.75 322 PRO A N 1
ATOM 2422 C CA . PRO A 1 322 ? 9.841 10.709 -15.200 1.00 93.75 322 PRO A CA 1
ATOM 2423 C C . PRO A 1 322 ? 8.826 9.860 -15.974 1.00 93.75 322 PRO A C 1
ATOM 2425 O O . PRO A 1 322 ? 8.128 9.035 -15.397 1.00 93.75 322 PRO A O 1
ATOM 2428 N N . HIS A 1 323 ? 8.735 10.075 -17.290 1.00 95.81 323 HIS A N 1
ATOM 2429 C CA . HIS A 1 323 ? 7.735 9.440 -18.163 1.00 95.81 323 HIS A CA 1
ATOM 2430 C C . HIS A 1 323 ? 6.263 9.720 -17.789 1.00 95.81 323 HIS A C 1
ATOM 2432 O O . HIS A 1 323 ? 5.374 9.034 -18.298 1.00 95.81 323 HIS A O 1
ATOM 2438 N N . GLY A 1 324 ? 5.981 10.741 -16.970 1.00 96.38 324 GLY A N 1
ATOM 2439 C CA . GLY A 1 324 ? 4.658 11.034 -16.408 1.00 96.38 324 GLY A CA 1
ATOM 2440 C C . GLY A 1 324 ? 3.525 11.101 -17.435 1.00 96.38 324 GLY A C 1
ATOM 2441 O O . GLY A 1 324 ? 2.473 10.506 -17.225 1.00 96.38 324 GLY A O 1
ATOM 2442 N N . GLU A 1 325 ? 3.757 11.717 -18.601 1.00 95.62 325 GLU A N 1
ATOM 2443 C CA . GLU A 1 325 ? 2.766 11.800 -19.691 1.00 95.62 325 GLU A CA 1
ATOM 2444 C C . GLU A 1 325 ? 2.269 10.420 -20.160 1.00 95.62 325 GLU A C 1
ATOM 2446 O O . GLU A 1 325 ? 1.114 10.269 -20.577 1.00 95.62 325 GLU A O 1
ATOM 2451 N N . THR A 1 326 ? 3.158 9.426 -20.092 1.00 96.19 326 THR A N 1
ATOM 2452 C CA . THR A 1 326 ? 2.956 8.059 -20.578 1.00 96.19 326 THR A CA 1
ATOM 2453 C C . THR A 1 326 ? 2.442 7.119 -19.488 1.00 96.19 326 THR A C 1
ATOM 2455 O O . THR A 1 326 ? 1.636 6.232 -19.785 1.00 96.19 326 THR A O 1
ATOM 2458 N N . ILE A 1 327 ? 2.925 7.275 -18.251 1.00 97.31 327 ILE A N 1
ATOM 2459 C CA . ILE A 1 327 ? 2.667 6.326 -17.156 1.00 97.31 327 ILE A CA 1
ATOM 2460 C C . ILE A 1 327 ? 1.470 6.703 -16.285 1.00 97.31 327 ILE A C 1
ATOM 2462 O O . ILE A 1 327 ? 0.963 5.831 -15.588 1.00 97.31 327 ILE A O 1
ATOM 2466 N N . HIS A 1 328 ? 1.020 7.963 -16.323 1.00 98.31 328 HIS A N 1
ATOM 2467 C CA . HIS A 1 328 ? -0.052 8.458 -15.456 1.00 98.31 328 HIS A CA 1
ATOM 2468 C C . HIS A 1 328 ? -1.290 7.559 -15.511 1.00 98.31 328 HIS A C 1
ATOM 2470 O O . HIS A 1 328 ? -1.892 7.369 -16.573 1.00 98.31 328 HIS A O 1
ATOM 2476 N N . CYS A 1 329 ? -1.661 7.017 -14.353 1.00 98.44 329 CYS A N 1
ATOM 2477 C CA . CYS A 1 329 ? -2.872 6.228 -14.187 1.00 98.44 329 CYS A CA 1
ATOM 2478 C C . CYS A 1 329 ? -4.105 7.126 -14.316 1.00 98.44 329 CYS A C 1
ATOM 2480 O O . CYS A 1 329 ? -4.178 8.185 -13.702 1.00 98.44 329 CYS A O 1
ATOM 2482 N N . CYS A 1 330 ? -5.108 6.688 -15.078 1.00 97.81 330 CYS A N 1
ATOM 2483 C CA . CYS A 1 330 ? -6.342 7.450 -15.289 1.00 97.81 330 CYS A CA 1
ATOM 2484 C C . CYS A 1 330 ? -7.475 7.090 -14.311 1.00 97.81 330 CYS A C 1
ATOM 2486 O O . CYS A 1 330 ? -8.595 7.571 -14.466 1.00 97.81 330 CYS A O 1
ATOM 2488 N N . VAL A 1 331 ? -7.215 6.226 -13.327 1.00 98.00 331 VAL A N 1
ATOM 2489 C CA . VAL A 1 331 ? -8.233 5.736 -12.388 1.00 98.00 331 VAL A CA 1
ATOM 2490 C C . VAL A 1 331 ? -8.182 6.534 -11.091 1.00 98.00 331 VAL A C 1
ATOM 2492 O O . VAL A 1 331 ? -7.181 6.512 -10.375 1.00 98.00 331 VAL A O 1
ATOM 2495 N N . GLU A 1 332 ? -9.283 7.220 -10.794 1.00 97.69 332 GLU A N 1
ATOM 2496 C CA . GLU A 1 332 ? -9.482 8.028 -9.587 1.00 97.69 332 GLU A CA 1
ATOM 2497 C C . GLU A 1 332 ? -9.855 7.183 -8.353 1.00 97.69 332 GLU A C 1
ATOM 2499 O O . GLU A 1 332 ? -10.303 6.037 -8.456 1.00 97.69 332 GLU A O 1
ATOM 2504 N N . ALA A 1 333 ? -9.701 7.785 -7.174 1.00 98.00 333 ALA A N 1
ATOM 2505 C CA . ALA A 1 333 ? -10.099 7.256 -5.873 1.00 98.00 333 ALA A CA 1
ATOM 2506 C C . ALA A 1 333 ? -10.868 8.315 -5.062 1.00 98.00 333 ALA A C 1
ATOM 2508 O O . ALA A 1 333 ? -10.758 9.511 -5.319 1.00 98.00 333 ALA A O 1
ATOM 2509 N N . ASP A 1 334 ? -11.620 7.881 -4.049 1.00 98.38 334 ASP A N 1
ATOM 2510 C CA . ASP A 1 334 ? -12.334 8.789 -3.140 1.00 98.38 334 ASP A CA 1
ATOM 2511 C C . ASP A 1 334 ? -11.390 9.419 -2.096 1.00 98.38 334 ASP A C 1
ATOM 2513 O O . ASP A 1 334 ? -11.637 10.520 -1.601 1.00 98.38 334 ASP A O 1
ATOM 2517 N N . ALA A 1 335 ? -10.295 8.722 -1.776 1.00 98.56 335 ALA A N 1
ATOM 2518 C CA . ALA A 1 335 ? -9.129 9.263 -1.087 1.00 98.56 335 ALA A CA 1
ATOM 2519 C C . ALA A 1 335 ? -7.836 8.715 -1.715 1.00 98.56 335 ALA A C 1
ATOM 2521 O O . ALA A 1 335 ? -7.763 7.547 -2.091 1.00 98.56 335 ALA A O 1
ATOM 2522 N N . LEU A 1 336 ? -6.806 9.547 -1.796 1.00 98.75 336 LEU A N 1
ATOM 2523 C CA . LEU A 1 336 ? -5.485 9.238 -2.324 1.00 98.75 336 LEU A CA 1
ATOM 2524 C C . LEU A 1 336 ? -4.422 9.644 -1.301 1.00 98.75 336 LEU A C 1
ATOM 2526 O O . LEU A 1 336 ? -4.391 10.787 -0.853 1.00 98.75 336 LEU A O 1
ATOM 2530 N N . MET A 1 337 ? -3.529 8.719 -0.968 1.00 98.50 337 MET A N 1
ATOM 2531 C CA . MET A 1 337 ? -2.337 8.970 -0.167 1.00 98.50 337 MET A CA 1
ATOM 2532 C C . MET A 1 337 ? -1.102 8.853 -1.057 1.00 98.50 337 MET A C 1
ATOM 2534 O O . MET A 1 337 ? -0.726 7.752 -1.457 1.00 98.50 337 MET A O 1
ATOM 2538 N N . VAL A 1 338 ? -0.464 9.985 -1.347 1.00 98.44 338 VAL A N 1
ATOM 2539 C CA . VAL A 1 338 ? 0.830 10.007 -2.036 1.00 98.44 338 VAL A CA 1
ATOM 2540 C C . VAL A 1 338 ? 1.936 9.894 -0.997 1.00 98.44 338 VAL A C 1
ATOM 2542 O O . VAL A 1 338 ? 2.063 10.760 -0.130 1.00 98.44 338 VAL A O 1
ATOM 2545 N N . CYS A 1 339 ? 2.724 8.827 -1.075 1.00 97.50 339 CYS A N 1
ATOM 2546 C CA . CYS A 1 339 ? 3.794 8.530 -0.125 1.00 97.50 339 CYS A CA 1
ATOM 2547 C C . CYS A 1 339 ? 5.159 8.581 -0.823 1.00 97.50 339 CYS A C 1
ATOM 2549 O O . CYS A 1 339 ? 5.229 8.666 -2.043 1.00 97.50 339 CYS A O 1
ATOM 2551 N N . GLY A 1 340 ? 6.252 8.562 -0.060 1.00 97.38 340 GLY A N 1
ATOM 2552 C CA . GLY A 1 340 ? 7.576 8.290 -0.631 1.00 97.38 340 GLY A CA 1
ATOM 2553 C C . GLY A 1 340 ? 7.843 6.807 -0.877 1.00 97.38 340 GLY A C 1
ATOM 2554 O O . GLY A 1 340 ? 8.731 6.503 -1.660 1.00 97.38 340 GLY A O 1
ATOM 2555 N N . VAL A 1 341 ? 7.105 5.939 -0.173 1.00 98.50 341 VAL A N 1
ATOM 2556 C CA . VAL A 1 341 ? 7.059 4.473 -0.299 1.00 98.50 341 VAL A CA 1
ATOM 2557 C C . VAL A 1 341 ? 5.649 4.043 0.120 1.00 98.50 341 VAL A C 1
ATOM 2559 O O . VAL A 1 341 ? 5.179 4.427 1.204 1.00 98.50 341 VAL A O 1
ATOM 2562 N N . SER A 1 342 ? 4.951 3.258 -0.692 1.00 98.75 342 SER A N 1
ATOM 2563 C CA . SER A 1 342 ? 3.541 2.901 -0.478 1.00 98.75 342 SER A CA 1
ATOM 2564 C C . SER A 1 342 ? 3.316 2.029 0.756 1.00 98.75 342 SER A C 1
ATOM 2566 O O . SER A 1 342 ? 2.294 2.161 1.445 1.00 98.75 342 SER A O 1
ATOM 2568 N N . ASN A 1 343 ? 4.294 1.196 1.117 1.00 98.88 343 ASN A N 1
ATOM 2569 C CA . ASN A 1 343 ? 4.290 0.415 2.353 1.00 98.88 343 ASN A CA 1
ATOM 2570 C C . ASN A 1 343 ? 4.069 1.289 3.600 1.00 98.88 343 ASN A C 1
ATOM 2572 O O . ASN A 1 343 ? 3.331 0.894 4.511 1.00 98.88 343 ASN A O 1
ATOM 2576 N N . TRP A 1 344 ? 4.663 2.489 3.638 1.00 98.81 344 TRP A N 1
ATOM 2577 C CA . TRP A 1 344 ? 4.490 3.427 4.750 1.00 98.81 344 TRP A CA 1
ATOM 2578 C C . TRP A 1 344 ? 3.053 3.931 4.839 1.00 98.81 344 TRP A C 1
ATOM 2580 O O . TRP A 1 344 ? 2.500 3.988 5.937 1.00 98.81 344 TRP A O 1
ATOM 2590 N N . GLY A 1 345 ? 2.419 4.213 3.698 1.00 98.75 345 GLY A N 1
ATOM 2591 C CA . GLY A 1 345 ? 1.017 4.621 3.644 1.00 98.75 345 GLY A CA 1
ATOM 2592 C C . GLY A 1 345 ? 0.074 3.552 4.199 1.00 98.75 345 GLY A C 1
ATOM 2593 O O . GLY A 1 345 ? -0.818 3.868 4.988 1.00 98.75 345 GLY A O 1
ATOM 2594 N N . GLY A 1 346 ? 0.309 2.277 3.871 1.00 98.81 346 GLY A N 1
ATOM 2595 C CA . GLY A 1 346 ? -0.449 1.158 4.443 1.00 98.81 346 GLY A CA 1
ATOM 2596 C C . GLY A 1 346 ? -0.343 1.082 5.971 1.00 98.81 346 GLY A C 1
ATOM 2597 O O . GLY A 1 346 ? -1.357 0.985 6.669 1.00 98.81 346 GLY A O 1
ATOM 2598 N N . ALA A 1 347 ? 0.876 1.197 6.504 1.00 98.88 347 ALA A N 1
ATOM 2599 C CA . ALA A 1 347 ? 1.126 1.202 7.945 1.00 98.88 347 ALA A CA 1
ATOM 2600 C C . ALA A 1 347 ? 0.530 2.438 8.651 1.00 98.88 347 ALA A C 1
ATOM 2602 O O . ALA A 1 347 ? -0.082 2.311 9.714 1.00 98.88 347 ALA A O 1
ATOM 2603 N N . ALA A 1 348 ? 0.634 3.624 8.047 1.00 98.88 348 ALA A N 1
ATOM 2604 C CA . ALA A 1 348 ? 0.049 4.850 8.582 1.00 98.88 348 ALA A CA 1
ATOM 2605 C C . ALA A 1 348 ? -1.481 4.809 8.603 1.00 98.88 348 ALA A C 1
ATOM 2607 O O . ALA A 1 348 ? -2.088 5.246 9.581 1.00 98.88 348 ALA A O 1
ATOM 2608 N N . LEU A 1 349 ? -2.116 4.241 7.573 1.00 98.94 349 LEU A N 1
ATOM 2609 C CA . LEU A 1 349 ? -3.563 4.033 7.560 1.00 98.94 349 LEU A CA 1
ATOM 2610 C C . LEU A 1 349 ? -3.999 3.077 8.675 1.00 98.94 349 LEU A C 1
ATOM 2612 O O . LEU A 1 349 ? -4.983 3.349 9.364 1.00 98.94 349 LEU A O 1
ATOM 2616 N N . ALA A 1 350 ? -3.232 2.011 8.917 1.00 98.81 350 ALA A N 1
ATOM 2617 C CA . ALA A 1 350 ? -3.476 1.090 10.024 1.00 98.81 350 ALA A CA 1
ATOM 2618 C C . ALA A 1 350 ? -3.422 1.810 11.383 1.00 98.81 350 ALA A C 1
ATOM 2620 O O . ALA A 1 350 ? -4.350 1.696 12.189 1.00 98.81 350 ALA A O 1
ATOM 2621 N N . ALA A 1 351 ? -2.369 2.604 11.603 1.00 98.62 351 ALA A N 1
ATOM 2622 C CA . ALA A 1 351 ? -2.191 3.403 12.809 1.00 98.62 351 ALA A CA 1
ATOM 2623 C C . ALA A 1 351 ? -3.314 4.439 12.986 1.00 98.62 351 ALA A C 1
ATOM 2625 O O . ALA A 1 351 ? -3.910 4.524 14.058 1.00 98.62 351 ALA A O 1
ATOM 2626 N N . ALA A 1 352 ? -3.669 5.185 11.937 1.00 9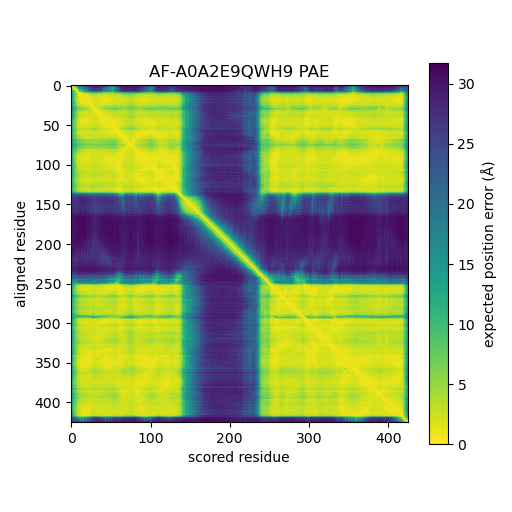8.62 352 ALA A N 1
ATOM 2627 C CA . ALA A 1 352 ? -4.718 6.202 11.992 1.00 98.62 352 ALA A CA 1
ATOM 2628 C C . ALA A 1 352 ? -6.089 5.610 12.357 1.00 98.62 352 ALA A C 1
ATOM 2630 O O . ALA A 1 352 ? -6.791 6.156 13.211 1.00 98.62 352 ALA A O 1
ATOM 2631 N N . ILE A 1 353 ? -6.450 4.464 11.769 1.00 98.50 353 ILE A N 1
ATOM 2632 C CA . ILE A 1 353 ? -7.693 3.750 12.093 1.00 98.50 353 ILE A CA 1
ATOM 2633 C C . ILE A 1 353 ? -7.682 3.299 13.555 1.00 98.50 353 ILE A C 1
ATOM 2635 O O . ILE A 1 353 ? -8.670 3.494 14.265 1.00 98.50 353 ILE A O 1
ATOM 2639 N N . ALA A 1 354 ? -6.567 2.741 14.031 1.00 97.69 354 ALA A N 1
ATOM 2640 C CA . ALA A 1 354 ? -6.442 2.278 15.408 1.00 97.69 354 ALA A CA 1
ATOM 2641 C C . ALA A 1 354 ? -6.547 3.424 16.420 1.00 97.69 354 ALA A C 1
ATOM 2643 O O . ALA A 1 354 ? -7.272 3.304 17.408 1.00 97.69 354 ALA A O 1
ATOM 2644 N N . LEU A 1 355 ? -5.900 4.560 16.144 1.00 96.69 355 LEU A N 1
ATOM 2645 C CA . LEU A 1 355 ? -5.998 5.773 16.958 1.00 96.69 355 LEU A CA 1
ATOM 2646 C C . LEU A 1 355 ? -7.441 6.275 17.050 1.00 96.69 355 LEU A C 1
ATOM 2648 O O . LEU A 1 355 ? -7.935 6.514 18.149 1.00 96.69 355 LEU A O 1
ATOM 2652 N N . MET A 1 356 ? -8.150 6.363 15.922 1.00 96.12 356 MET A N 1
ATOM 2653 C CA . MET A 1 356 ? -9.561 6.768 15.897 1.00 96.12 356 MET A CA 1
ATOM 2654 C C . MET A 1 356 ? -10.504 5.760 16.569 1.00 96.12 356 MET A C 1
ATOM 2656 O O . MET A 1 356 ? -11.598 6.137 16.994 1.00 96.12 356 MET A O 1
ATOM 2660 N N . CYS A 1 357 ? -10.100 4.490 16.664 1.00 94.31 357 CYS A N 1
ATOM 2661 C CA . CYS A 1 357 ? -10.809 3.469 17.433 1.00 94.31 357 CYS A CA 1
ATOM 2662 C C . CYS A 1 357 ? -10.491 3.509 18.936 1.00 94.31 357 CYS A C 1
ATOM 2664 O O . CYS A 1 357 ? -11.181 2.836 19.697 1.00 94.31 357 CYS A O 1
ATOM 2666 N N . GLY A 1 358 ? -9.472 4.262 19.368 1.00 94.12 358 GLY A N 1
ATOM 2667 C CA . GLY A 1 358 ? -8.948 4.203 20.737 1.00 94.12 358 GLY A CA 1
ATOM 2668 C C . GLY A 1 358 ? -8.174 2.913 21.041 1.00 94.12 358 GLY A C 1
ATOM 2669 O O . GLY A 1 358 ? -8.039 2.537 22.197 1.00 94.12 358 GLY A O 1
ATOM 2670 N N . GLU A 1 359 ? -7.683 2.227 20.008 1.00 95.25 359 GLU A N 1
ATOM 2671 C CA . GLU A 1 359 ? -7.107 0.874 20.059 1.00 95.25 359 GLU A CA 1
ATOM 2672 C C . GLU A 1 359 ? -5.656 0.860 19.528 1.00 95.25 359 GLU A C 1
ATOM 2674 O O . GLU A 1 359 ? -5.163 -0.154 19.034 1.00 95.25 359 GLU A O 1
ATOM 2679 N N . GLY A 1 360 ? -4.956 2.001 19.599 1.00 94.75 360 GLY A N 1
ATOM 2680 C CA . GLY A 1 360 ? -3.578 2.146 19.110 1.00 94.75 360 GLY A CA 1
ATOM 2681 C C . GLY A 1 360 ? -2.598 1.163 19.762 1.00 94.75 360 GLY A C 1
ATOM 2682 O O . GLY A 1 360 ? -1.797 0.542 19.068 1.00 94.75 360 GLY A O 1
ATOM 2683 N N . GLU A 1 361 ? -2.708 0.949 21.077 1.00 94.69 361 GLU A N 1
ATOM 2684 C CA . GLU A 1 361 ? -1.875 -0.012 21.818 1.00 94.69 361 GLU A CA 1
ATOM 2685 C C . GLU A 1 361 ? -2.111 -1.459 21.359 1.00 94.69 361 GLU A C 1
ATOM 2687 O O . GLU A 1 361 ? -1.161 -2.230 21.223 1.00 94.69 361 GLU A O 1
ATOM 2692 N N . LYS A 1 362 ? -3.363 -1.809 21.041 1.00 95.62 362 LYS A N 1
ATOM 2693 C CA . LYS A 1 362 ? -3.759 -3.161 20.633 1.00 95.62 362 LYS A CA 1
ATOM 2694 C C . LYS A 1 362 ? -3.060 -3.624 19.358 1.00 95.62 362 LYS A C 1
ATOM 2696 O O . LYS A 1 362 ? -2.749 -4.807 19.241 1.00 95.62 362 LYS A O 1
ATOM 2701 N N . ILE A 1 363 ? -2.828 -2.717 18.407 1.00 96.62 363 ILE A N 1
ATOM 2702 C CA . ILE A 1 363 ? -2.171 -3.047 17.134 1.00 96.62 363 ILE A CA 1
ATOM 2703 C C . ILE A 1 363 ? -0.723 -2.580 17.056 1.00 96.62 363 ILE A C 1
ATOM 2705 O O . ILE A 1 363 ? -0.055 -2.911 16.083 1.00 96.62 363 ILE A O 1
ATOM 2709 N N . ALA A 1 364 ? -0.207 -1.853 18.054 1.00 94.94 364 ALA A N 1
ATOM 2710 C CA . ALA A 1 364 ? 1.151 -1.308 18.019 1.00 94.94 364 ALA A CA 1
ATOM 2711 C C . ALA A 1 364 ? 2.205 -2.396 17.744 1.00 94.94 364 ALA A C 1
ATOM 2713 O O . ALA A 1 364 ? 3.149 -2.166 16.996 1.00 94.94 364 ALA A O 1
ATOM 2714 N N . GLY A 1 365 ? 1.999 -3.615 18.255 1.00 96.25 365 GLY A N 1
ATOM 2715 C CA . GLY A 1 365 ? 2.859 -4.765 17.960 1.00 96.25 365 GLY A CA 1
ATOM 2716 C C . GLY A 1 365 ? 2.970 -5.125 16.470 1.00 96.25 365 GLY A C 1
ATOM 2717 O O . GLY A 1 365 ? 3.987 -5.669 16.066 1.00 96.25 365 GLY A O 1
ATOM 2718 N N . ASN A 1 366 ? 1.978 -4.791 15.639 1.00 97.81 366 ASN A N 1
ATOM 2719 C CA . ASN A 1 366 ? 2.024 -5.011 14.188 1.00 97.81 366 ASN A CA 1
ATOM 2720 C C . ASN A 1 366 ? 2.845 -3.945 13.445 1.00 97.81 366 ASN A C 1
ATOM 2722 O O . ASN A 1 366 ? 3.192 -4.152 12.287 1.00 97.81 366 ASN A O 1
ATOM 2726 N N . LEU A 1 367 ? 3.125 -2.807 14.088 1.00 98.06 367 LEU A N 1
ATOM 2727 C CA . LEU A 1 367 ? 3.837 -1.668 13.501 1.00 98.06 367 LEU A CA 1
ATOM 2728 C C . LEU A 1 367 ? 5.321 -1.636 13.873 1.00 98.06 367 LEU A C 1
ATOM 2730 O O . LEU A 1 367 ? 6.012 -0.694 13.498 1.00 98.06 367 LEU A O 1
ATOM 2734 N N . THR A 1 368 ? 5.825 -2.622 14.619 1.00 98.38 368 THR A N 1
ATOM 2735 C CA . THR A 1 368 ? 7.241 -2.623 14.994 1.00 98.38 368 THR A CA 1
ATOM 2736 C C . THR A 1 368 ? 8.129 -2.936 13.793 1.00 98.38 368 THR A C 1
ATOM 2738 O O . THR A 1 368 ? 7.721 -3.611 12.833 1.00 98.38 368 THR A O 1
ATOM 2741 N N . ARG A 1 369 ? 9.380 -2.470 13.859 1.00 98.06 369 ARG A N 1
ATOM 2742 C CA . ARG A 1 369 ? 10.386 -2.802 12.852 1.00 98.06 369 ARG A CA 1
ATOM 2743 C C . ARG A 1 369 ? 10.602 -4.311 12.740 1.00 98.06 369 ARG A C 1
ATOM 2745 O O . ARG A 1 369 ? 10.672 -4.801 11.627 1.00 98.06 369 ARG A O 1
ATOM 2752 N N . GLU A 1 370 ? 10.587 -5.067 13.838 1.00 98.44 370 GLU A N 1
ATOM 2753 C CA . GLU A 1 370 ? 10.875 -6.510 13.833 1.00 98.44 370 GLU A CA 1
ATOM 2754 C C . GLU A 1 370 ? 9.773 -7.312 13.136 1.00 98.44 370 GLU A C 1
ATOM 2756 O O . GLU A 1 370 ? 10.030 -8.342 12.511 1.00 98.44 370 GLU A O 1
ATOM 2761 N N . VAL A 1 371 ? 8.514 -6.875 13.256 1.00 98.50 371 VAL A N 1
ATOM 2762 C CA . VAL A 1 371 ? 7.416 -7.485 12.497 1.00 98.50 371 VAL A CA 1
ATOM 2763 C C . VAL A 1 371 ? 7.574 -7.191 11.013 1.00 98.50 371 VAL A C 1
ATOM 2765 O O . VAL A 1 371 ? 7.450 -8.105 10.200 1.00 98.50 371 VAL A O 1
ATOM 2768 N N . SER A 1 372 ? 7.880 -5.946 10.670 1.00 98.62 372 SER A N 1
ATOM 2769 C CA . SER A 1 372 ? 8.002 -5.511 9.280 1.00 98.62 372 SER A CA 1
ATOM 2770 C C . SER A 1 372 ? 9.228 -6.115 8.586 1.00 98.62 372 SER A C 1
ATOM 2772 O O . SER A 1 372 ? 9.124 -6.566 7.450 1.00 98.62 372 SER A O 1
ATOM 2774 N N . GLU A 1 373 ? 10.347 -6.228 9.298 1.00 98.69 373 GLU A N 1
ATOM 2775 C CA . GLU A 1 373 ? 11.572 -6.889 8.848 1.00 98.69 373 GLU A CA 1
ATOM 2776 C C . GLU A 1 373 ? 11.312 -8.367 8.584 1.00 98.69 373 GLU A C 1
ATOM 2778 O O . GLU A 1 373 ? 11.576 -8.852 7.491 1.00 98.69 373 GLU A O 1
ATOM 2783 N N . ARG A 1 374 ? 10.673 -9.070 9.527 1.00 98.75 374 ARG A N 1
ATOM 2784 C CA . ARG A 1 374 ? 10.302 -10.477 9.337 1.00 98.75 374 ARG A CA 1
ATOM 2785 C C . ARG A 1 374 ? 9.365 -10.671 8.141 1.00 98.75 374 ARG A C 1
ATOM 2787 O O . ARG A 1 374 ? 9.470 -11.676 7.438 1.00 98.75 374 ARG A O 1
ATOM 2794 N N . ILE A 1 375 ? 8.428 -9.745 7.909 1.00 98.81 375 ILE A N 1
ATOM 2795 C CA . ILE A 1 375 ? 7.576 -9.764 6.710 1.00 98.81 375 ILE A CA 1
ATOM 2796 C C . ILE A 1 375 ? 8.436 -9.595 5.454 1.00 98.81 375 ILE A C 1
ATOM 2798 O O . ILE A 1 375 ? 8.283 -10.389 4.527 1.00 98.81 375 ILE A O 1
ATOM 2802 N N . LEU A 1 376 ? 9.339 -8.610 5.430 1.00 98.81 376 LEU A N 1
ATOM 2803 C CA . LEU A 1 376 ? 10.225 -8.340 4.298 1.00 98.81 376 LEU A CA 1
ATOM 2804 C C . LEU A 1 376 ? 11.156 -9.523 4.002 1.00 98.81 376 LEU A C 1
ATOM 2806 O O . LEU A 1 376 ? 11.261 -9.943 2.856 1.00 98.81 376 LEU A O 1
ATOM 2810 N N . GLU A 1 377 ? 11.778 -10.119 5.017 1.00 98.62 377 GLU A N 1
ATOM 2811 C CA . GLU A 1 377 ? 12.663 -11.275 4.860 1.00 98.62 377 GLU A CA 1
ATOM 2812 C C . GLU A 1 377 ? 11.950 -12.455 4.200 1.00 98.62 377 GLU A C 1
ATOM 2814 O O . GLU A 1 377 ? 12.439 -13.014 3.214 1.00 98.62 377 GLU A O 1
ATOM 2819 N N . ARG A 1 378 ? 10.764 -12.827 4.699 1.00 98.56 378 ARG A N 1
ATOM 2820 C CA . ARG A 1 378 ? 9.995 -13.932 4.106 1.00 98.56 378 ARG A CA 1
ATOM 2821 C C . ARG A 1 378 ? 9.494 -13.574 2.716 1.00 98.56 378 ARG A C 1
ATOM 2823 O O . ARG A 1 378 ? 9.548 -14.410 1.819 1.00 98.56 378 ARG A O 1
ATOM 2830 N N . MET A 1 379 ? 9.058 -12.335 2.513 1.00 98.31 379 MET A N 1
ATOM 2831 C CA . MET A 1 379 ? 8.656 -11.826 1.206 1.00 98.31 379 MET A CA 1
ATOM 2832 C C . MET A 1 379 ? 9.783 -11.958 0.170 1.00 98.31 379 MET A C 1
ATOM 2834 O O . MET A 1 379 ? 9.552 -12.449 -0.933 1.00 98.31 379 MET A O 1
ATOM 2838 N N . VAL A 1 380 ? 11.006 -11.568 0.531 1.00 98.38 380 VAL A N 1
ATOM 2839 C CA . VAL A 1 380 ? 12.170 -11.588 -0.361 1.00 98.38 380 VAL A CA 1
ATOM 2840 C C . VAL A 1 380 ? 12.663 -13.012 -0.595 1.00 98.38 380 VAL A C 1
ATOM 2842 O O . VAL A 1 380 ? 12.935 -13.368 -1.736 1.00 98.38 380 VAL A O 1
ATOM 2845 N N . TYR A 1 381 ? 12.777 -13.849 0.438 1.00 97.62 381 TYR A N 1
ATOM 2846 C CA . TYR A 1 381 ? 13.463 -15.145 0.314 1.00 97.62 381 TYR A CA 1
ATOM 2847 C C . TYR A 1 381 ? 12.539 -16.353 0.116 1.00 97.62 381 TYR A C 1
ATOM 2849 O O . TYR A 1 381 ? 12.939 -17.317 -0.539 1.00 97.62 381 TYR A O 1
ATOM 2857 N N . GLU A 1 382 ? 11.314 -16.318 0.642 1.00 97.31 382 GLU A N 1
ATOM 2858 C CA . GLU A 1 382 ? 10.293 -17.354 0.407 1.00 97.31 382 GLU A CA 1
ATOM 2859 C C . GLU A 1 382 ? 9.318 -16.935 -0.715 1.00 97.31 382 GLU A C 1
ATOM 2861 O O . GLU A 1 382 ? 8.842 -17.780 -1.474 1.00 97.31 382 GLU A O 1
ATOM 2866 N N . GLY A 1 383 ? 9.052 -15.628 -0.835 1.00 96.75 383 GLY A N 1
ATOM 2867 C CA . GLY A 1 383 ? 8.122 -14.997 -1.777 1.00 96.75 383 GLY A CA 1
ATOM 2868 C C . GLY A 1 383 ? 8.747 -14.432 -3.063 1.00 96.75 383 GLY A C 1
ATOM 2869 O O . GLY A 1 383 ? 8.119 -13.624 -3.737 1.00 96.75 383 GLY A O 1
ATOM 2870 N N . PRO A 1 384 ? 9.861 -14.999 -3.526 1.00 96.88 384 PRO A N 1
ATOM 2871 C CA . PRO A 1 384 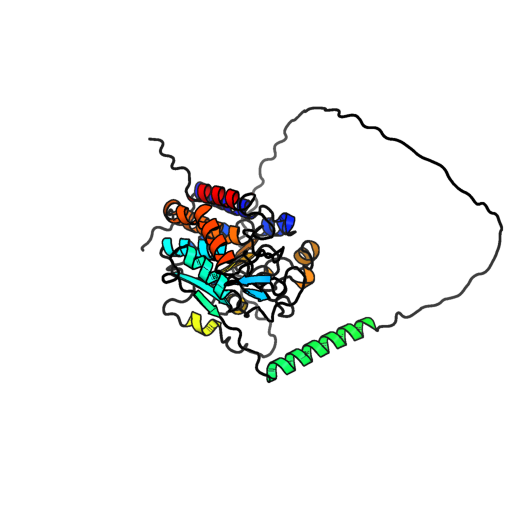? 11.018 -14.360 -4.205 1.00 96.88 384 PRO A CA 1
ATOM 2872 C C . PRO A 1 384 ? 10.889 -12.881 -4.648 1.00 96.88 384 PRO A C 1
ATOM 2874 O O . PRO A 1 384 ? 11.143 -12.569 -5.813 1.00 96.88 384 PRO A O 1
ATOM 2877 N N . ALA A 1 385 ? 10.505 -11.965 -3.755 1.00 98.25 385 ALA A N 1
ATOM 2878 C CA . ALA A 1 385 ? 10.347 -10.556 -4.112 1.00 98.25 385 ALA A CA 1
ATOM 2879 C C . ALA A 1 385 ? 11.685 -9.852 -4.351 1.00 98.25 385 ALA A C 1
ATOM 2881 O O . ALA A 1 385 ? 12.730 -10.259 -3.837 1.00 98.25 385 ALA A O 1
ATOM 2882 N N . VAL A 1 386 ? 11.631 -8.767 -5.116 1.00 98.56 386 VAL A N 1
ATOM 2883 C CA . VAL A 1 386 ? 12.793 -7.944 -5.467 1.00 98.56 386 VAL A CA 1
ATOM 2884 C C . VAL A 1 386 ? 12.546 -6.479 -5.149 1.00 98.56 386 VAL A C 1
ATOM 2886 O O . VAL A 1 386 ? 11.412 -6.021 -5.107 1.00 98.56 386 VAL A O 1
ATOM 2889 N N . ASP A 1 387 ? 13.615 -5.721 -4.986 1.00 97.88 387 ASP A N 1
ATOM 2890 C CA . ASP A 1 387 ? 13.524 -4.268 -4.942 1.00 97.88 387 ASP A CA 1
ATOM 2891 C C . ASP A 1 387 ? 13.053 -3.719 -6.306 1.00 97.88 387 ASP A C 1
ATOM 2893 O O . ASP A 1 387 ? 13.647 -4.039 -7.339 1.00 97.88 387 ASP A O 1
ATOM 2897 N N . GLY A 1 388 ? 12.009 -2.884 -6.322 1.00 95.19 388 GLY A N 1
ATOM 2898 C CA . GLY A 1 388 ? 11.370 -2.376 -7.549 1.00 95.19 388 GLY A CA 1
ATOM 2899 C C . GLY A 1 388 ? 12.278 -1.500 -8.420 1.00 95.19 388 GLY A C 1
ATOM 2900 O O . GLY A 1 388 ? 12.149 -1.465 -9.649 1.00 95.19 388 GLY A O 1
ATOM 2901 N N . VAL A 1 389 ? 13.262 -0.839 -7.797 1.00 94.69 389 VAL A N 1
ATOM 2902 C CA . VAL A 1 389 ? 14.220 0.041 -8.483 1.00 94.69 389 VAL A CA 1
ATOM 2903 C C . VAL A 1 389 ? 15.394 -0.744 -9.065 1.00 94.69 389 VAL A C 1
ATOM 2905 O O . VAL A 1 389 ? 15.697 -0.599 -10.251 1.00 94.69 389 VAL A O 1
ATOM 2908 N N . SER A 1 390 ? 16.072 -1.565 -8.257 1.00 94.50 390 SER A N 1
ATOM 2909 C CA . SER A 1 390 ? 17.253 -2.322 -8.707 1.00 94.50 390 SER A CA 1
ATOM 2910 C C . SER A 1 390 ? 16.918 -3.638 -9.416 1.00 94.50 390 SER A C 1
ATOM 2912 O O . SER A 1 390 ? 17.735 -4.143 -10.186 1.00 94.50 390 SER A O 1
ATOM 2914 N N . GLY A 1 391 ? 15.738 -4.212 -9.167 1.00 95.44 391 GLY A N 1
ATOM 2915 C CA . GLY A 1 391 ? 15.368 -5.558 -9.609 1.00 95.44 391 GLY A CA 1
ATOM 2916 C C . GLY A 1 391 ? 16.137 -6.673 -8.890 1.00 95.44 391 GLY A C 1
ATOM 2917 O O . GLY A 1 391 ? 16.099 -7.824 -9.335 1.00 95.44 391 GLY A O 1
ATOM 2918 N N . GLU A 1 392 ? 16.856 -6.342 -7.812 1.00 95.81 392 GLU A N 1
ATOM 2919 C CA . GLU A 1 392 ? 17.660 -7.277 -7.029 1.00 95.81 392 GLU A CA 1
ATOM 2920 C C . GLU A 1 392 ? 16.865 -7.867 -5.860 1.00 95.81 392 GLU A C 1
ATOM 2922 O O . GLU A 1 392 ? 16.109 -7.181 -5.173 1.00 95.81 392 GLU A O 1
ATOM 2927 N N . GLN A 1 393 ? 17.083 -9.153 -5.588 1.00 97.06 393 GLN A N 1
ATOM 2928 C CA . GLN A 1 393 ? 16.504 -9.845 -4.438 1.00 97.06 393 GLN A CA 1
ATOM 2929 C C . GLN A 1 393 ? 17.311 -9.528 -3.170 1.00 97.06 393 GLN A C 1
ATOM 2931 O O . GLN A 1 393 ? 18.317 -10.180 -2.878 1.00 97.06 393 GLN A O 1
ATOM 2936 N N . ARG A 1 394 ? 16.888 -8.505 -2.424 1.00 95.94 394 ARG A N 1
ATOM 2937 C CA . ARG A 1 394 ? 17.549 -8.031 -1.198 1.00 95.94 394 ARG A CA 1
ATOM 2938 C C . ARG A 1 394 ? 16.552 -7.334 -0.266 1.00 95.94 394 ARG A C 1
ATOM 2940 O O . ARG A 1 394 ? 15.462 -6.977 -0.696 1.00 95.94 394 ARG A O 1
ATOM 2947 N N . LEU A 1 395 ? 16.937 -7.122 0.994 1.00 97.12 395 LEU A N 1
ATOM 2948 C CA . LEU A 1 395 ? 16.133 -6.411 2.003 1.00 97.12 395 LEU A CA 1
ATOM 2949 C C . LEU A 1 395 ? 16.165 -4.893 1.763 1.00 97.12 395 LEU A C 1
ATOM 2951 O O . LEU A 1 395 ? 16.830 -4.135 2.463 1.00 97.12 395 LEU A O 1
ATOM 2955 N N . CYS A 1 396 ? 15.491 -4.467 0.705 1.00 96.06 396 CYS A N 1
ATOM 2956 C CA . CYS A 1 396 ? 15.432 -3.094 0.229 1.00 96.06 396 CYS A CA 1
ATOM 2957 C C . CYS A 1 396 ? 14.045 -2.858 -0.359 1.00 96.06 396 CYS A C 1
ATOM 2959 O O . CYS A 1 396 ? 13.474 -3.782 -0.934 1.00 96.06 396 CYS A O 1
ATOM 2961 N N . VAL A 1 397 ? 13.520 -1.645 -0.211 1.00 97.69 397 VAL A N 1
ATOM 2962 C CA . VAL A 1 397 ? 12.277 -1.223 -0.857 1.00 97.69 397 VAL A CA 1
ATOM 2963 C C . VAL A 1 397 ? 12.552 0.108 -1.547 1.00 97.69 397 VAL A C 1
ATOM 2965 O O . VAL A 1 397 ? 13.122 1.012 -0.945 1.00 97.69 397 VAL A O 1
ATOM 2968 N N . ASP A 1 398 ? 12.208 0.220 -2.824 1.00 96.12 398 ASP A N 1
ATOM 2969 C CA . ASP A 1 398 ? 12.415 1.422 -3.642 1.00 96.12 398 ASP A CA 1
ATOM 2970 C C . ASP A 1 398 ? 13.846 1.960 -3.704 1.00 96.12 398 ASP A C 1
ATOM 2972 O O . ASP A 1 398 ? 14.106 3.162 -3.785 1.00 96.12 398 ASP A O 1
ATOM 2976 N N . GLY A 1 399 ? 14.817 1.053 -3.687 1.00 96.31 399 GLY A N 1
ATOM 2977 C CA . GLY A 1 399 ? 16.234 1.386 -3.668 1.00 96.31 399 GLY A CA 1
ATOM 2978 C C . GLY A 1 399 ? 16.723 1.910 -2.314 1.00 96.31 399 GLY A C 1
ATOM 2979 O O . GLY A 1 399 ? 17.902 2.254 -2.200 1.00 96.31 399 GLY A O 1
ATOM 2980 N N . LEU A 1 400 ? 15.862 1.945 -1.292 1.00 97.00 400 LEU A N 1
ATOM 2981 C CA . LEU A 1 400 ? 16.166 2.390 0.063 1.00 97.00 400 LEU A CA 1
ATOM 2982 C C . LEU A 1 400 ? 16.465 1.190 0.975 1.00 97.00 400 LEU A C 1
ATOM 2984 O O . LEU A 1 400 ? 15.772 0.172 0.981 1.00 97.00 400 LEU A O 1
ATOM 2988 N N . ASP A 1 401 ? 17.555 1.292 1.729 1.00 96.69 401 ASP A N 1
ATOM 2989 C CA . ASP A 1 401 ? 18.013 0.226 2.621 1.00 96.69 401 ASP A CA 1
ATOM 2990 C C . ASP A 1 401 ? 17.085 0.062 3.837 1.00 96.69 401 ASP A C 1
ATOM 2992 O O . ASP A 1 401 ? 16.621 1.052 4.418 1.00 96.69 401 ASP A O 1
ATOM 2996 N N . TRP A 1 402 ? 16.823 -1.192 4.230 1.00 97.81 402 TRP A N 1
ATOM 2997 C CA . TRP A 1 402 ? 15.944 -1.509 5.357 1.00 97.81 402 TRP A CA 1
ATOM 2998 C C . TRP A 1 402 ? 16.392 -0.847 6.661 1.00 97.81 402 TRP A C 1
ATOM 3000 O O . TRP A 1 402 ? 15.617 -0.110 7.273 1.00 97.81 402 TRP A O 1
ATOM 3010 N N . GLU A 1 403 ? 17.640 -1.070 7.068 1.00 97.75 403 GLU A N 1
ATOM 3011 C CA . GLU A 1 403 ? 18.153 -0.618 8.361 1.00 97.75 403 GLU A CA 1
ATOM 3012 C C . GLU A 1 403 ? 18.357 0.892 8.397 1.00 97.75 403 GLU A C 1
ATOM 3014 O O . GLU A 1 403 ? 18.046 1.553 9.391 1.00 97.75 403 GLU A O 1
ATOM 3019 N N . ALA A 1 404 ? 18.872 1.453 7.303 1.00 97.12 404 ALA A N 1
ATOM 3020 C CA . ALA A 1 404 ? 19.184 2.872 7.246 1.00 97.12 404 ALA A CA 1
ATOM 3021 C C . ALA A 1 404 ? 17.936 3.757 7.119 1.00 97.12 404 ALA A C 1
ATOM 3023 O O . ALA A 1 404 ? 17.959 4.891 7.601 1.00 97.12 404 ALA A O 1
ATOM 3024 N N . VAL A 1 405 ? 16.871 3.275 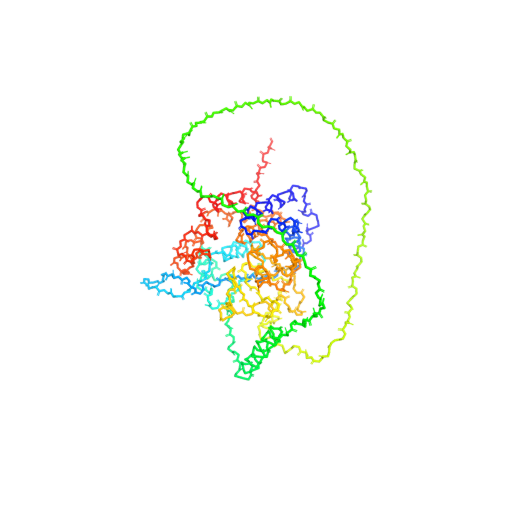6.462 1.00 97.56 405 VAL A N 1
ATOM 3025 C CA . VAL A 1 405 ? 15.717 4.114 6.099 1.00 97.56 405 VAL A CA 1
ATOM 3026 C C . VAL A 1 405 ? 14.401 3.580 6.651 1.00 97.56 405 VAL A C 1
ATOM 3028 O O . VAL A 1 405 ? 13.734 4.292 7.398 1.00 97.56 405 VAL A O 1
ATOM 3031 N N . HIS A 1 406 ? 13.997 2.353 6.322 1.00 98.25 406 HIS A N 1
ATOM 3032 C CA . HIS A 1 406 ? 12.643 1.887 6.648 1.00 98.25 406 HIS A CA 1
ATOM 3033 C C . HIS A 1 406 ? 12.457 1.569 8.132 1.00 98.25 406 HIS A C 1
ATOM 3035 O O . HIS A 1 406 ? 11.432 1.932 8.706 1.00 98.25 406 HIS A O 1
ATOM 3041 N N . ALA A 1 407 ? 13.431 0.930 8.776 1.00 98.31 407 ALA A N 1
ATOM 3042 C CA . ALA A 1 407 ? 13.309 0.531 10.171 1.00 98.31 407 ALA A CA 1
ATOM 3043 C C . ALA A 1 407 ? 13.130 1.744 11.122 1.00 98.31 407 ALA A C 1
ATOM 3045 O O . ALA A 1 407 ? 12.223 1.702 11.958 1.00 98.31 407 ALA A O 1
ATOM 3046 N N . PRO A 1 408 ? 13.866 2.871 10.968 1.00 98.38 408 PRO A N 1
ATOM 3047 C CA . PRO A 1 408 ? 13.589 4.102 11.716 1.00 98.38 408 PRO A CA 1
ATOM 3048 C C . PRO A 1 408 ? 12.191 4.689 11.473 1.00 98.38 408 PRO A C 1
ATOM 3050 O O . PRO A 1 408 ? 11.574 5.201 12.406 1.00 98.38 408 PRO A O 1
ATOM 3053 N N . ILE A 1 409 ? 11.670 4.602 10.241 1.00 98.19 409 ILE A N 1
ATOM 3054 C CA . ILE A 1 409 ? 10.296 5.028 9.927 1.00 98.19 409 ILE A CA 1
ATOM 3055 C C . ILE A 1 409 ? 9.286 4.163 10.687 1.00 98.19 409 ILE A C 1
ATOM 3057 O O . ILE A 1 409 ? 8.341 4.699 11.264 1.00 98.19 409 ILE A O 1
ATOM 3061 N N . MET A 1 410 ? 9.498 2.845 10.737 1.00 98.44 410 MET A N 1
ATOM 3062 C CA . MET A 1 410 ? 8.621 1.936 11.481 1.00 98.44 410 MET A CA 1
ATOM 3063 C C . MET A 1 410 ? 8.651 2.205 12.988 1.00 98.44 410 MET A C 1
ATOM 3065 O O . MET A 1 410 ? 7.594 2.205 13.616 1.00 98.44 410 MET A O 1
ATOM 3069 N N . ASP A 1 411 ? 9.812 2.522 13.569 1.00 98.31 411 ASP A N 1
ATOM 3070 C CA . ASP A 1 411 ? 9.892 2.914 14.983 1.00 98.31 411 ASP A CA 1
ATOM 3071 C C . ASP A 1 411 ? 9.089 4.179 15.278 1.00 98.31 411 ASP A C 1
ATOM 3073 O O . ASP A 1 411 ? 8.344 4.236 16.256 1.00 98.31 411 ASP A O 1
ATOM 3077 N N . GLU A 1 412 ? 9.220 5.201 14.431 1.00 98.19 412 GLU A N 1
ATOM 3078 C CA . GLU A 1 412 ? 8.486 6.453 14.595 1.00 98.19 412 GLU A CA 1
ATOM 3079 C C . GLU A 1 412 ? 6.974 6.220 14.443 1.00 98.19 412 GLU A C 1
ATOM 3081 O O . GLU A 1 412 ? 6.192 6.681 15.277 1.00 98.19 412 GLU A O 1
ATOM 3086 N N . MET A 1 413 ? 6.562 5.411 13.459 1.00 97.75 413 MET A N 1
ATOM 3087 C CA . MET A 1 413 ? 5.170 4.993 13.255 1.00 97.75 413 MET A CA 1
ATOM 3088 C C . MET A 1 413 ? 4.610 4.260 14.485 1.00 97.75 413 MET A C 1
ATOM 3090 O O . MET A 1 413 ? 3.511 4.565 14.957 1.00 97.75 413 MET A O 1
ATOM 3094 N N . TYR A 1 414 ? 5.382 3.320 15.039 1.00 97.94 414 TYR A N 1
ATOM 3095 C CA . TYR A 1 414 ? 5.049 2.589 16.259 1.00 97.94 414 TYR A CA 1
ATOM 3096 C C . TYR A 1 414 ? 4.871 3.533 17.452 1.00 97.94 414 TYR A C 1
ATOM 3098 O O . TYR A 1 414 ? 3.861 3.444 18.155 1.00 97.94 414 TYR A O 1
ATOM 3106 N N . MET A 1 415 ? 5.806 4.464 17.663 1.00 97.31 415 MET A N 1
ATOM 3107 C CA . MET A 1 415 ? 5.743 5.421 18.770 1.00 97.31 415 MET A CA 1
ATOM 3108 C C . MET A 1 415 ? 4.530 6.347 18.649 1.00 97.31 415 MET A C 1
ATOM 3110 O O . MET A 1 415 ? 3.801 6.532 19.629 1.00 97.31 415 MET A O 1
ATOM 3114 N N . ILE A 1 416 ? 4.256 6.864 17.445 1.00 96.69 416 ILE A N 1
ATOM 3115 C CA . ILE A 1 416 ? 3.075 7.695 17.188 1.00 96.69 416 ILE A CA 1
ATOM 3116 C C . ILE A 1 416 ? 1.790 6.893 17.409 1.00 96.69 416 ILE A C 1
ATOM 3118 O O . ILE A 1 416 ? 0.843 7.440 17.967 1.00 96.69 416 ILE A O 1
ATOM 3122 N N . CYS A 1 417 ? 1.724 5.614 17.027 1.00 95.88 417 CYS A N 1
ATOM 3123 C CA . CYS A 1 417 ? 0.521 4.792 17.197 1.00 95.88 417 CYS A CA 1
ATOM 3124 C C . CYS A 1 417 ? 0.278 4.371 18.652 1.00 95.88 417 CYS A C 1
ATOM 3126 O O . CYS A 1 417 ? -0.840 4.492 19.158 1.00 95.88 417 CYS A O 1
ATOM 3128 N N . LYS A 1 418 ? 1.318 3.907 19.350 1.00 92.19 418 LYS A N 1
ATOM 3129 C CA . LYS A 1 418 ? 1.220 3.480 20.750 1.00 92.19 418 LYS A CA 1
ATOM 3130 C C . LYS A 1 418 ? 0.849 4.648 21.662 1.00 92.19 418 LYS A C 1
ATOM 3132 O O . LYS A 1 418 ? -0.025 4.507 22.512 1.00 92.19 418 LYS A O 1
ATOM 3137 N N . GLY A 1 419 ? 1.449 5.815 21.418 1.00 77.38 419 GLY A N 1
ATOM 3138 C CA . GLY A 1 419 ? 1.313 6.998 22.264 1.00 77.38 419 GLY A CA 1
ATOM 3139 C C . GLY A 1 419 ? 2.119 6.865 23.552 1.00 77.38 419 GLY A C 1
ATOM 3140 O O . GLY A 1 419 ? 2.341 5.766 24.061 1.00 77.38 419 GLY A O 1
ATOM 3141 N N . SER A 1 420 ? 2.573 7.992 24.096 1.00 53.31 420 SER A N 1
ATOM 3142 C CA . SER A 1 420 ? 3.089 8.023 25.461 1.00 53.31 420 SER A CA 1
ATOM 3143 C C . SER A 1 420 ? 1.918 7.770 26.402 1.00 53.31 420 SER A C 1
ATOM 3145 O O . SER A 1 420 ? 0.966 8.549 26.437 1.00 53.31 420 SER A O 1
ATOM 3147 N N . SER A 1 421 ? 1.969 6.690 27.175 1.00 44.16 421 SER A N 1
ATOM 3148 C CA . SER A 1 421 ? 1.152 6.575 28.374 1.00 44.16 421 SER A CA 1
ATOM 3149 C C . SER A 1 421 ? 1.555 7.718 29.305 1.00 44.16 421 SER A C 1
ATOM 3151 O O . SER A 1 421 ? 2.538 7.597 30.033 1.00 44.16 421 SER A O 1
ATOM 3153 N N . ASN A 1 422 ? 0.825 8.835 29.269 1.00 38.09 422 ASN A N 1
ATOM 3154 C CA . ASN A 1 422 ? 0.827 9.801 30.362 1.00 38.09 422 ASN A CA 1
ATOM 3155 C C . ASN A 1 422 ? 0.154 9.121 31.560 1.00 38.09 422 ASN A C 1
ATOM 3157 O O . ASN A 1 422 ? -1.016 9.346 31.855 1.00 38.09 422 ASN A O 1
ATOM 3161 N N . GLN A 1 423 ? 0.894 8.227 32.212 1.00 35.28 423 GLN A N 1
ATOM 3162 C CA . GLN A 1 423 ? 0.722 7.971 33.630 1.00 35.28 423 GLN A CA 1
ATOM 3163 C C . GLN A 1 423 ? 1.484 9.079 34.357 1.00 35.28 423 GLN A C 1
ATOM 3165 O O . GLN A 1 423 ? 2.643 8.916 34.725 1.00 35.28 423 GLN A O 1
ATOM 3170 N N . GLU A 1 424 ? 0.842 10.233 34.494 1.00 35.09 424 GLU A N 1
ATOM 3171 C CA . GLU A 1 424 ? 1.091 11.097 35.643 1.00 35.09 424 GLU A CA 1
ATOM 3172 C C . GLU A 1 424 ? -0.042 10.794 36.631 1.00 35.09 424 GLU A C 1
ATOM 3174 O O . GLU A 1 424 ? -1.188 11.194 36.414 1.00 35.09 424 GLU A O 1
ATOM 3179 N N . GLU A 1 425 ? 0.275 9.969 37.636 1.00 34.31 425 GLU A N 1
ATOM 3180 C CA . GLU A 1 425 ? -0.470 9.887 38.902 1.00 34.31 425 GLU A CA 1
ATOM 3181 C C . GLU A 1 425 ? -0.218 11.132 39.758 1.00 34.31 425 GLU A C 1
ATOM 3183 O O . GLU A 1 425 ? 0.953 11.585 39.812 1.00 34.31 425 GLU A O 1
#

Solvent-accessible surface area (backbone atoms only — not comparable to full-atom values): 24021 Å² total; per-residue (Å²): 137,85,92,69,81,81,81,49,73,45,73,67,52,50,51,44,40,52,49,42,51,56,60,21,40,47,62,10,66,84,43,44,28,50,66,55,30,60,73,32,64,66,25,56,58,52,49,27,51,54,53,72,72,40,83,82,44,23,36,39,38,34,31,42,35,70,38,71,87,21,54,26,52,49,96,92,37,83,42,79,30,30,18,32,45,45,4,43,57,8,48,41,38,22,45,55,35,40,44,73,72,70,39,50,49,33,41,34,35,26,72,73,28,39,56,23,46,51,28,26,34,45,59,71,74,40,53,91,77,42,53,71,49,68,42,72,66,78,77,73,56,76,74,54,52,56,49,51,52,51,50,53,53,49,52,56,51,50,58,60,52,67,76,64,69,80,85,82,84,86,86,83,87,90,88,86,88,84,90,79,89,81,86,89,86,86,83,84,89,82,79,89,82,81,89,82,90,86,81,89,80,90,83,82,89,86,88,82,88,85,89,82,84,88,79,89,77,80,88,75,83,80,72,87,80,77,84,78,84,76,90,73,86,88,73,81,78,72,84,58,81,70,58,56,66,55,66,66,39,99,68,49,62,47,31,40,36,30,22,27,22,67,14,34,14,92,83,67,49,23,28,43,81,85,51,46,81,42,42,93,69,46,50,78,63,59,54,69,66,72,44,90,81,73,51,51,27,34,12,20,24,39,73,44,18,17,36,15,35,29,71,50,59,61,67,59,39,36,72,47,20,76,55,16,77,68,17,36,8,60,40,51,40,81,25,38,40,47,13,38,45,18,28,46,40,29,41,36,41,34,35,39,37,24,42,53,68,75,39,16,60,81,40,26,73,59,38,32,35,70,50,50,48,45,21,49,53,30,15,27,61,72,11,31,12,17,10,68,66,75,30,44,61,50,79,30,44,72,72,40,47,37,79,85,49,50,36,59,50,25,45,52,52,22,51,59,28,43,47,82,81,80,78,78,129